Protein AF-A0A7J6N2B5-F1 (afdb_monomer_lite)

Structure (mmCIF, N/CA/C/O backbone):
data_AF-A0A7J6N2B5-F1
#
_entry.id   AF-A0A7J6N2B5-F1
#
loop_
_atom_site.group_PDB
_atom_site.id
_atom_site.type_symbol
_atom_site.label_atom_id
_atom_site.label_alt_id
_atom_site.label_comp_id
_atom_site.label_asym_id
_atom_site.label_entity_id
_atom_site.label_seq_id
_atom_site.pdbx_PDB_ins_code
_atom_site.Cartn_x
_atom_site.Cartn_y
_atom_site.Cartn_z
_atom_site.occupancy
_atom_site.B_iso_or_equiv
_atom_site.auth_seq_id
_atom_site.auth_comp_id
_atom_site.auth_asym_id
_atom_site.auth_atom_id
_atom_site.pdbx_PDB_model_num
ATOM 1 N N . MET A 1 1 ? 21.593 8.699 -40.144 1.00 48.97 1 MET A N 1
ATOM 2 C CA . MET A 1 1 ? 22.794 7.856 -39.982 1.00 48.97 1 MET A CA 1
ATOM 3 C C . MET A 1 1 ? 22.460 6.458 -40.493 1.00 48.97 1 MET A C 1
ATOM 5 O O . MET A 1 1 ? 21.342 6.023 -40.226 1.00 48.97 1 MET A O 1
ATOM 9 N N . PRO A 1 2 ? 23.340 5.783 -41.248 1.00 62.66 2 PRO A N 1
ATOM 10 C CA . PRO A 1 2 ? 23.153 4.371 -41.598 1.00 62.66 2 PRO A CA 1
ATOM 11 C C . PRO A 1 2 ? 23.141 3.502 -40.327 1.00 62.66 2 PRO A C 1
ATOM 13 O O . PRO A 1 2 ? 23.805 3.843 -39.355 1.00 62.66 2 PRO A O 1
ATOM 16 N N . SER A 1 3 ? 22.349 2.425 -40.292 1.00 78.62 3 SER A N 1
ATOM 17 C CA . SER A 1 3 ? 22.313 1.515 -39.133 1.00 78.62 3 SER A CA 1
ATOM 18 C C . SER A 1 3 ? 23.663 0.813 -38.960 1.00 78.62 3 SER A C 1
ATOM 20 O O . SER A 1 3 ? 24.236 0.394 -39.958 1.00 78.62 3 SER A O 1
ATOM 22 N N . LEU A 1 4 ? 24.149 0.649 -37.724 1.00 89.69 4 LEU A N 1
ATOM 23 C CA . LEU A 1 4 ? 25.380 -0.108 -37.438 1.00 89.69 4 LEU A CA 1
ATOM 24 C C . LEU A 1 4 ? 25.155 -1.628 -37.466 1.00 89.69 4 LEU A C 1
ATOM 26 O O . LEU A 1 4 ? 26.057 -2.392 -37.804 1.00 89.69 4 LEU A O 1
ATOM 30 N N . LEU A 1 5 ? 23.942 -2.075 -37.121 1.00 92.44 5 LEU A N 1
ATOM 31 C CA . LEU A 1 5 ? 23.560 -3.487 -37.112 1.00 92.44 5 LEU A CA 1
ATOM 32 C C . LEU A 1 5 ? 22.316 -3.723 -37.970 1.00 92.44 5 LEU A C 1
ATOM 34 O O . LEU A 1 5 ? 21.346 -2.963 -37.921 1.00 92.44 5 LEU A O 1
ATOM 38 N N . SER A 1 6 ? 22.326 -4.822 -38.716 1.00 93.62 6 SER A N 1
ATOM 39 C CA . SER A 1 6 ? 21.134 -5.433 -39.297 1.00 93.62 6 SER A CA 1
ATOM 40 C C . SER A 1 6 ? 20.651 -6.535 -38.357 1.00 93.62 6 SER A C 1
ATOM 42 O O . SER A 1 6 ? 21.398 -7.469 -38.072 1.00 93.62 6 SER A O 1
ATOM 44 N N . VAL A 1 7 ? 19.401 -6.446 -37.904 1.00 94.38 7 VAL A N 1
ATOM 45 C CA . VAL A 1 7 ? 18.796 -7.382 -36.944 1.00 94.38 7 VAL A CA 1
ATOM 46 C C . VAL A 1 7 ? 17.762 -8.254 -37.648 1.00 94.38 7 VAL A C 1
ATOM 48 O O . VAL A 1 7 ? 16.861 -7.727 -38.305 1.00 94.38 7 VAL A O 1
ATOM 51 N N . LYS A 1 8 ? 17.882 -9.581 -37.529 1.00 91.94 8 LYS A N 1
ATOM 52 C CA . LYS A 1 8 ? 16.917 -10.536 -38.093 1.00 91.94 8 LYS A CA 1
ATOM 53 C C . LYS A 1 8 ? 16.598 -11.663 -37.106 1.00 91.94 8 LYS A C 1
ATOM 55 O O . LYS A 1 8 ? 17.534 -12.231 -36.560 1.00 91.94 8 LYS A O 1
ATOM 60 N N . PRO A 1 9 ? 15.324 -12.059 -36.940 1.00 91.00 9 PRO A N 1
ATOM 61 C CA . PRO A 1 9 ? 14.114 -11.400 -37.445 1.00 91.00 9 PRO A CA 1
ATOM 62 C C . PRO A 1 9 ? 13.899 -9.994 -36.845 1.00 91.00 9 PRO A C 1
ATOM 64 O O . PRO A 1 9 ? 14.465 -9.653 -35.812 1.00 91.00 9 PRO A O 1
ATOM 67 N N . GLY A 1 10 ? 13.095 -9.161 -37.519 1.00 83.31 10 GLY A N 1
ATOM 68 C CA . GLY A 1 10 ? 12.749 -7.803 -37.057 1.00 83.31 10 GLY A CA 1
ATOM 69 C C . GLY A 1 10 ? 11.720 -7.765 -35.918 1.00 83.31 10 GLY A C 1
ATOM 70 O O . GLY A 1 10 ? 11.416 -6.697 -35.394 1.00 83.31 10 GLY A O 1
ATOM 71 N N . GLU A 1 11 ? 11.202 -8.929 -35.532 1.00 87.69 11 GLU A N 1
ATOM 72 C CA . GLU A 1 11 ? 10.269 -9.148 -34.429 1.00 87.69 11 GLU A CA 1
ATOM 73 C C . GLU A 1 11 ? 10.616 -10.479 -33.758 1.00 87.69 11 GLU A C 1
ATOM 75 O O . GLU A 1 11 ? 11.113 -11.401 -34.408 1.00 87.69 11 GLU A O 1
ATOM 80 N N . ILE A 1 12 ? 10.356 -10.583 -32.458 1.00 92.00 12 ILE A N 1
ATOM 81 C CA . ILE A 1 12 ? 10.625 -11.781 -31.662 1.00 92.00 12 ILE A CA 1
ATOM 82 C C . ILE A 1 12 ? 9.309 -12.537 -31.527 1.00 92.00 12 ILE A C 1
ATOM 84 O O . ILE A 1 12 ? 8.345 -12.005 -30.989 1.00 92.00 12 ILE A O 1
ATOM 88 N N . VAL A 1 13 ? 9.257 -13.776 -32.008 1.00 90.69 13 VAL A N 1
ATOM 89 C CA . VAL A 1 13 ? 8.027 -14.575 -31.985 1.00 90.69 13 VAL A CA 1
ATOM 90 C C . VAL A 1 13 ? 8.216 -15.791 -31.090 1.00 90.69 13 VAL A C 1
ATOM 92 O O . VAL A 1 13 ? 9.169 -16.548 -31.279 1.00 90.69 13 VAL A O 1
ATOM 95 N N . PHE A 1 14 ? 7.288 -15.988 -30.155 1.00 91.75 14 PHE A N 1
ATOM 96 C CA . PHE A 1 14 ? 7.199 -17.179 -29.315 1.00 91.75 14 PHE A CA 1
ATOM 97 C C . PHE A 1 14 ? 5.867 -17.906 -29.532 1.00 91.75 14 PHE A C 1
ATOM 99 O O . PHE A 1 14 ? 4.854 -17.264 -29.828 1.00 91.75 14 PHE A O 1
ATOM 106 N N . PRO A 1 15 ? 5.830 -19.239 -29.376 1.00 86.00 15 PRO A N 1
ATOM 107 C CA . PRO A 1 15 ? 4.568 -19.945 -29.230 1.00 86.00 15 PRO A CA 1
ATOM 108 C C . PRO A 1 15 ? 3.933 -19.595 -27.875 1.00 86.00 15 PRO A C 1
ATOM 110 O O . PRO A 1 15 ? 4.624 -19.394 -26.875 1.00 86.00 15 PRO A O 1
ATOM 113 N N . ASN A 1 16 ? 2.608 -19.519 -27.842 1.00 82.31 16 ASN A N 1
ATOM 114 C CA . ASN A 1 16 ? 1.834 -19.285 -26.635 1.00 82.31 16 ASN A CA 1
ATOM 115 C C . ASN A 1 16 ? 1.715 -20.602 -25.852 1.00 82.31 16 ASN A C 1
ATOM 117 O O . ASN A 1 16 ? 0.780 -21.376 -26.057 1.00 82.31 16 ASN A O 1
ATOM 121 N N . THR A 1 17 ? 2.706 -20.876 -25.004 1.00 79.44 17 THR A N 1
ATOM 122 C CA . THR A 1 17 ? 2.771 -22.075 -24.159 1.00 79.44 17 THR A CA 1
ATOM 123 C C . THR A 1 17 ? 2.962 -21.692 -22.696 1.00 79.44 17 THR A C 1
ATOM 125 O O . THR A 1 17 ? 3.894 -20.958 -22.363 1.00 79.44 17 THR A O 1
ATOM 128 N N . LEU A 1 18 ? 2.115 -22.226 -21.815 1.00 75.19 18 LEU A N 1
ATOM 129 C CA . LEU A 1 18 ? 2.234 -22.064 -20.364 1.00 75.19 18 LEU A CA 1
ATOM 130 C C . LEU A 1 18 ? 3.169 -23.114 -19.761 1.00 75.19 18 LEU A C 1
ATOM 132 O O . LEU A 1 18 ? 3.316 -24.210 -20.298 1.00 75.19 18 LEU A O 1
ATOM 136 N N . TYR A 1 19 ? 3.785 -22.779 -18.626 1.00 66.75 19 TYR A N 1
ATOM 137 C CA . TYR A 1 19 ? 4.602 -23.683 -17.801 1.00 66.75 19 TYR A CA 1
ATOM 138 C C . TYR A 1 19 ? 5.830 -24.312 -18.491 1.00 66.75 19 TYR A C 1
ATOM 140 O O . TYR A 1 19 ? 6.498 -25.163 -17.906 1.00 66.75 19 TYR A O 1
ATOM 148 N N . GLN A 1 20 ? 6.183 -23.862 -19.697 1.00 75.81 20 GLN A N 1
ATOM 149 C CA . GLN A 1 20 ? 7.334 -24.340 -20.459 1.00 75.81 20 GLN A CA 1
ATOM 150 C C . GLN A 1 20 ? 8.228 -23.172 -20.884 1.00 75.81 20 GLN A C 1
ATOM 152 O O . GLN A 1 20 ? 7.741 -22.096 -21.226 1.00 75.81 20 GLN A O 1
ATOM 157 N N . SER A 1 21 ? 9.546 -23.388 -20.876 1.00 80.88 21 SER A N 1
ATOM 158 C CA . SER A 1 21 ? 10.494 -22.447 -21.465 1.00 80.88 21 SER A CA 1
ATOM 159 C C . SER A 1 21 ? 10.602 -22.651 -22.973 1.00 80.88 21 SER A C 1
ATOM 161 O O . SER A 1 21 ? 10.683 -23.777 -23.468 1.00 80.88 21 SER A O 1
ATOM 163 N N . VAL A 1 22 ? 10.638 -21.548 -23.712 1.00 89.62 22 VAL A N 1
ATOM 164 C CA . VAL A 1 22 ? 10.754 -21.548 -25.175 1.00 89.62 22 VAL A CA 1
ATOM 165 C C . VAL A 1 22 ? 11.844 -20.576 -25.594 1.00 89.62 22 VAL A C 1
ATOM 167 O O . VAL A 1 22 ? 12.080 -19.573 -24.925 1.00 89.62 22 VAL A O 1
ATOM 170 N N . ASN A 1 23 ? 12.564 -20.884 -26.670 1.00 90.62 23 ASN A N 1
ATOM 171 C CA . ASN A 1 23 ? 13.670 -20.058 -27.139 1.00 90.62 23 ASN A CA 1
ATOM 172 C C . ASN A 1 23 ? 13.474 -19.624 -28.593 1.00 90.62 23 ASN A C 1
ATOM 174 O O . ASN A 1 23 ? 12.752 -20.254 -29.361 1.00 90.62 23 ASN A O 1
ATOM 178 N N . THR A 1 24 ? 14.109 -18.513 -28.939 1.00 93.38 24 THR A N 1
ATOM 179 C CA . THR A 1 24 ? 14.223 -18.008 -30.304 1.00 93.38 24 THR A CA 1
ATOM 180 C C . THR A 1 24 ? 15.574 -17.322 -30.470 1.00 93.38 24 THR A C 1
ATOM 182 O O . THR A 1 24 ? 16.215 -16.948 -29.483 1.00 93.38 24 THR A O 1
ATOM 185 N N . THR A 1 25 ? 16.024 -17.170 -31.710 1.00 93.69 25 THR A N 1
ATOM 186 C CA . THR A 1 25 ? 17.354 -16.641 -32.029 1.00 93.69 25 THR A CA 1
ATOM 187 C C . THR A 1 25 ? 17.230 -15.356 -32.838 1.00 93.69 25 THR A C 1
ATOM 189 O O . THR A 1 25 ? 16.517 -15.314 -33.839 1.00 93.69 25 THR A O 1
ATOM 192 N N . LEU A 1 26 ? 17.952 -14.319 -32.415 1.00 95.50 26 LEU A N 1
ATOM 193 C CA . LEU A 1 26 ? 18.178 -13.088 -33.168 1.00 95.50 26 LEU A CA 1
ATOM 194 C C . LEU A 1 26 ? 19.597 -13.076 -33.734 1.00 95.50 26 LEU A C 1
ATOM 196 O O . LEU A 1 26 ? 20.557 -13.181 -32.980 1.00 95.50 26 LEU A O 1
ATOM 200 N N . SER A 1 27 ? 19.740 -12.853 -35.032 1.00 94.81 27 SER A N 1
ATOM 201 C CA . SER A 1 27 ? 21.027 -12.649 -35.691 1.00 94.81 27 SER A CA 1
ATOM 202 C C . SER A 1 27 ? 21.315 -11.153 -35.837 1.00 94.81 27 SER A C 1
ATOM 204 O O . SER A 1 27 ? 20.531 -10.407 -36.436 1.00 94.81 27 SER A O 1
ATOM 206 N N . LEU A 1 28 ? 22.449 -10.715 -35.288 1.00 95.56 28 LEU A N 1
ATOM 207 C CA . LEU A 1 28 ? 22.974 -9.353 -35.383 1.00 95.56 28 LEU A CA 1
ATOM 208 C C . LEU A 1 28 ? 24.138 -9.328 -36.375 1.00 95.56 28 LEU A C 1
ATOM 210 O O . LEU A 1 28 ? 25.212 -9.844 -36.074 1.00 95.56 28 LEU A O 1
ATOM 214 N N . THR A 1 29 ? 23.941 -8.722 -37.544 1.00 95.06 29 THR A N 1
ATOM 215 C CA . THR A 1 29 ? 24.981 -8.576 -38.574 1.00 95.06 29 THR A CA 1
ATOM 216 C C . THR A 1 29 ? 25.553 -7.164 -38.550 1.00 95.06 29 THR A C 1
ATOM 218 O O . THR A 1 29 ? 24.794 -6.198 -38.639 1.00 95.06 29 THR A O 1
ATOM 221 N N . ASN A 1 30 ? 26.877 -7.034 -38.465 1.00 94.69 30 ASN A N 1
ATOM 222 C CA . ASN A 1 30 ? 27.549 -5.741 -38.580 1.00 94.69 30 ASN A CA 1
ATOM 223 C C . ASN A 1 30 ? 27.502 -5.252 -40.033 1.00 94.69 30 ASN A C 1
ATOM 225 O O . ASN A 1 30 ? 28.011 -5.921 -40.930 1.00 94.69 30 ASN A O 1
ATOM 229 N N . VAL A 1 31 ? 26.867 -4.098 -40.246 1.00 94.00 31 VAL A N 1
ATOM 230 C CA . VAL A 1 31 ? 26.693 -3.466 -41.566 1.00 94.00 31 VAL A CA 1
ATOM 231 C C . VAL A 1 31 ? 27.301 -2.060 -41.610 1.00 94.00 31 VAL A C 1
ATOM 233 O O . VAL A 1 31 ? 26.935 -1.248 -42.460 1.00 94.00 31 VAL A O 1
ATOM 236 N N . ASP A 1 32 ? 28.222 -1.767 -40.688 1.00 89.94 32 ASP A N 1
ATOM 237 C CA . ASP A 1 32 ? 28.937 -0.497 -40.636 1.00 89.94 32 ASP A CA 1
ATOM 238 C C . ASP A 1 32 ? 29.740 -0.247 -41.924 1.00 89.94 32 ASP A C 1
ATOM 240 O O . ASP A 1 32 ? 30.576 -1.054 -42.339 1.00 89.94 32 ASP A O 1
ATOM 244 N N . ALA A 1 33 ? 29.504 0.906 -42.554 1.00 84.81 33 ALA A N 1
ATOM 245 C CA . ALA A 1 33 ? 30.122 1.263 -43.832 1.00 84.81 33 ALA A CA 1
ATOM 246 C C . ALA A 1 33 ? 31.637 1.507 -43.716 1.00 84.81 33 ALA A C 1
ATOM 248 O O . ALA A 1 33 ? 32.365 1.352 -44.697 1.00 84.81 33 ALA A O 1
ATOM 249 N N . GLU A 1 34 ? 32.112 1.871 -42.522 1.00 86.56 34 GLU A N 1
ATOM 250 C CA . GLU A 1 34 ? 33.526 2.115 -42.229 1.00 86.56 34 GLU A CA 1
ATOM 251 C C . GLU A 1 34 ? 34.267 0.843 -41.788 1.00 86.56 34 GLU A C 1
ATOM 253 O O . GLU A 1 34 ? 35.461 0.900 -41.484 1.00 86.56 34 GLU A O 1
ATOM 258 N N . LYS A 1 35 ? 33.584 -0.313 -41.791 1.00 86.44 35 LYS A N 1
ATOM 259 C CA . LYS A 1 35 ? 34.119 -1.620 -41.388 1.00 86.44 35 LYS A CA 1
ATOM 260 C C . LYS A 1 35 ? 34.763 -1.594 -40.000 1.00 86.44 35 LYS A C 1
ATOM 262 O O . LYS A 1 35 ? 35.789 -2.239 -39.774 1.00 86.44 35 LYS A O 1
ATOM 267 N N . LYS A 1 36 ? 34.171 -0.860 -39.057 1.00 89.69 36 LYS A N 1
ATOM 268 C CA . LYS A 1 36 ? 34.576 -0.870 -37.646 1.00 89.69 36 LYS A CA 1
ATOM 269 C C . LYS A 1 36 ? 33.885 -2.006 -36.898 1.00 89.69 36 LYS A C 1
ATOM 271 O O . LYS A 1 36 ? 32.806 -2.465 -37.270 1.00 89.69 36 LYS A O 1
ATOM 276 N N . ALA A 1 37 ? 34.510 -2.475 -35.820 1.00 91.19 37 ALA A N 1
ATOM 277 C CA . ALA A 1 37 ? 33.848 -3.388 -34.896 1.00 91.19 37 ALA A CA 1
ATOM 278 C C . ALA A 1 37 ? 32.683 -2.660 -34.207 1.00 91.19 37 ALA A C 1
ATOM 280 O O . ALA A 1 37 ? 32.803 -1.482 -33.874 1.00 91.19 37 ALA A O 1
ATOM 281 N N . VAL A 1 38 ? 31.566 -3.349 -33.976 1.00 93.94 38 VAL A N 1
ATOM 282 C CA . VAL A 1 38 ? 30.371 -2.759 -33.357 1.00 93.94 38 VAL A CA 1
ATOM 283 C C . VAL A 1 38 ? 30.087 -3.467 -32.042 1.00 93.94 38 VAL A C 1
ATOM 285 O O . VAL A 1 38 ? 29.841 -4.671 -32.019 1.00 93.94 38 VAL A O 1
ATOM 288 N N . ALA A 1 39 ? 30.124 -2.724 -30.939 1.00 92.81 39 ALA A N 1
ATOM 289 C CA . ALA A 1 39 ? 29.692 -3.213 -29.639 1.00 92.81 39 ALA A CA 1
ATOM 290 C C . ALA A 1 39 ? 28.170 -3.107 -29.528 1.00 92.81 39 ALA A C 1
ATOM 292 O O . ALA A 1 39 ? 27.582 -2.115 -29.961 1.00 92.81 39 ALA A O 1
ATOM 293 N N . PHE A 1 40 ? 27.537 -4.111 -28.924 1.00 93.81 40 PHE A N 1
ATOM 294 C CA . PHE A 1 40 ? 26.098 -4.135 -28.700 1.00 93.81 40 PHE A CA 1
ATOM 295 C C . PHE A 1 40 ? 25.744 -4.470 -27.255 1.00 93.81 40 PHE A C 1
ATOM 297 O O . PHE A 1 40 ? 26.473 -5.179 -26.556 1.00 93.81 40 PHE A O 1
ATOM 304 N N . LYS A 1 41 ? 24.577 -3.992 -26.826 1.00 91.56 41 LYS A N 1
ATOM 305 C CA . LYS A 1 41 ? 23.929 -4.363 -25.570 1.00 91.56 41 LYS A CA 1
ATOM 306 C C . LYS A 1 41 ? 22.427 -4.479 -25.774 1.00 91.56 41 LYS A C 1
ATOM 308 O O . LYS A 1 41 ? 21.825 -3.672 -26.476 1.00 91.56 41 LYS A O 1
ATOM 313 N N . ILE A 1 42 ? 21.824 -5.465 -25.126 1.00 91.44 42 ILE A N 1
ATOM 314 C CA . ILE A 1 42 ? 20.406 -5.787 -25.236 1.00 91.44 42 ILE A CA 1
ATOM 315 C C . ILE A 1 42 ? 19.742 -5.571 -23.883 1.00 91.44 42 ILE A C 1
ATOM 317 O O . ILE A 1 42 ? 20.234 -6.013 -22.844 1.00 91.44 42 ILE A O 1
ATOM 321 N N . LYS A 1 43 ? 18.612 -4.873 -23.901 1.00 87.31 43 LYS A N 1
ATOM 322 C CA . LYS A 1 43 ? 17.733 -4.645 -22.753 1.00 87.31 43 LYS A CA 1
ATOM 323 C C . LYS A 1 43 ? 16.336 -5.150 -23.094 1.00 87.31 43 LYS A C 1
ATOM 325 O O . LYS A 1 43 ? 15.956 -5.177 -24.261 1.00 87.31 43 LYS A O 1
ATOM 330 N N . THR A 1 44 ? 15.572 -5.532 -22.082 1.00 84.81 44 THR A N 1
ATOM 331 C CA . THR A 1 44 ? 14.180 -5.977 -22.224 1.00 84.81 44 THR A CA 1
ATOM 332 C C . THR A 1 44 ? 13.311 -5.289 -21.180 1.00 84.81 44 THR A C 1
ATOM 334 O O . THR A 1 44 ? 13.805 -4.946 -20.105 1.00 84.81 44 THR A O 1
ATOM 337 N N . THR A 1 45 ? 12.031 -5.087 -21.490 1.00 79.06 45 THR A N 1
ATOM 338 C CA . THR A 1 45 ? 11.025 -4.589 -20.539 1.00 79.06 45 THR A CA 1
ATOM 339 C C . THR A 1 45 ? 10.631 -5.631 -19.489 1.00 79.06 45 THR A C 1
ATOM 341 O O . THR A 1 45 ? 10.052 -5.262 -18.476 1.00 79.06 45 THR A O 1
ATOM 344 N N . ALA A 1 46 ? 10.979 -6.911 -19.686 1.00 79.50 46 ALA A N 1
ATOM 345 C CA . ALA A 1 46 ? 10.644 -7.996 -18.762 1.00 79.50 46 ALA A CA 1
ATOM 346 C C . ALA A 1 46 ? 11.853 -8.915 -18.466 1.00 79.50 46 ALA A C 1
ATOM 348 O O . ALA A 1 46 ? 11.863 -10.092 -18.830 1.00 79.50 46 ALA A O 1
ATOM 349 N N . PRO A 1 47 ? 12.892 -8.424 -17.763 1.00 76.06 47 PRO A N 1
ATOM 350 C CA . PRO A 1 47 ? 14.126 -9.179 -17.508 1.00 76.06 47 PRO A CA 1
ATOM 351 C C . PRO A 1 47 ? 13.931 -10.441 -16.654 1.00 76.06 47 PRO A C 1
ATOM 353 O O . PRO A 1 47 ? 14.793 -11.312 -16.653 1.00 76.06 47 PRO A O 1
ATOM 356 N N . ARG A 1 48 ? 12.803 -10.562 -15.937 1.00 80.88 48 ARG A N 1
ATOM 357 C CA . ARG A 1 48 ? 12.426 -11.794 -15.222 1.00 80.88 48 ARG A CA 1
ATOM 358 C C . ARG A 1 48 ? 11.883 -12.875 -16.160 1.00 80.88 48 ARG A C 1
ATOM 360 O O . ARG A 1 48 ? 12.056 -14.055 -15.881 1.00 80.88 48 ARG A O 1
ATOM 367 N N . ASN A 1 49 ? 11.260 -12.469 -17.266 1.00 85.12 49 ASN A N 1
ATOM 368 C CA . ASN A 1 49 ? 10.622 -13.377 -18.216 1.00 85.12 49 ASN A CA 1
ATOM 369 C C . ASN A 1 49 ? 11.594 -13.856 -19.289 1.00 85.12 49 ASN A C 1
ATOM 371 O O . ASN A 1 49 ? 11.362 -14.909 -19.868 1.00 85.12 49 ASN A O 1
ATOM 375 N N . TYR A 1 50 ? 12.680 -13.125 -19.550 1.00 89.06 50 TYR A N 1
ATOM 376 C CA . TYR A 1 50 ? 13.609 -13.456 -20.626 1.00 89.06 50 TYR A CA 1
ATOM 377 C C . TYR A 1 50 ? 15.047 -13.578 -20.150 1.00 89.06 50 TYR A C 1
ATOM 379 O O . TYR A 1 50 ? 15.596 -12.686 -19.509 1.00 89.06 50 TYR A O 1
ATOM 387 N N . LEU A 1 51 ? 15.694 -14.654 -20.581 1.00 82.06 51 LEU A N 1
ATOM 388 C CA . LEU A 1 51 ? 17.131 -14.836 -20.482 1.00 82.06 51 LEU A CA 1
ATOM 389 C C . LEU A 1 51 ? 17.763 -14.611 -21.858 1.00 82.06 51 LEU A C 1
ATOM 391 O O . LEU A 1 51 ? 17.373 -15.252 -22.832 1.00 82.06 51 LEU A O 1
ATOM 395 N N . VAL A 1 52 ? 18.740 -13.705 -21.934 1.00 90.38 52 VAL A N 1
ATOM 396 C CA . VAL A 1 52 ? 19.394 -13.300 -23.190 1.00 90.38 52 VAL A CA 1
ATOM 397 C C . VAL A 1 52 ? 20.852 -13.735 -23.186 1.00 90.38 52 VAL A C 1
ATOM 399 O O . VAL A 1 52 ? 21.589 -13.417 -22.251 1.00 90.38 52 VAL A O 1
ATOM 402 N N . ARG A 1 53 ? 21.278 -14.462 -24.222 1.00 88.25 53 ARG A N 1
ATOM 403 C CA . ARG A 1 53 ? 22.632 -15.020 -24.325 1.00 88.25 53 ARG A CA 1
ATOM 404 C C . ARG A 1 53 ? 23.192 -14.886 -25.749 1.00 88.25 53 ARG A C 1
ATOM 406 O O . ARG A 1 53 ? 22.699 -15.584 -26.630 1.00 88.25 53 ARG A O 1
ATOM 413 N N . PRO A 1 54 ? 24.242 -14.077 -25.978 1.00 90.00 54 PRO A N 1
ATOM 414 C CA . PRO A 1 54 ? 24.806 -13.059 -25.079 1.00 90.00 54 PRO A CA 1
ATOM 415 C C . PRO A 1 54 ? 23.919 -11.799 -24.981 1.00 90.00 54 PRO A C 1
ATOM 417 O O . PRO A 1 54 ? 23.296 -11.397 -25.958 1.00 90.00 54 PRO A O 1
ATOM 420 N N . SER A 1 55 ? 23.878 -11.141 -23.815 1.00 88.19 55 SER A N 1
ATOM 421 C CA . SER A 1 55 ? 23.157 -9.864 -23.619 1.00 88.19 55 SER A CA 1
ATOM 422 C C . SER A 1 55 ? 23.978 -8.625 -24.002 1.00 88.19 55 SER A C 1
ATOM 424 O O . SER A 1 55 ? 23.423 -7.540 -24.171 1.00 88.19 55 SER A O 1
ATOM 426 N N . SER A 1 56 ? 25.290 -8.778 -24.168 1.00 90.94 56 SER A N 1
ATOM 427 C CA . SER A 1 56 ? 26.206 -7.770 -24.700 1.00 90.94 56 SER A CA 1
ATOM 428 C C . SER A 1 56 ? 27.403 -8.438 -25.364 1.00 90.94 56 SER A C 1
ATOM 430 O O . SER A 1 56 ? 27.768 -9.557 -25.004 1.00 90.94 56 SER A O 1
ATOM 432 N N . GLY A 1 57 ? 28.042 -7.752 -26.303 1.00 90.25 57 GLY A N 1
ATOM 433 C CA . GLY A 1 57 ? 29.220 -8.273 -26.987 1.00 90.25 57 GLY A CA 1
ATOM 434 C C . GLY A 1 57 ? 29.722 -7.342 -28.080 1.00 90.25 57 GLY A C 1
ATOM 435 O O . GLY A 1 57 ? 29.331 -6.177 -28.143 1.00 90.25 57 GLY A O 1
ATOM 436 N N . VAL A 1 58 ? 30.581 -7.870 -28.951 1.00 92.00 58 VAL A N 1
ATOM 437 C CA . VAL A 1 58 ? 31.089 -7.171 -30.138 1.00 92.00 58 VAL A CA 1
ATOM 438 C C . VAL A 1 58 ? 30.867 -8.022 -31.370 1.00 92.00 58 VAL A C 1
ATOM 440 O O . VAL A 1 58 ? 31.076 -9.232 -31.346 1.00 92.00 58 VAL A O 1
ATOM 443 N N . VAL A 1 59 ? 30.481 -7.365 -32.457 1.00 92.62 59 VAL A N 1
ATOM 444 C CA . VAL A 1 59 ? 30.385 -7.950 -33.787 1.00 92.62 59 VAL A CA 1
ATOM 445 C C . VAL A 1 59 ? 31.513 -7.378 -34.641 1.00 92.62 59 VAL A C 1
ATOM 447 O O . VAL A 1 59 ? 31.588 -6.169 -34.879 1.00 92.62 59 VAL A O 1
ATOM 450 N N . ALA A 1 60 ? 32.418 -8.249 -35.086 1.00 91.19 60 ALA A N 1
ATOM 451 C CA . ALA A 1 60 ? 33.490 -7.877 -36.006 1.00 91.19 60 ALA A CA 1
ATOM 452 C C . ALA A 1 60 ? 32.919 -7.365 -37.349 1.00 91.19 60 ALA A C 1
ATOM 454 O O . ALA A 1 60 ? 31.752 -7.626 -37.654 1.00 91.19 60 ALA A O 1
ATOM 455 N N . PRO A 1 61 ? 33.704 -6.630 -38.153 1.00 92.12 61 PRO A N 1
ATOM 456 C CA . PRO A 1 61 ? 33.258 -6.156 -39.462 1.00 92.12 61 PRO A CA 1
ATOM 457 C C . PRO A 1 61 ? 32.767 -7.311 -40.338 1.00 92.12 61 PRO A C 1
ATOM 459 O O . PRO A 1 61 ? 33.400 -8.365 -40.370 1.00 92.12 61 PRO A O 1
ATOM 462 N N . ASP A 1 62 ? 31.637 -7.114 -41.020 1.00 90.50 62 ASP A N 1
ATOM 463 C CA . ASP A 1 62 ? 30.986 -8.108 -41.888 1.00 90.50 62 ASP A CA 1
ATOM 464 C C . ASP A 1 62 ? 30.584 -9.435 -41.183 1.00 90.50 62 ASP A C 1
ATOM 466 O O . ASP A 1 62 ? 30.133 -10.380 -41.833 1.00 90.50 62 ASP A O 1
ATOM 470 N N . ALA A 1 63 ? 30.713 -9.531 -39.851 1.00 92.69 63 ALA A N 1
ATOM 471 C CA . ALA A 1 63 ? 30.366 -10.721 -39.078 1.00 92.69 63 ALA A CA 1
ATOM 472 C C . ALA A 1 63 ? 28.904 -10.709 -38.606 1.00 92.69 63 ALA A C 1
ATOM 474 O O . ALA A 1 63 ? 28.235 -9.674 -38.571 1.00 92.69 63 ALA A O 1
ATOM 475 N N . THR A 1 64 ? 28.413 -11.886 -38.212 1.00 94.00 64 THR A N 1
ATOM 476 C CA . THR A 1 64 ? 27.093 -12.067 -37.595 1.00 94.00 64 THR A CA 1
ATOM 477 C C . THR A 1 64 ? 27.233 -12.793 -36.264 1.00 94.00 64 THR A C 1
ATOM 479 O O . THR A 1 64 ? 27.995 -13.753 -36.164 1.00 94.00 64 THR A O 1
ATOM 482 N N . VAL A 1 65 ? 26.505 -12.330 -35.250 1.00 92.81 65 VAL A N 1
ATOM 483 C CA . VAL A 1 65 ? 26.402 -12.971 -33.933 1.00 92.81 65 VAL A CA 1
ATOM 484 C C . VAL A 1 65 ? 24.957 -13.372 -33.685 1.00 92.81 65 VAL A C 1
ATOM 486 O O . VAL A 1 65 ? 24.053 -12.551 -33.838 1.00 92.81 65 VAL A O 1
ATOM 489 N N . ASP A 1 66 ? 24.760 -14.615 -33.257 1.00 93.75 66 ASP A N 1
ATOM 490 C CA . ASP A 1 66 ? 23.458 -15.117 -32.834 1.00 93.75 66 ASP A CA 1
ATOM 491 C C . ASP A 1 66 ? 23.252 -14.891 -31.335 1.00 93.75 66 ASP A C 1
ATOM 493 O O . ASP A 1 66 ? 24.084 -15.242 -30.496 1.00 93.75 66 ASP A O 1
ATOM 497 N N . VAL A 1 67 ? 22.106 -14.309 -31.006 1.00 94.88 67 VAL A N 1
ATOM 498 C CA . VAL A 1 67 ? 21.633 -14.035 -29.656 1.00 94.88 67 VAL A CA 1
ATOM 499 C C . VAL A 1 67 ? 20.423 -14.910 -29.385 1.00 94.88 67 VAL A C 1
ATOM 501 O O . VAL A 1 67 ? 19.379 -14.764 -30.018 1.00 94.88 67 VAL A O 1
ATOM 504 N N . GLN A 1 68 ? 20.537 -15.792 -28.400 1.00 92.25 68 GLN A N 1
ATOM 505 C CA . GLN A 1 68 ? 19.415 -16.576 -27.906 1.00 92.25 68 GLN A CA 1
ATOM 506 C C . GLN A 1 68 ? 18.584 -15.753 -26.928 1.00 92.25 68 GLN A C 1
ATOM 508 O O . GLN A 1 68 ? 19.106 -15.225 -25.943 1.00 92.25 68 GLN A O 1
ATOM 513 N N . ILE A 1 69 ? 17.280 -15.698 -27.176 1.00 94.81 69 ILE A N 1
ATOM 514 C CA . ILE A 1 69 ? 16.279 -15.162 -26.260 1.00 94.81 69 ILE A CA 1
ATOM 515 C C . ILE A 1 69 ? 15.430 -16.329 -25.777 1.00 94.81 69 ILE A C 1
ATOM 517 O O . ILE A 1 69 ? 14.775 -17.004 -26.568 1.00 94.81 69 ILE A O 1
ATOM 521 N N . ILE A 1 70 ? 15.453 -16.571 -24.471 1.00 90.25 70 ILE A N 1
ATOM 522 C CA . ILE A 1 70 ? 14.770 -17.690 -23.828 1.00 90.25 70 ILE A CA 1
ATOM 523 C C . ILE A 1 70 ? 13.674 -17.124 -22.929 1.00 90.25 70 ILE A C 1
ATOM 525 O O . ILE A 1 70 ? 13.982 -16.513 -21.904 1.00 90.25 70 ILE A O 1
ATOM 529 N N . LEU A 1 71 ? 12.415 -17.347 -23.295 1.00 91.19 71 LEU A N 1
ATOM 530 C CA . LEU A 1 71 ? 11.261 -17.087 -22.444 1.00 91.19 71 LEU A CA 1
ATOM 531 C C . LEU A 1 71 ? 11.218 -18.126 -21.313 1.00 91.19 71 LEU A C 1
ATOM 533 O O . LEU A 1 71 ? 11.259 -19.334 -21.557 1.00 91.19 71 LEU A O 1
ATOM 537 N N . GLN A 1 72 ? 11.152 -17.650 -20.075 1.00 87.06 72 GLN A N 1
ATOM 538 C CA . GLN A 1 72 ? 10.987 -18.459 -18.871 1.00 87.06 72 GLN A CA 1
ATOM 539 C C . GLN A 1 72 ? 9.541 -18.978 -18.761 1.00 87.06 72 GLN A C 1
ATOM 541 O O . GLN A 1 72 ? 8.634 -18.323 -19.279 1.00 87.06 72 GLN A O 1
ATOM 546 N N . PRO A 1 73 ? 9.291 -20.109 -18.073 1.00 81.38 73 PRO A N 1
ATOM 547 C CA . PRO A 1 73 ? 7.943 -20.646 -17.883 1.00 81.38 73 PRO A CA 1
ATOM 548 C C . PRO A 1 73 ? 6.966 -19.595 -17.339 1.00 81.38 73 PRO A C 1
ATOM 550 O O . PRO A 1 73 ? 7.218 -18.991 -16.298 1.00 81.38 73 PRO A O 1
ATOM 553 N N . GLN A 1 74 ? 5.855 -19.380 -18.046 1.00 79.44 74 GLN A N 1
ATOM 554 C CA . GLN A 1 74 ? 4.822 -18.415 -17.658 1.00 79.44 74 GLN A CA 1
ATOM 555 C C . GLN A 1 74 ? 3.668 -19.125 -16.935 1.00 79.44 74 GLN A C 1
ATOM 557 O O . GLN A 1 74 ? 3.274 -20.226 -17.325 1.00 79.44 74 GLN A O 1
ATOM 562 N N . THR A 1 75 ? 3.129 -18.502 -15.883 1.00 72.50 75 THR A N 1
ATOM 563 C CA . THR A 1 75 ? 1.992 -19.014 -15.087 1.00 72.50 75 THR A CA 1
ATOM 564 C C . THR A 1 75 ? 0.643 -18.414 -15.494 1.00 72.50 75 THR A C 1
ATOM 566 O O . THR A 1 75 ? -0.398 -18.899 -15.058 1.00 72.50 75 THR A O 1
ATOM 569 N N . SER A 1 76 ? 0.666 -17.381 -16.335 1.00 75.12 76 SER A N 1
ATOM 570 C CA . SER A 1 76 ? -0.482 -16.674 -16.911 1.00 75.12 76 SER A CA 1
ATOM 571 C C . SER A 1 76 ? -0.271 -16.489 -18.412 1.00 75.12 76 SER A C 1
ATOM 573 O O . SER A 1 76 ? 0.875 -16.525 -18.856 1.00 75.12 76 SER A O 1
ATOM 575 N N . ASP A 1 77 ? -1.349 -16.286 -19.179 1.00 75.81 77 ASP A N 1
ATOM 576 C CA . ASP A 1 77 ? -1.315 -16.187 -20.648 1.00 75.81 77 ASP A CA 1
ATOM 577 C C . ASP A 1 77 ? -0.279 -15.146 -21.143 1.00 75.81 77 ASP A C 1
ATOM 579 O O . ASP A 1 77 ? -0.496 -13.942 -20.980 1.00 75.81 77 ASP A O 1
ATOM 583 N N . PRO A 1 78 ? 0.840 -15.588 -21.755 1.00 71.62 78 PRO A N 1
ATOM 584 C CA . PRO A 1 78 ? 1.884 -14.719 -22.280 1.00 71.62 78 PRO A CA 1
ATOM 585 C C . PRO A 1 78 ? 1.386 -13.762 -23.364 1.00 71.62 78 PRO A C 1
ATOM 587 O O . PRO A 1 78 ? 1.985 -12.708 -23.552 1.00 71.62 78 PRO A O 1
ATOM 590 N N . SER A 1 79 ? 0.306 -14.097 -24.084 1.00 69.62 79 SER A N 1
ATOM 591 C CA . SER A 1 79 ? -0.186 -13.279 -25.203 1.00 69.62 79 SER A CA 1
ATOM 592 C C . SER A 1 79 ? -0.712 -11.902 -24.795 1.00 69.62 79 SER A C 1
ATOM 594 O O . SER A 1 79 ? -0.837 -11.021 -25.645 1.00 69.62 79 SER A O 1
ATOM 596 N N . LEU A 1 80 ? -0.948 -11.695 -23.498 1.00 68.31 80 LEU A N 1
ATOM 597 C CA . LEU A 1 80 ? -1.315 -10.406 -22.918 1.00 68.31 80 LEU A CA 1
ATOM 598 C C . LEU A 1 80 ? -0.100 -9.497 -22.660 1.00 68.31 80 LEU A C 1
ATOM 600 O O . LEU A 1 80 ? -0.272 -8.305 -22.408 1.00 68.31 80 LEU A O 1
ATOM 604 N N . ASN A 1 81 ? 1.124 -10.028 -22.736 1.00 74.38 81 ASN A N 1
ATOM 605 C CA . ASN A 1 81 ? 2.341 -9.262 -22.486 1.00 74.38 81 ASN A CA 1
ATOM 606 C C . ASN A 1 81 ? 2.725 -8.430 -23.719 1.00 74.38 81 ASN A C 1
ATOM 608 O O . ASN A 1 81 ? 2.870 -8.953 -24.824 1.00 74.38 81 ASN A O 1
ATOM 612 N N . THR A 1 82 ? 2.992 -7.136 -23.532 1.00 81.06 82 THR A N 1
ATOM 613 C CA . THR A 1 82 ? 3.502 -6.241 -24.589 1.00 81.06 82 THR A CA 1
ATOM 614 C C . THR A 1 82 ? 5.014 -6.045 -24.481 1.00 81.06 82 THR A C 1
ATOM 616 O O . THR A 1 82 ? 5.511 -4.914 -24.464 1.00 81.06 82 THR A O 1
ATOM 619 N N . ASP A 1 83 ? 5.751 -7.147 -24.348 1.00 86.12 83 ASP A N 1
ATOM 620 C CA . ASP A 1 83 ? 7.188 -7.119 -24.086 1.00 86.12 83 ASP A CA 1
ATOM 621 C C . ASP A 1 83 ? 7.986 -6.564 -25.273 1.00 86.12 83 ASP A C 1
ATOM 623 O O . ASP A 1 83 ? 7.664 -6.783 -26.446 1.00 86.12 83 ASP A O 1
ATOM 627 N N . ARG A 1 84 ? 9.063 -5.832 -24.970 1.00 89.69 84 ARG A N 1
ATOM 628 C CA . ARG A 1 84 ? 9.937 -5.213 -25.973 1.00 89.69 84 ARG A CA 1
ATOM 629 C C . ARG A 1 84 ? 11.402 -5.450 -25.652 1.00 89.69 84 ARG A C 1
ATOM 631 O O . ARG A 1 84 ? 11.807 -5.474 -24.490 1.00 89.69 84 ARG A O 1
ATOM 638 N N . PHE A 1 85 ? 12.205 -5.547 -26.704 1.00 90.12 85 PHE A N 1
ATOM 639 C CA . PHE A 1 85 ? 13.660 -5.584 -26.626 1.00 90.12 85 PHE A CA 1
ATOM 640 C C . PHE A 1 85 ? 14.251 -4.327 -27.254 1.00 90.12 85 PHE A C 1
ATOM 642 O O . PHE A 1 85 ? 13.808 -3.883 -28.312 1.00 90.12 85 PHE A O 1
ATOM 649 N N . LEU A 1 86 ? 15.260 -3.761 -26.599 1.00 91.31 86 LEU A N 1
ATOM 650 C CA . LEU A 1 86 ? 16.051 -2.642 -27.091 1.00 91.31 86 LEU A CA 1
ATOM 651 C C . LEU A 1 86 ? 17.484 -3.117 -27.313 1.00 91.31 86 LEU A C 1
ATOM 653 O O . LEU A 1 86 ? 18.158 -3.521 -26.366 1.00 91.31 86 LEU A O 1
ATOM 657 N N . ILE A 1 87 ? 17.947 -3.028 -28.554 1.00 93.31 87 ILE A N 1
ATOM 658 C CA . ILE A 1 87 ? 19.332 -3.279 -28.941 1.00 93.31 87 ILE A CA 1
ATOM 659 C C . ILE A 1 87 ? 20.000 -1.919 -29.110 1.00 93.31 87 ILE A C 1
ATOM 661 O O . ILE A 1 87 ? 19.571 -1.119 -29.937 1.00 93.31 87 ILE A O 1
ATOM 665 N N . GLN A 1 88 ? 21.033 -1.662 -28.315 1.00 90.94 88 GLN A N 1
ATOM 666 C CA . GLN A 1 88 ? 21.888 -0.485 -28.432 1.00 90.94 88 GLN A CA 1
ATOM 667 C C . GLN A 1 88 ? 23.210 -0.904 -29.066 1.00 90.94 88 GLN A C 1
ATOM 669 O O . GLN A 1 88 ? 23.782 -1.918 -28.664 1.00 90.94 88 GLN A O 1
ATOM 674 N N . ALA A 1 89 ? 23.691 -0.136 -30.037 1.00 92.75 89 ALA A N 1
ATOM 675 C CA . ALA A 1 89 ? 24.922 -0.408 -30.762 1.00 92.75 89 ALA A CA 1
ATOM 676 C C . ALA A 1 89 ? 25.773 0.856 -30.910 1.00 92.75 89 ALA A C 1
ATOM 678 O O . ALA A 1 89 ? 25.238 1.944 -31.103 1.00 92.75 89 ALA A O 1
ATOM 679 N N . THR A 1 90 ? 27.093 0.712 -30.842 1.00 92.81 90 THR A N 1
ATOM 680 C CA . THR A 1 90 ? 28.053 1.787 -31.136 1.00 92.81 90 THR A CA 1
ATOM 681 C C . THR A 1 90 ? 29.342 1.197 -31.704 1.00 92.81 90 THR A C 1
ATOM 683 O O . THR A 1 90 ? 29.652 0.023 -31.482 1.00 92.81 90 THR A O 1
ATOM 686 N N . THR A 1 91 ? 30.105 1.986 -32.452 1.00 90.75 91 THR A N 1
ATOM 687 C CA . THR A 1 91 ? 31.412 1.558 -32.960 1.00 90.75 91 THR A CA 1
ATOM 688 C C . THR A 1 91 ? 32.411 1.407 -31.808 1.00 90.75 91 THR A C 1
ATOM 690 O O . THR A 1 91 ? 32.540 2.300 -30.976 1.00 90.75 91 THR A O 1
ATOM 693 N N . SER A 1 92 ? 33.143 0.296 -31.771 1.00 85.56 92 SER A N 1
ATOM 694 C CA . SER A 1 92 ? 34.182 0.003 -30.780 1.00 85.56 92 SER A CA 1
ATOM 695 C C . SER A 1 92 ? 35.564 0.180 -31.405 1.00 85.56 92 SER A C 1
ATOM 697 O O . SER A 1 92 ? 35.909 -0.494 -32.377 1.00 85.56 92 SER A O 1
ATOM 699 N N . ALA A 1 93 ? 36.372 1.080 -30.837 1.00 77.56 93 ALA A N 1
ATOM 700 C CA . ALA A 1 93 ? 37.743 1.329 -31.289 1.00 77.56 93 ALA A CA 1
ATOM 701 C C . ALA A 1 93 ? 38.719 0.206 -30.891 1.00 77.56 93 ALA A C 1
ATOM 703 O O . ALA A 1 93 ? 39.739 0.012 -31.547 1.00 77.56 93 ALA A O 1
ATOM 704 N N . THR A 1 94 ? 38.412 -0.535 -29.823 1.00 73.56 94 THR A N 1
ATOM 705 C CA . THR A 1 94 ? 39.276 -1.578 -29.246 1.00 73.56 94 THR A CA 1
ATOM 706 C C . THR A 1 94 ? 38.917 -2.985 -29.726 1.00 73.56 94 THR A C 1
ATOM 708 O O . THR A 1 94 ? 39.667 -3.925 -29.474 1.00 73.56 94 THR A O 1
ATOM 711 N N . GLY A 1 95 ? 37.768 -3.154 -30.396 1.00 71.00 95 GLY A N 1
ATOM 712 C CA . GLY A 1 95 ? 37.245 -4.467 -30.791 1.00 71.00 95 GLY A CA 1
ATOM 713 C C . GLY A 1 95 ? 36.813 -5.345 -29.608 1.00 71.00 95 GLY A C 1
ATOM 714 O O . GLY A 1 95 ? 36.511 -6.519 -29.807 1.00 71.00 95 GLY A O 1
ATOM 715 N N . GLN A 1 96 ? 36.780 -4.786 -28.395 1.00 75.06 96 GLN A N 1
ATOM 716 C CA . GLN A 1 96 ? 36.361 -5.447 -27.158 1.00 75.06 96 GLN A CA 1
ATOM 717 C C . GLN A 1 96 ? 34.967 -4.967 -26.724 1.00 75.06 96 GLN A C 1
ATOM 719 O O . GLN A 1 96 ? 34.558 -3.862 -27.116 1.00 75.06 96 GLN A O 1
ATOM 724 N N . PRO A 1 97 ? 34.208 -5.792 -25.972 1.00 74.81 97 PRO A N 1
ATOM 725 C CA . PRO A 1 97 ? 32.936 -5.372 -25.395 1.00 74.81 97 PRO A CA 1
ATOM 726 C C . PRO A 1 97 ? 33.130 -4.143 -24.512 1.00 74.81 97 PRO A C 1
ATOM 728 O O . PRO A 1 97 ? 34.093 -4.073 -23.759 1.00 74.81 97 PRO A O 1
ATOM 731 N N . LEU A 1 98 ? 32.210 -3.185 -24.619 1.00 80.62 98 LEU A N 1
ATOM 732 C CA . LEU A 1 98 ? 32.218 -1.987 -23.783 1.00 80.62 98 LEU A CA 1
ATOM 733 C C . LEU A 1 98 ? 31.706 -2.325 -22.382 1.00 80.62 98 LEU A C 1
ATOM 735 O O . LEU A 1 98 ? 30.597 -2.858 -22.236 1.00 80.62 98 LEU A O 1
ATOM 739 N N . GLU A 1 99 ? 32.480 -1.951 -21.370 1.00 76.81 99 GLU A N 1
ATOM 740 C CA . GLU A 1 99 ? 32.100 -2.070 -19.964 1.00 76.81 99 GLU A CA 1
ATOM 741 C C . GLU A 1 99 ? 31.059 -1.011 -19.566 1.00 76.81 99 GLU A C 1
ATOM 743 O O . GLU A 1 99 ? 30.809 -0.027 -20.272 1.00 76.81 99 GLU A O 1
ATOM 748 N N . ARG A 1 100 ? 30.409 -1.205 -18.411 1.00 73.62 100 ARG A N 1
ATOM 749 C CA . ARG A 1 100 ? 29.293 -0.355 -17.946 1.00 73.62 100 ARG A CA 1
ATOM 750 C C . ARG A 1 100 ? 29.628 1.142 -17.946 1.00 73.62 100 ARG A C 1
ATOM 752 O O . ARG A 1 100 ? 28.804 1.941 -18.391 1.00 73.62 100 ARG A O 1
ATOM 759 N N . ASP A 1 101 ? 30.818 1.496 -17.475 1.00 75.50 101 ASP A N 1
ATOM 760 C CA . ASP A 1 101 ? 31.268 2.886 -17.357 1.00 75.50 101 ASP A CA 1
ATOM 761 C C . ASP A 1 101 ? 31.636 3.501 -18.711 1.00 75.50 101 ASP A C 1
ATOM 763 O O . ASP A 1 101 ? 31.537 4.714 -18.889 1.00 75.50 101 ASP A O 1
ATOM 767 N N . GLU A 1 102 ? 32.024 2.678 -19.687 1.00 77.81 102 GLU A N 1
ATOM 768 C CA . GLU A 1 102 ? 32.335 3.138 -21.039 1.00 77.81 102 GLU A CA 1
ATOM 769 C C . GLU A 1 102 ? 31.053 3.491 -21.793 1.00 77.81 102 GLU A C 1
ATOM 771 O O . GLU A 1 102 ? 30.984 4.553 -22.406 1.00 77.81 102 GLU A O 1
ATOM 776 N N . TRP A 1 103 ? 29.990 2.689 -21.646 1.00 82.44 103 TRP A N 1
ATOM 777 C CA . TRP A 1 103 ? 28.666 3.012 -22.197 1.00 82.44 103 TRP A CA 1
ATOM 778 C C . TRP A 1 103 ? 28.111 4.353 -21.700 1.00 82.44 103 TRP A C 1
ATOM 780 O O . TRP A 1 103 ? 27.387 5.015 -22.439 1.00 82.44 103 TRP A O 1
ATOM 790 N N . ALA A 1 104 ? 28.441 4.767 -20.471 1.00 81.62 104 ALA A N 1
ATOM 791 C CA . ALA A 1 104 ? 28.025 6.060 -19.923 1.00 81.62 104 ALA A CA 1
ATOM 792 C C . ALA A 1 104 ? 28.789 7.252 -20.532 1.00 81.62 104 ALA A C 1
ATOM 794 O O . ALA A 1 104 ? 28.311 8.384 -20.462 1.00 81.62 104 ALA A O 1
ATOM 795 N N . ARG A 1 105 ? 29.968 7.004 -21.118 1.00 81.94 105 ARG A N 1
ATOM 796 C CA . ARG A 1 105 ? 30.832 8.021 -21.740 1.00 81.94 105 ARG A CA 1
ATOM 797 C C . ARG A 1 105 ? 30.589 8.181 -23.241 1.00 81.94 105 ARG A C 1
ATOM 799 O O . ARG A 1 105 ? 30.973 9.211 -23.790 1.00 81.94 105 ARG A O 1
ATOM 806 N N . VAL A 1 106 ? 29.964 7.199 -23.896 1.00 84.69 106 VAL A N 1
ATOM 807 C CA . VAL A 1 106 ? 29.581 7.287 -25.316 1.00 84.69 106 VAL A CA 1
ATOM 808 C C . VAL A 1 106 ? 28.522 8.376 -25.489 1.00 84.69 106 VAL A C 1
ATOM 810 O O . VAL A 1 106 ? 27.519 8.409 -24.770 1.00 84.69 106 VAL A O 1
ATOM 813 N N . ALA A 1 107 ? 28.723 9.275 -26.454 1.00 83.38 107 ALA A N 1
ATOM 814 C CA . ALA A 1 107 ? 27.755 10.328 -26.724 1.00 83.38 107 ALA A CA 1
ATOM 815 C C . ALA A 1 107 ? 26.432 9.715 -27.210 1.00 83.38 107 ALA A C 1
ATOM 817 O O . ALA A 1 107 ? 26.421 8.845 -28.076 1.00 83.38 107 ALA A O 1
ATOM 818 N N . LYS A 1 108 ? 25.287 10.201 -26.709 1.00 81.94 108 LYS A N 1
ATOM 819 C CA . LYS A 1 108 ? 23.962 9.674 -27.103 1.00 81.94 108 LYS A CA 1
ATOM 820 C C . LYS A 1 108 ? 23.721 9.712 -28.620 1.00 81.94 108 LYS A C 1
ATOM 822 O O . LYS A 1 108 ? 22.975 8.890 -29.130 1.00 81.94 108 LYS A O 1
ATOM 827 N N . SER A 1 109 ? 24.359 10.641 -29.335 1.00 83.88 109 SER A N 1
ATOM 828 C CA . SER A 1 109 ? 24.310 10.753 -30.800 1.00 83.88 109 SER A CA 1
ATOM 829 C C . SER A 1 109 ? 25.045 9.637 -31.550 1.00 83.88 109 SER A C 1
ATOM 831 O O . SER A 1 109 ? 24.812 9.467 -32.742 1.00 83.88 109 SER A O 1
ATOM 833 N N . GLU A 1 110 ? 25.937 8.909 -30.877 1.00 83.88 110 GLU A N 1
ATOM 834 C CA . GLU A 1 110 ? 26.732 7.803 -31.431 1.00 83.88 110 GLU A CA 1
ATOM 835 C C . GLU A 1 110 ? 26.108 6.432 -31.121 1.00 83.88 110 GLU A C 1
ATOM 837 O O . GLU A 1 110 ? 26.558 5.409 -31.635 1.00 83.88 110 GLU A O 1
ATOM 842 N N . ILE A 1 111 ? 25.060 6.399 -30.291 1.00 88.88 111 ILE A N 1
ATOM 843 C CA . ILE A 1 111 ? 24.342 5.175 -29.937 1.00 88.88 111 ILE A CA 1
ATOM 844 C C . ILE A 1 111 ? 23.193 4.966 -30.922 1.00 88.88 111 ILE A C 1
ATOM 846 O O . ILE A 1 111 ? 22.275 5.777 -31.031 1.00 88.88 111 ILE A O 1
ATOM 850 N N . HIS A 1 112 ? 23.223 3.832 -31.610 1.00 89.94 112 HIS A N 1
ATOM 851 C CA . HIS A 1 112 ? 22.161 3.377 -32.492 1.00 89.94 112 HIS A CA 1
ATOM 852 C C . HIS A 1 112 ? 21.214 2.451 -31.740 1.00 89.94 112 HIS A C 1
ATOM 854 O O . HIS A 1 112 ? 21.647 1.485 -31.116 1.00 89.94 112 HIS A O 1
ATOM 860 N N . GLU A 1 113 ? 19.917 2.727 -31.830 1.00 91.12 113 GLU A N 1
ATOM 861 C CA . GLU A 1 113 ? 18.885 1.993 -31.105 1.00 91.12 113 GLU A CA 1
ATOM 862 C C . GLU A 1 113 ? 17.928 1.282 -32.060 1.00 91.12 113 GLU A C 1
ATOM 864 O O . GLU A 1 113 ? 17.336 1.907 -32.939 1.00 91.12 113 GLU A O 1
ATOM 869 N N . GLN A 1 114 ? 17.726 -0.017 -31.844 1.00 87.31 114 GLN A N 1
ATOM 870 C CA . GLN A 1 114 ? 16.719 -0.816 -32.537 1.00 87.31 114 GLN A CA 1
ATOM 871 C C . GLN A 1 114 ? 15.759 -1.426 -31.514 1.00 87.31 114 GLN A C 1
ATOM 873 O O . GLN A 1 114 ? 16.181 -2.131 -30.596 1.00 87.31 114 GLN A O 1
ATOM 878 N N . ARG A 1 115 ? 14.457 -1.171 -31.681 1.00 89.19 115 ARG A N 1
ATOM 879 C CA . ARG A 1 115 ? 13.395 -1.754 -30.849 1.00 89.19 115 ARG A CA 1
ATOM 880 C C . ARG A 1 115 ? 12.742 -2.927 -31.575 1.00 89.19 115 ARG A C 1
ATOM 882 O O . ARG A 1 115 ? 12.439 -2.811 -32.761 1.00 89.19 115 ARG A O 1
ATOM 889 N N . LEU A 1 116 ? 12.510 -4.022 -30.857 1.00 88.25 116 LEU A N 1
ATOM 890 C CA . LEU A 1 116 ? 11.798 -5.207 -31.335 1.00 88.25 116 LEU A CA 1
ATOM 891 C C . LEU A 1 116 ? 10.605 -5.488 -30.421 1.00 88.25 116 LEU A C 1
ATOM 893 O O . LEU A 1 116 ? 10.723 -5.367 -29.199 1.00 88.25 116 LEU A O 1
ATOM 897 N N . HIS A 1 117 ? 9.483 -5.888 -31.010 1.00 88.00 117 HIS A N 1
ATOM 898 C CA . HIS A 1 117 ? 8.308 -6.350 -30.273 1.00 88.00 117 HIS A CA 1
ATOM 899 C C . HIS A 1 117 ? 8.356 -7.865 -30.089 1.00 88.00 117 HIS A C 1
ATOM 901 O O . HIS A 1 117 ? 8.850 -8.579 -30.966 1.00 88.00 117 HIS A O 1
ATOM 907 N N . VAL A 1 118 ? 7.833 -8.334 -28.956 1.00 91.31 118 VAL A N 1
ATOM 908 C CA . VAL A 1 118 ? 7.545 -9.750 -28.737 1.00 91.31 118 VAL A CA 1
ATOM 909 C C . VAL A 1 118 ? 6.104 -10.040 -29.143 1.00 91.31 118 VAL A C 1
ATOM 911 O O . VAL A 1 118 ? 5.191 -9.304 -28.778 1.00 91.31 118 VAL A O 1
ATOM 914 N N . ILE A 1 119 ? 5.907 -11.109 -29.909 1.00 89.94 119 ILE A N 1
ATOM 915 C CA . ILE A 1 119 ? 4.602 -11.562 -30.383 1.00 89.94 119 ILE A CA 1
ATOM 916 C C . ILE A 1 119 ? 4.420 -13.020 -29.979 1.00 89.94 119 ILE A C 1
ATOM 918 O O . ILE A 1 119 ? 5.258 -13.871 -30.281 1.00 89.94 119 ILE A O 1
ATOM 922 N N . PHE A 1 120 ? 3.287 -13.318 -29.352 1.00 89.06 120 PHE A N 1
ATOM 923 C CA . PHE A 1 120 ? 2.893 -14.678 -29.012 1.00 89.06 120 PHE A CA 1
ATOM 924 C C . PHE A 1 120 ? 1.902 -15.197 -30.042 1.00 89.06 120 PHE A C 1
ATOM 926 O O . PHE A 1 120 ? 0.847 -14.602 -30.260 1.00 89.06 120 PHE A O 1
ATOM 933 N N . LYS A 1 121 ? 2.244 -16.306 -30.695 1.00 85.56 121 LYS A N 1
ATOM 934 C CA . LYS A 1 121 ? 1.340 -16.991 -31.624 1.00 85.56 121 LYS A CA 1
ATOM 935 C C . LYS A 1 121 ? 0.743 -18.221 -30.952 1.00 85.56 121 LYS A C 1
ATOM 937 O O . LYS A 1 121 ? 1.466 -18.875 -30.207 1.00 85.56 121 LYS A O 1
ATOM 942 N N . PRO A 1 122 ? -0.529 -18.569 -31.211 1.00 78.56 122 PRO A N 1
ATOM 943 C CA . PRO A 1 122 ? -1.085 -19.847 -30.774 1.00 78.56 122 PRO A CA 1
ATOM 944 C C . PRO A 1 122 ? -0.129 -20.984 -31.143 1.00 78.56 122 PRO A C 1
ATOM 946 O O . PRO A 1 122 ? 0.443 -20.963 -32.235 1.00 78.56 122 PRO A O 1
ATOM 949 N N . ALA A 1 123 ? 0.088 -21.929 -30.228 1.00 66.88 123 ALA A N 1
ATOM 950 C CA . ALA A 1 123 ? 0.889 -23.103 -30.543 1.00 66.88 123 ALA A CA 1
ATOM 951 C C . ALA A 1 123 ? 0.232 -23.824 -31.731 1.00 66.88 123 ALA A C 1
ATOM 953 O O . ALA A 1 123 ? -0.936 -24.200 -31.652 1.00 66.88 123 ALA A O 1
ATOM 954 N N . GLU A 1 124 ? 0.941 -23.960 -32.852 1.00 54.38 124 GLU A N 1
ATOM 955 C CA . GLU A 1 124 ? 0.450 -24.797 -33.943 1.00 54.38 124 GLU A CA 1
ATOM 956 C C . GLU A 1 124 ? 0.492 -26.255 -33.475 1.00 54.38 124 GLU A C 1
ATOM 958 O O . GLU A 1 124 ? 1.548 -26.774 -33.099 1.00 54.38 124 GLU A O 1
ATOM 963 N N . ASP A 1 125 ? -0.669 -26.911 -33.473 1.00 41.66 125 ASP A N 1
ATOM 964 C CA . ASP A 1 125 ? -0.774 -28.341 -33.217 1.00 41.66 125 ASP A CA 1
ATOM 965 C C . ASP A 1 125 ? -0.010 -29.115 -34.302 1.00 41.66 125 ASP A C 1
ATOM 967 O O . ASP A 1 125 ? -0.485 -29.286 -35.425 1.00 41.66 125 ASP A O 1
ATOM 971 N N . GLY A 1 126 ? 1.163 -29.640 -33.941 1.00 36.84 126 GLY A N 1
ATOM 972 C CA . GLY A 1 126 ? 1.724 -30.830 -34.579 1.00 36.84 126 GLY A CA 1
ATOM 973 C C . GLY A 1 126 ? 3.185 -30.749 -35.014 1.00 36.84 126 GLY A C 1
ATOM 974 O O . GLY A 1 126 ? 3.480 -30.396 -36.148 1.00 36.84 126 GLY A O 1
ATOM 975 N N . ALA A 1 127 ? 4.083 -31.239 -34.155 1.00 29.50 127 ALA A N 1
ATOM 976 C CA . ALA A 1 127 ? 5.079 -32.264 -34.501 1.00 29.50 127 ALA A CA 1
ATOM 977 C C . ALA A 1 127 ? 5.906 -32.608 -33.254 1.00 29.50 127 ALA A C 1
ATOM 979 O O . ALA A 1 127 ? 7.013 -32.110 -33.046 1.00 29.50 127 ALA A O 1
ATOM 980 N N . ALA A 1 128 ? 5.378 -33.507 -32.421 1.00 32.41 128 ALA A N 1
ATOM 981 C CA . ALA A 1 128 ? 6.223 -34.254 -31.505 1.00 32.41 128 ALA A CA 1
ATOM 982 C C . ALA A 1 128 ? 7.219 -35.068 -32.345 1.00 32.41 128 ALA A C 1
ATOM 984 O O . ALA A 1 128 ? 6.841 -35.988 -33.074 1.00 32.41 128 ALA A O 1
ATOM 985 N N . ALA A 1 129 ? 8.498 -34.715 -32.253 1.00 31.16 129 ALA A N 1
ATOM 986 C CA . ALA A 1 129 ? 9.587 -35.550 -32.720 1.00 31.16 129 ALA A CA 1
ATOM 987 C C . ALA A 1 129 ? 9.638 -36.821 -31.857 1.00 31.16 129 ALA A C 1
ATOM 989 O O . ALA A 1 129 ? 10.325 -36.880 -30.842 1.00 31.16 129 ALA A O 1
ATOM 990 N N . ALA A 1 130 ? 8.897 -37.847 -32.266 1.00 30.70 130 ALA A N 1
ATOM 991 C CA . ALA A 1 130 ? 9.092 -39.218 -31.822 1.00 30.70 130 ALA A CA 1
ATOM 992 C C . ALA A 1 130 ? 9.472 -40.048 -33.049 1.00 30.70 130 ALA A C 1
ATOM 994 O O . ALA A 1 130 ? 8.629 -40.540 -33.796 1.00 30.70 130 ALA A O 1
ATOM 995 N N . GLY A 1 131 ? 10.778 -40.170 -33.282 1.00 28.58 131 GLY A N 1
ATOM 996 C CA . GLY A 1 131 ? 11.294 -41.195 -34.169 1.00 28.58 131 GLY A CA 1
ATOM 997 C C . GLY A 1 131 ? 11.107 -42.552 -33.505 1.00 28.58 131 GLY A C 1
ATOM 998 O O . GLY A 1 131 ? 11.795 -42.845 -32.535 1.00 28.58 131 GLY A O 1
ATOM 999 N N . GLN A 1 132 ? 10.215 -43.382 -34.040 1.00 29.36 132 GLN A N 1
ATOM 1000 C CA . GLN A 1 132 ? 10.398 -44.828 -34.028 1.00 29.36 132 GLN A CA 1
ATOM 1001 C C . GLN A 1 132 ? 9.630 -45.503 -35.170 1.00 29.36 132 GLN A C 1
ATOM 1003 O O . GLN A 1 132 ? 8.621 -45.031 -35.682 1.00 29.36 132 GLN A O 1
ATOM 1008 N N . SER A 1 133 ? 10.257 -46.575 -35.624 1.00 27.73 133 SER A N 1
ATOM 1009 C CA . SER A 1 133 ? 10.148 -47.284 -36.890 1.00 27.73 133 SER A CA 1
ATOM 1010 C C . SER A 1 133 ? 8.830 -48.019 -37.161 1.00 27.73 133 SER A C 1
ATOM 1012 O O . SER A 1 133 ? 8.163 -48.520 -36.265 1.00 27.73 133 SER A O 1
ATOM 1014 N N . LYS A 1 134 ? 8.552 -48.148 -38.466 1.00 26.19 134 LYS A N 1
ATOM 1015 C CA . LYS A 1 134 ? 7.507 -48.943 -39.134 1.00 26.19 134 LYS A CA 1
ATOM 1016 C C . LYS A 1 134 ? 7.403 -50.408 -38.678 1.00 26.19 134 LYS A C 1
ATOM 1018 O O . LYS A 1 134 ? 8.412 -51.102 -38.658 1.00 26.19 134 LYS A O 1
ATOM 1023 N N . GLN A 1 135 ? 6.165 -50.895 -38.587 1.00 27.25 135 GLN A N 1
ATOM 1024 C CA . GLN A 1 135 ? 5.553 -52.046 -39.299 1.00 27.25 135 GLN A CA 1
ATOM 1025 C C . GLN A 1 135 ? 4.125 -52.174 -38.724 1.00 27.25 135 GLN A C 1
ATOM 1027 O O . GLN A 1 135 ? 3.957 -52.068 -37.521 1.00 27.25 135 GLN A O 1
ATOM 1032 N N . GLY A 1 136 ? 3.021 -52.259 -39.466 1.00 22.66 136 GLY A N 1
ATOM 1033 C CA . GLY A 1 136 ? 2.750 -52.998 -40.694 1.00 22.66 136 GLY A CA 1
ATOM 1034 C C . GLY A 1 136 ? 1.758 -54.115 -40.340 1.00 22.66 136 GLY A C 1
ATOM 1035 O O . GLY A 1 136 ? 2.151 -55.067 -39.683 1.00 22.66 136 GLY A O 1
ATOM 1036 N N . GLY A 1 137 ? 0.487 -54.010 -40.742 1.00 25.06 137 GLY A N 1
ATOM 1037 C CA . GLY A 1 137 ? -0.503 -55.070 -40.506 1.00 25.06 137 GLY A CA 1
ATOM 1038 C C . GLY A 1 137 ? -1.932 -54.637 -40.819 1.00 25.06 137 GLY A C 1
ATOM 1039 O O . GLY A 1 137 ? -2.374 -53.596 -40.361 1.00 25.06 137 GLY A O 1
ATOM 1040 N N . LYS A 1 138 ? -2.601 -55.413 -41.665 1.00 26.59 138 LYS A N 1
ATOM 1041 C CA . LYS A 1 138 ? -3.823 -55.135 -42.433 1.00 26.59 138 LYS A CA 1
ATOM 1042 C C . LYS A 1 138 ? -5.010 -55.932 -41.855 1.00 26.59 138 LYS A C 1
ATOM 1044 O O . LYS A 1 138 ? -4.778 -56.840 -41.070 1.00 26.59 138 LYS A O 1
ATOM 1049 N N . GLU A 1 139 ? -6.209 -55.665 -42.393 1.00 25.48 139 GLU A N 1
ATOM 1050 C CA . GLU A 1 139 ? -7.458 -56.474 -42.329 1.00 25.48 139 GLU A CA 1
ATOM 1051 C C . GLU A 1 139 ? -8.290 -56.339 -41.032 1.00 25.48 139 GLU A C 1
ATOM 1053 O O . GLU A 1 139 ? -7.749 -56.274 -39.943 1.00 25.48 139 GLU A O 1
ATOM 1058 N N . GLY A 1 140 ? -9.625 -56.268 -41.030 1.00 25.02 140 GLY A N 1
ATOM 1059 C CA . GLY A 1 140 ? -10.630 -56.342 -42.090 1.00 25.02 140 GLY A CA 1
ATOM 1060 C C . GLY A 1 140 ? -11.977 -56.848 -41.530 1.00 25.02 140 GLY A C 1
ATOM 1061 O O . GLY A 1 140 ? -12.019 -57.897 -40.906 1.00 25.02 140 GLY A O 1
ATOM 1062 N N . SER A 1 141 ? -13.062 -56.137 -41.864 1.00 27.62 141 SER A N 1
ATOM 1063 C CA . SER A 1 141 ? -14.411 -56.658 -42.188 1.00 27.62 141 SER A CA 1
ATOM 1064 C C . SER A 1 141 ? -15.482 -57.013 -41.120 1.00 27.62 141 SER A C 1
ATOM 1066 O O . SER A 1 141 ? -15.285 -57.827 -40.225 1.00 27.62 141 SER A O 1
ATOM 1068 N N . SER A 1 142 ? -16.701 -56.539 -41.463 1.00 27.69 142 SER A N 1
ATOM 1069 C CA . SER A 1 142 ? -18.075 -57.110 -41.328 1.00 27.69 142 SER A CA 1
ATOM 1070 C C . SER A 1 142 ? -18.815 -57.061 -39.974 1.00 27.69 142 SER A C 1
ATOM 1072 O O . SER A 1 142 ? -18.376 -57.670 -39.011 1.00 27.69 142 SER A O 1
ATOM 1074 N N . THR A 1 143 ? -19.879 -56.240 -39.816 1.00 26.31 143 THR A N 1
ATOM 1075 C CA . THR A 1 143 ? -21.339 -56.466 -40.110 1.00 26.31 143 THR A CA 1
ATOM 1076 C C . THR A 1 143 ? -21.967 -57.582 -39.247 1.00 26.31 143 THR A C 1
ATOM 1078 O O . THR A 1 143 ? -21.398 -58.655 -39.179 1.00 26.31 143 THR A O 1
ATOM 1081 N N . SER A 1 144 ? -23.132 -57.486 -38.586 1.00 28.98 144 SER A N 1
ATOM 10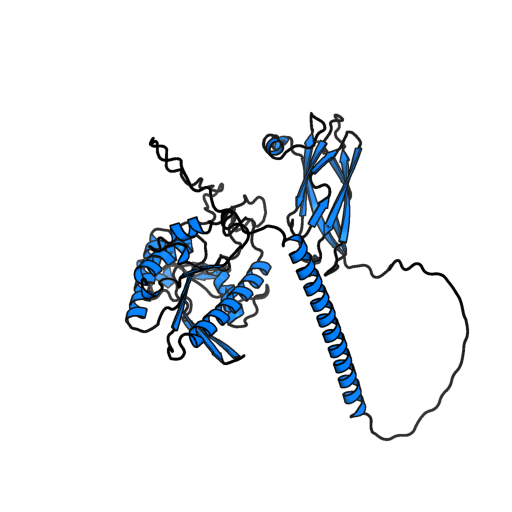82 C CA . SER A 1 144 ? -24.410 -56.836 -38.924 1.00 28.98 144 SER A CA 1
ATOM 1083 C C . SER A 1 144 ? -25.426 -56.879 -37.752 1.00 28.98 144 SER A C 1
ATOM 1085 O O . SER A 1 144 ? -25.343 -57.752 -36.898 1.00 28.98 144 SER A O 1
ATOM 1087 N N . ALA A 1 145 ? -26.367 -55.924 -37.785 1.00 30.05 145 ALA A N 1
ATOM 1088 C CA . ALA A 1 145 ? -27.817 -55.953 -37.498 1.00 30.05 145 ALA A CA 1
ATOM 1089 C C . ALA A 1 145 ? -28.447 -56.860 -36.404 1.00 30.05 145 ALA A C 1
ATOM 1091 O O . ALA A 1 145 ? -28.428 -58.078 -36.526 1.00 30.05 145 ALA A O 1
ATOM 1092 N N . ALA A 1 146 ? -29.195 -56.252 -35.464 1.00 27.58 146 ALA A N 1
ATOM 1093 C CA . ALA A 1 146 ? -30.651 -56.443 -35.251 1.00 27.58 146 ALA A CA 1
ATOM 1094 C C . ALA A 1 146 ? -31.145 -55.701 -33.983 1.00 27.58 146 ALA A C 1
ATOM 1096 O O . ALA A 1 146 ? -30.494 -55.717 -32.944 1.00 27.58 146 ALA A O 1
ATOM 1097 N N . ALA A 1 147 ? -32.324 -55.082 -34.065 1.00 27.62 147 ALA A N 1
ATOM 1098 C CA . ALA A 1 147 ? -33.134 -54.563 -32.949 1.00 27.62 147 ALA A CA 1
ATOM 1099 C C . ALA A 1 147 ? -34.507 -55.287 -32.975 1.00 27.62 147 ALA A C 1
ATOM 1101 O O . ALA A 1 147 ? -34.737 -56.013 -33.947 1.00 27.62 147 ALA A O 1
ATOM 1102 N N . PRO A 1 148 ? -35.494 -55.048 -32.076 1.00 61.50 148 PRO A N 1
ATOM 1103 C CA . PRO A 1 148 ? -35.508 -54.420 -30.737 1.00 61.50 148 PRO A CA 1
ATOM 1104 C C . PRO A 1 148 ? -36.326 -55.236 -29.685 1.00 61.50 148 PRO A C 1
ATOM 1106 O O . PRO A 1 148 ? -37.151 -56.068 -30.052 1.00 61.50 148 PRO A O 1
ATOM 1109 N N . THR A 1 149 ? -36.220 -54.955 -28.374 1.00 31.33 149 THR A N 1
ATOM 1110 C CA . THR A 1 149 ? -37.368 -55.057 -27.422 1.00 31.33 149 THR A CA 1
ATOM 1111 C C . THR A 1 149 ? -37.102 -54.321 -26.098 1.00 31.33 149 THR A C 1
ATOM 1113 O O . THR A 1 149 ? -35.961 -54.163 -25.681 1.00 31.33 149 THR A O 1
ATOM 1116 N N . ALA A 1 150 ? -38.174 -53.808 -25.491 1.00 34.28 150 ALA A N 1
ATOM 1117 C CA . ALA A 1 150 ? -38.211 -52.725 -24.506 1.00 34.28 150 ALA A CA 1
ATOM 1118 C C . ALA A 1 150 ? -38.152 -53.144 -23.019 1.00 34.28 150 ALA A C 1
ATOM 1120 O O . ALA A 1 150 ? -38.592 -54.241 -22.686 1.00 34.28 150 ALA A O 1
ATOM 1121 N N . ALA A 1 151 ? -37.719 -52.198 -22.159 1.00 35.06 151 ALA A N 1
ATOM 1122 C CA . ALA A 1 151 ? -38.195 -51.840 -20.794 1.00 35.06 151 ALA A CA 1
ATOM 1123 C C . ALA A 1 151 ? -37.037 -51.430 -19.832 1.00 35.06 151 ALA A C 1
ATOM 1125 O O . ALA A 1 151 ? -35.891 -51.808 -20.062 1.00 35.06 151 ALA A O 1
ATOM 1126 N N . PRO A 1 152 ? -37.286 -50.587 -18.804 1.00 44.50 152 PRO A N 1
ATOM 1127 C CA . PRO A 1 152 ? -36.388 -49.497 -18.407 1.00 44.50 152 PRO A CA 1
ATOM 1128 C C . PRO A 1 152 ? -35.485 -49.830 -17.209 1.00 44.50 152 PRO A C 1
ATOM 1130 O O . PRO A 1 152 ? -35.954 -50.330 -16.192 1.00 44.50 152 PRO A O 1
ATOM 1133 N N . THR A 1 153 ? -34.194 -49.492 -17.285 1.00 39.78 153 THR A N 1
ATOM 1134 C CA . THR A 1 153 ? -33.278 -49.529 -16.116 1.00 39.78 153 THR A CA 1
ATOM 1135 C C . THR A 1 153 ? -32.116 -48.521 -16.183 1.00 39.78 153 THR A C 1
ATOM 1137 O O . THR A 1 153 ? -31.198 -48.573 -15.369 1.00 39.78 153 THR A O 1
ATOM 1140 N N . SER A 1 154 ? -32.114 -47.569 -17.119 1.00 46.56 154 SER A N 1
ATOM 1141 C CA . SER A 1 154 ? -30.892 -46.824 -17.469 1.00 46.56 154 SER A CA 1
ATOM 1142 C C . SER A 1 154 ? -30.540 -45.611 -16.594 1.00 46.56 154 SER A C 1
ATOM 1144 O O . SER A 1 154 ? -29.420 -45.123 -16.698 1.00 46.56 154 SER A O 1
ATOM 1146 N N . SER A 1 155 ? -31.408 -45.126 -15.702 1.00 47.41 155 SER A N 1
ATOM 1147 C CA . SER A 1 155 ? -31.140 -43.860 -14.989 1.00 47.41 155 SER A CA 1
ATOM 1148 C C . SER A 1 155 ? -30.169 -43.986 -13.803 1.00 47.41 155 SER A C 1
ATOM 1150 O O . SER A 1 155 ? -29.468 -43.030 -13.489 1.00 47.41 155 SER A O 1
ATOM 1152 N N . ALA A 1 156 ? -30.091 -45.151 -13.148 1.00 44.28 156 ALA A N 1
ATOM 1153 C CA . ALA A 1 156 ? -29.231 -45.348 -11.970 1.00 44.28 156 ALA A CA 1
ATOM 1154 C C . ALA A 1 156 ? -27.775 -45.706 -12.331 1.00 44.28 156 ALA A C 1
ATOM 1156 O O . ALA A 1 156 ? -26.845 -45.336 -11.618 1.00 44.28 156 ALA A O 1
ATOM 1157 N N . ASN A 1 157 ? -27.563 -46.380 -13.467 1.00 46.03 157 ASN A N 1
ATOM 1158 C CA . ASN A 1 157 ? -26.232 -46.819 -13.898 1.00 46.03 157 ASN A CA 1
ATOM 1159 C C . ASN A 1 157 ? -25.410 -45.702 -14.566 1.00 46.03 157 ASN A C 1
ATOM 1161 O O . ASN A 1 157 ? -24.184 -45.737 -14.492 1.00 46.03 157 ASN A O 1
ATOM 1165 N N . ILE A 1 158 ? -26.060 -44.696 -15.167 1.00 52.56 158 ILE A N 1
ATOM 1166 C CA . ILE A 1 158 ? -25.369 -43.537 -15.762 1.00 52.56 158 ILE A CA 1
ATOM 1167 C C . ILE A 1 158 ? -24.772 -42.645 -14.661 1.00 52.56 158 ILE A C 1
ATOM 1169 O O . ILE A 1 158 ? -23.591 -42.314 -14.720 1.00 52.56 158 ILE A O 1
ATOM 1173 N N . ALA A 1 159 ? -25.528 -42.372 -13.590 1.00 55.81 159 ALA A N 1
ATOM 1174 C CA . ALA A 1 159 ? -25.044 -41.584 -12.453 1.00 55.81 159 ALA A CA 1
ATOM 1175 C C . ALA A 1 159 ? -23.883 -42.266 -11.701 1.00 55.81 159 ALA A C 1
ATOM 1177 O O . ALA A 1 159 ? -22.945 -41.598 -11.271 1.00 55.81 159 ALA A O 1
ATOM 1178 N N . ALA A 1 160 ? -23.905 -43.599 -11.575 1.00 54.06 160 ALA A N 1
ATOM 1179 C CA . ALA A 1 160 ? -22.815 -44.355 -10.956 1.00 54.06 160 ALA A CA 1
ATOM 1180 C C . ALA A 1 160 ? -21.536 -44.367 -11.818 1.00 54.06 160 ALA A C 1
ATOM 1182 O O . ALA A 1 160 ? -20.431 -44.305 -11.279 1.00 54.06 160 ALA A O 1
ATOM 1183 N N . GLY A 1 161 ? -21.675 -44.416 -13.149 1.00 66.50 161 GLY A N 1
ATOM 1184 C CA . GLY A 1 161 ? -20.550 -44.348 -14.086 1.00 66.50 161 GLY A CA 1
ATOM 1185 C C . GLY A 1 161 ? -19.877 -42.975 -14.107 1.00 66.50 161 GLY A C 1
ATOM 1186 O O . GLY A 1 161 ? -18.654 -42.890 -14.019 1.00 66.50 161 GLY A O 1
ATOM 1187 N N . GLU A 1 162 ? -20.666 -41.899 -14.139 1.00 67.88 162 GLU A N 1
ATOM 1188 C CA . GLU A 1 162 ? -20.154 -40.523 -14.085 1.00 67.88 162 GLU A CA 1
ATOM 1189 C C . GLU A 1 162 ? -19.484 -40.207 -12.745 1.00 67.88 162 GLU A C 1
ATOM 1191 O O . GLU A 1 162 ? -18.422 -39.582 -12.711 1.00 67.88 162 GLU A O 1
ATOM 1196 N N . LEU A 1 163 ? -20.062 -40.679 -11.634 1.00 64.44 163 LEU A N 1
ATOM 1197 C CA . LEU A 1 163 ? -19.477 -40.492 -10.308 1.00 64.44 163 LEU A CA 1
ATOM 1198 C C . LEU A 1 163 ? -18.152 -41.249 -10.164 1.00 64.44 163 LEU A C 1
ATOM 1200 O O . LEU A 1 163 ? -17.202 -40.722 -9.589 1.00 64.44 163 LEU A O 1
ATOM 1204 N N . ARG A 1 164 ? -18.061 -42.456 -10.735 1.00 71.88 164 ARG A N 1
ATOM 1205 C CA . ARG A 1 164 ? -16.818 -43.230 -10.766 1.00 71.88 164 ARG A CA 1
ATOM 1206 C C . ARG A 1 164 ? -15.750 -42.565 -11.631 1.00 71.88 164 ARG A C 1
ATOM 1208 O O . ARG A 1 164 ? -14.607 -42.491 -11.205 1.00 71.88 164 ARG A O 1
ATOM 1215 N N . SER A 1 165 ? -16.128 -42.008 -12.781 1.00 68.75 165 SER A N 1
ATOM 1216 C CA . SER A 1 165 ? -15.191 -41.290 -13.651 1.00 68.75 165 SER A CA 1
ATOM 1217 C C . SER A 1 165 ? -14.627 -40.035 -12.973 1.00 68.75 165 SER A C 1
ATOM 1219 O O . SER A 1 165 ? -13.427 -39.793 -13.049 1.00 68.75 165 SER A O 1
ATOM 1221 N N . LYS A 1 166 ? -15.463 -39.279 -12.245 1.00 70.06 166 LYS A N 1
ATOM 1222 C CA . LYS A 1 166 ? -15.011 -38.126 -11.445 1.00 70.06 166 LYS A CA 1
ATOM 1223 C C . LYS A 1 166 ? -14.132 -38.538 -10.267 1.00 70.06 166 LYS A C 1
ATOM 1225 O O . LYS A 1 166 ? -13.189 -37.829 -9.939 1.00 70.06 166 LYS A O 1
ATOM 1230 N N . TYR A 1 167 ? -14.431 -39.669 -9.628 1.00 74.75 167 TYR A N 1
ATOM 1231 C CA . TYR A 1 167 ? -13.597 -40.215 -8.559 1.00 74.75 167 TYR A CA 1
ATOM 1232 C C . TYR A 1 167 ? -12.215 -40.622 -9.084 1.00 74.75 167 TYR A C 1
ATOM 1234 O O . TYR A 1 167 ? -11.205 -40.247 -8.495 1.00 74.75 167 TYR A O 1
ATOM 1242 N N . ASP A 1 168 ? -12.162 -41.318 -10.220 1.00 76.19 168 ASP A N 1
ATOM 1243 C CA . ASP A 1 168 ? -10.906 -41.730 -10.847 1.00 76.19 168 ASP A CA 1
ATOM 1244 C C . ASP A 1 168 ? -10.075 -40.509 -11.284 1.00 76.19 168 ASP A C 1
ATOM 1246 O O . ASP A 1 168 ? -8.867 -40.473 -11.049 1.00 76.19 168 ASP A O 1
ATOM 1250 N N . GLU A 1 169 ? -10.712 -39.466 -11.827 1.00 77.12 169 GLU A N 1
ATOM 1251 C CA . GLU A 1 169 ? -10.061 -38.194 -12.171 1.00 77.12 169 GLU A CA 1
ATOM 1252 C C . GLU A 1 169 ? -9.488 -37.480 -10.933 1.00 77.12 169 GLU A C 1
ATOM 1254 O O . GLU A 1 169 ? -8.337 -37.041 -10.943 1.00 77.12 169 GLU A O 1
ATOM 1259 N N . LEU A 1 170 ? -10.239 -37.439 -9.827 1.00 75.12 170 LEU A N 1
ATOM 1260 C CA . LEU A 1 170 ? -9.791 -36.836 -8.568 1.00 75.12 170 LEU A CA 1
ATOM 1261 C C . LEU A 1 170 ? -8.612 -37.601 -7.944 1.00 75.12 170 LEU A C 1
ATOM 1263 O O . LEU A 1 170 ? -7.702 -37.000 -7.369 1.00 75.12 170 LEU A O 1
ATOM 1267 N N . VAL A 1 171 ? -8.607 -38.929 -8.071 1.00 82.62 171 VAL A N 1
ATOM 1268 C CA . VAL A 1 171 ? -7.501 -39.785 -7.626 1.00 82.62 171 VAL A CA 1
ATOM 1269 C C . VAL A 1 171 ? -6.256 -39.537 -8.478 1.00 82.62 171 VAL A C 1
ATOM 1271 O O . VAL A 1 171 ? -5.175 -39.362 -7.921 1.00 82.62 171 VAL A O 1
ATOM 1274 N N . GLN A 1 172 ? -6.388 -39.449 -9.806 1.00 75.94 172 GLN A N 1
ATOM 1275 C CA . GLN A 1 172 ? -5.261 -39.111 -10.686 1.00 75.94 172 GLN A CA 1
ATOM 1276 C C . GLN A 1 172 ? -4.698 -37.718 -10.386 1.00 75.94 172 GLN A C 1
ATOM 1278 O O . GLN A 1 172 ? -3.480 -37.547 -10.320 1.00 75.94 172 GLN A O 1
ATOM 1283 N N . TYR A 1 173 ? -5.570 -36.740 -10.137 1.00 71.56 173 TYR A N 1
ATOM 1284 C CA . TYR A 1 173 ? -5.154 -35.392 -9.768 1.00 71.56 173 TYR A CA 1
ATOM 1285 C C . TYR A 1 173 ? -4.397 -35.376 -8.433 1.00 71.56 173 TYR A C 1
ATOM 1287 O O . TYR A 1 173 ? -3.312 -34.802 -8.342 1.00 71.56 173 TYR A O 1
ATOM 1295 N N . THR A 1 174 ? -4.901 -36.087 -7.423 1.00 80.69 174 THR A N 1
ATOM 1296 C CA . THR A 1 174 ? -4.247 -36.195 -6.108 1.00 80.69 174 THR A CA 1
ATOM 1297 C C . THR A 1 174 ? -2.869 -36.854 -6.219 1.00 80.69 174 THR A C 1
ATOM 1299 O O . THR A 1 174 ? -1.892 -36.325 -5.694 1.00 80.69 174 THR A O 1
ATOM 1302 N N . LEU A 1 175 ? -2.755 -37.943 -6.987 1.00 82.62 175 LEU A N 1
ATOM 1303 C CA . LEU A 1 175 ? -1.475 -38.605 -7.266 1.00 82.62 175 LEU A CA 1
ATOM 1304 C C . LEU A 1 175 ? -0.496 -37.688 -8.014 1.00 82.62 175 LEU A C 1
ATOM 1306 O O . LEU A 1 175 ? 0.713 -37.755 -7.785 1.00 82.62 175 LEU A O 1
ATOM 1310 N N . SER A 1 176 ? -0.998 -36.821 -8.900 1.00 78.06 176 SER A N 1
ATOM 1311 C CA . SER A 1 176 ? -0.162 -35.849 -9.611 1.00 78.06 176 SER A CA 1
ATOM 1312 C C . SER A 1 176 ? 0.400 -34.776 -8.672 1.00 78.06 176 SER A C 1
ATOM 1314 O O . SER A 1 176 ? 1.605 -34.523 -8.709 1.00 78.06 176 SER A O 1
ATOM 1316 N N . ILE A 1 177 ? -0.422 -34.249 -7.756 1.00 76.62 177 ILE A N 1
ATOM 1317 C CA . ILE A 1 177 ? 0.004 -33.289 -6.730 1.00 76.62 177 ILE A CA 1
ATOM 1318 C C . ILE A 1 177 ? 0.995 -33.927 -5.756 1.00 76.62 177 ILE A C 1
ATOM 1320 O O . ILE A 1 177 ? 2.001 -33.309 -5.421 1.00 76.62 177 ILE A O 1
ATOM 1324 N N . GLU A 1 178 ? 0.763 -35.162 -5.308 1.00 83.62 178 GLU A N 1
ATOM 1325 C CA . GLU A 1 178 ? 1.696 -35.855 -4.411 1.00 83.62 178 GLU A CA 1
ATOM 1326 C C . GLU A 1 178 ? 3.057 -36.089 -5.077 1.00 83.62 178 GLU A C 1
ATOM 1328 O O . GLU A 1 178 ? 4.103 -35.898 -4.452 1.00 83.62 178 GLU A O 1
ATOM 1333 N N . LYS A 1 179 ? 3.060 -36.431 -6.370 1.00 86.38 179 LYS A N 1
ATOM 1334 C CA . LYS A 1 179 ? 4.286 -36.579 -7.159 1.00 86.38 179 LYS A CA 1
ATOM 1335 C C . LYS A 1 179 ? 5.022 -35.248 -7.331 1.00 86.38 179 LYS A C 1
ATOM 1337 O O . LYS A 1 179 ? 6.252 -35.225 -7.280 1.00 86.38 179 LYS A O 1
ATOM 1342 N N . GLU A 1 180 ? 4.294 -34.152 -7.523 1.00 79.00 180 GLU A N 1
ATOM 1343 C CA . GLU A 1 180 ? 4.863 -32.808 -7.644 1.00 79.00 180 GLU A CA 1
ATOM 1344 C C . GLU A 1 180 ? 5.405 -32.293 -6.305 1.00 79.00 180 GLU A C 1
ATOM 1346 O O . GLU A 1 180 ? 6.534 -31.809 -6.248 1.00 79.00 180 GLU A O 1
ATOM 1351 N N . LYS A 1 181 ? 4.675 -32.512 -5.206 1.00 84.31 181 LYS A N 1
ATOM 1352 C CA . LYS A 1 181 ? 5.133 -32.227 -3.842 1.00 84.31 181 LYS A CA 1
ATOM 1353 C C . LYS A 1 181 ? 6.425 -32.980 -3.522 1.00 84.31 181 LYS A C 1
ATOM 1355 O O . LYS A 1 181 ? 7.387 -32.361 -3.081 1.00 84.31 181 LYS A O 1
ATOM 1360 N N . ALA A 1 182 ? 6.487 -34.280 -3.811 1.00 86.50 182 ALA A N 1
ATOM 1361 C CA . ALA A 1 182 ? 7.695 -35.077 -3.592 1.00 86.50 182 ALA A CA 1
ATOM 1362 C C . ALA A 1 182 ? 8.881 -34.594 -4.449 1.00 86.50 182 ALA A C 1
ATOM 1364 O O . ALA A 1 182 ? 10.034 -34.649 -4.018 1.00 86.50 182 ALA A O 1
ATOM 1365 N N . LYS A 1 183 ? 8.613 -34.098 -5.664 1.00 85.38 183 LYS A N 1
ATOM 1366 C CA . LYS A 1 183 ? 9.637 -33.502 -6.529 1.00 85.38 183 LYS A CA 1
ATOM 1367 C C . LYS A 1 183 ? 10.159 -32.184 -5.948 1.00 85.38 183 LYS A C 1
ATOM 1369 O O . LYS A 1 183 ? 11.372 -32.014 -5.869 1.00 85.38 183 LYS A O 1
ATOM 1374 N N . LEU A 1 184 ? 9.266 -31.302 -5.500 1.00 72.44 184 LEU A N 1
ATOM 1375 C CA . LEU A 1 184 ? 9.622 -30.020 -4.886 1.00 72.44 184 LEU A CA 1
ATOM 1376 C C . LEU A 1 184 ? 10.355 -30.200 -3.554 1.00 72.44 184 LEU A C 1
ATOM 1378 O O . LEU A 1 184 ? 11.319 -29.490 -3.298 1.00 72.44 184 LEU A O 1
ATOM 1382 N N . GLU A 1 185 ? 9.966 -31.172 -2.727 1.00 79.19 185 GLU A N 1
ATOM 1383 C CA . GLU A 1 185 ? 10.684 -31.500 -1.487 1.00 79.19 185 GLU A CA 1
ATOM 1384 C C . GLU A 1 185 ? 12.108 -31.997 -1.777 1.00 79.19 185 GLU A C 1
ATOM 1386 O O . GLU A 1 185 ? 13.050 -31.614 -1.085 1.00 79.19 185 GLU A O 1
ATOM 1391 N N . LYS A 1 186 ? 12.297 -32.776 -2.849 1.00 81.75 186 LYS A N 1
ATOM 1392 C CA . LYS A 1 186 ? 13.623 -33.235 -3.282 1.00 81.75 186 LYS A CA 1
ATOM 1393 C C . LYS A 1 186 ? 14.481 -32.108 -3.870 1.00 81.75 186 LYS A C 1
ATOM 1395 O O . LYS A 1 186 ? 15.684 -32.082 -3.630 1.00 81.75 186 LYS A O 1
ATOM 1400 N N . GLU A 1 187 ? 13.884 -31.177 -4.615 1.00 73.81 187 GLU A N 1
ATOM 1401 C CA . GLU A 1 187 ? 14.565 -29.968 -5.110 1.00 73.81 187 GLU A CA 1
ATOM 1402 C C . GLU A 1 187 ? 14.918 -29.004 -3.966 1.00 73.81 187 GLU A C 1
ATOM 1404 O O . GLU A 1 187 ? 16.008 -28.434 -3.962 1.00 73.81 187 GLU A O 1
ATOM 1409 N N . LEU A 1 188 ? 14.046 -28.871 -2.962 1.00 60.91 188 LEU A N 1
ATOM 1410 C CA . LEU A 1 188 ? 14.292 -28.076 -1.760 1.00 60.91 188 LEU A CA 1
ATOM 1411 C C . LEU A 1 188 ? 15.459 -28.644 -0.946 1.00 60.91 188 LEU A C 1
ATOM 1413 O O . LEU A 1 188 ? 16.307 -27.880 -0.493 1.00 60.91 188 LEU A O 1
ATOM 1417 N N . GLU A 1 189 ? 15.530 -29.965 -0.783 1.00 72.12 189 GLU A N 1
ATOM 1418 C CA . GLU A 1 189 ? 16.625 -30.611 -0.055 1.00 72.12 189 GLU A CA 1
ATOM 1419 C C . GLU A 1 189 ? 17.950 -30.543 -0.831 1.00 72.12 189 GLU A C 1
ATOM 1421 O O . GLU A 1 189 ? 18.977 -30.185 -0.261 1.00 72.12 189 GLU A O 1
ATOM 1426 N N . ALA A 1 190 ? 17.922 -30.731 -2.155 1.00 64.69 190 ALA A N 1
ATOM 1427 C CA . ALA A 1 190 ? 19.094 -30.513 -3.007 1.00 64.69 190 ALA A CA 1
ATOM 1428 C C . ALA A 1 190 ? 19.569 -29.045 -2.982 1.00 64.69 190 ALA A C 1
ATOM 1430 O O . ALA A 1 190 ? 20.768 -28.773 -3.006 1.00 64.69 190 ALA A O 1
ATOM 1431 N N . SER A 1 191 ? 18.643 -28.084 -2.885 1.00 54.47 191 SER A N 1
ATOM 1432 C CA . SER A 1 191 ? 18.985 -26.670 -2.713 1.00 54.47 191 SER A CA 1
ATOM 1433 C C . SER A 1 191 ? 19.580 -26.394 -1.328 1.00 54.47 191 SER A C 1
ATOM 1435 O O . SER A 1 191 ? 20.466 -25.555 -1.216 1.00 54.47 191 SER A O 1
ATOM 1437 N N . LYS A 1 192 ? 19.156 -27.094 -0.270 1.00 54.34 192 LYS A N 1
ATOM 1438 C CA . LYS A 1 192 ? 19.777 -26.968 1.058 1.00 54.34 192 LYS A CA 1
ATOM 1439 C C . LYS A 1 192 ? 21.178 -27.569 1.108 1.00 54.34 192 LYS A C 1
ATOM 1441 O O . LYS A 1 192 ? 22.024 -26.989 1.769 1.00 54.34 192 LYS A O 1
ATOM 1446 N N . GLU A 1 193 ? 21.465 -28.652 0.388 1.00 47.84 193 GLU A N 1
ATOM 1447 C CA . GLU A 1 193 ? 22.828 -29.206 0.309 1.00 47.84 193 GLU A CA 1
ATOM 1448 C C . GLU A 1 193 ? 23.798 -28.291 -0.463 1.00 47.84 193 GLU A C 1
ATOM 1450 O O . GLU A 1 193 ? 24.973 -28.209 -0.112 1.00 47.84 193 GLU A O 1
ATOM 1455 N N . VAL A 1 194 ? 23.318 -27.534 -1.459 1.00 44.38 194 VAL A N 1
ATOM 1456 C CA . VAL A 1 194 ? 24.131 -26.542 -2.199 1.00 44.38 194 VAL A CA 1
ATOM 1457 C C . VAL A 1 194 ? 24.385 -25.259 -1.387 1.00 44.38 194 VAL A C 1
ATOM 1459 O O . VAL A 1 194 ? 25.409 -24.608 -1.582 1.00 44.38 194 VAL A O 1
ATOM 1462 N N . TYR A 1 195 ? 23.494 -24.909 -0.452 1.00 39.28 195 TYR A N 1
ATOM 1463 C CA . TYR A 1 195 ? 23.595 -23.711 0.400 1.00 39.28 195 TYR A CA 1
ATOM 1464 C C . TYR A 1 195 ? 23.910 -24.008 1.885 1.00 39.28 195 TYR A C 1
ATOM 1466 O O . TYR A 1 195 ? 23.964 -23.086 2.693 1.00 39.28 195 TYR A O 1
ATOM 1474 N N . GLY A 1 196 ? 24.128 -25.272 2.260 1.00 32.31 196 GLY A N 1
ATOM 1475 C CA . GLY A 1 196 ? 24.239 -25.741 3.651 1.00 32.31 196 GLY A CA 1
ATOM 1476 C C . GLY A 1 196 ? 25.663 -25.873 4.195 1.00 32.31 196 GLY A C 1
ATOM 1477 O O . GLY A 1 196 ? 25.861 -26.489 5.237 1.00 32.31 196 GLY A O 1
ATOM 1478 N N . GLY A 1 197 ? 26.659 -25.328 3.498 1.00 29.33 197 GLY A N 1
ATOM 1479 C CA . GLY A 1 197 ? 28.063 -25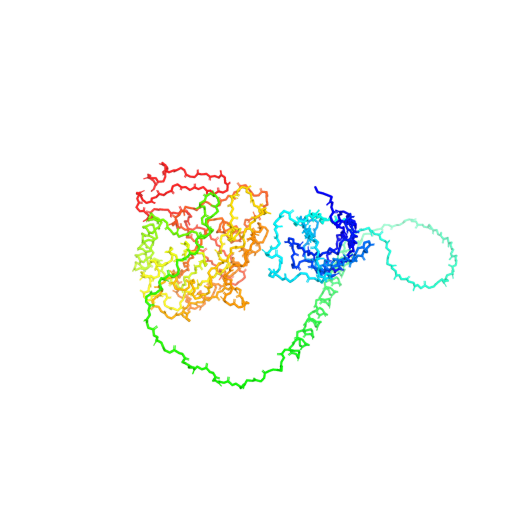.402 3.895 1.00 29.33 197 GLY A CA 1
ATOM 1480 C C . GLY A 1 197 ? 28.692 -24.029 4.068 1.00 29.33 197 GLY A C 1
ATOM 1481 O O . GLY A 1 197 ? 29.573 -23.692 3.290 1.00 29.33 197 GLY A O 1
ATOM 1482 N N . TYR A 1 198 ? 28.266 -23.240 5.054 1.00 28.64 198 TYR A N 1
ATOM 1483 C CA . TYR A 1 198 ? 29.132 -22.204 5.621 1.00 28.64 198 TYR A CA 1
ATOM 1484 C C . TYR A 1 198 ? 28.854 -22.064 7.117 1.00 28.64 198 TYR A C 1
ATOM 1486 O O . TYR A 1 198 ? 27.754 -21.727 7.544 1.00 28.64 198 TYR A O 1
ATOM 1494 N N . ASP A 1 199 ? 29.882 -22.447 7.860 1.00 26.42 199 ASP A N 1
ATOM 1495 C CA . ASP A 1 199 ? 29.985 -22.582 9.304 1.00 26.42 199 ASP A CA 1
ATOM 1496 C C . ASP A 1 199 ? 29.816 -21.240 10.039 1.00 26.42 199 ASP A C 1
ATOM 1498 O O . ASP A 1 199 ? 30.280 -20.187 9.595 1.00 26.42 199 ASP A O 1
ATOM 1502 N N . ASP A 1 200 ? 29.130 -21.342 11.172 1.00 35.00 200 ASP A N 1
ATOM 1503 C CA . ASP A 1 200 ? 28.828 -20.343 12.186 1.00 35.00 200 ASP A CA 1
ATOM 1504 C C . ASP A 1 200 ? 30.064 -20.131 13.068 1.00 35.00 200 ASP A C 1
ATOM 1506 O O . ASP A 1 200 ? 30.234 -20.770 14.102 1.00 35.00 200 ASP A O 1
ATOM 1510 N N . SER A 1 201 ? 30.979 -19.263 12.633 1.00 30.34 201 SER A N 1
ATOM 1511 C CA . SER A 1 201 ? 32.095 -18.807 13.466 1.00 30.34 201 SER A CA 1
ATOM 1512 C C . SER A 1 201 ? 32.859 -17.672 12.781 1.00 30.34 201 SER A C 1
ATOM 1514 O O . SER A 1 201 ? 33.805 -17.917 12.034 1.00 30.34 201 SER A O 1
ATOM 1516 N N . SER A 1 202 ? 32.478 -16.425 13.058 1.00 28.30 202 SER A N 1
ATOM 1517 C CA . SER A 1 202 ? 33.430 -15.400 13.515 1.00 28.30 202 SER A CA 1
ATOM 1518 C C . SER A 1 202 ? 32.721 -14.067 13.729 1.00 28.30 202 SER A C 1
ATOM 1520 O O . SER A 1 202 ? 32.435 -13.310 12.802 1.00 28.30 202 SER A O 1
ATOM 1522 N N . SER A 1 203 ? 32.486 -13.784 15.006 1.00 34.06 203 SER A N 1
ATOM 1523 C CA . SER A 1 203 ? 32.542 -12.442 15.567 1.00 34.06 203 SER A CA 1
ATOM 1524 C C . SER A 1 203 ? 33.847 -11.736 15.175 1.00 34.06 203 SER A C 1
ATOM 1526 O O . SER A 1 203 ? 34.856 -12.396 14.939 1.00 34.06 203 SER A O 1
ATOM 1528 N N . ASP A 1 204 ? 33.810 -10.403 15.218 1.00 28.45 204 ASP A N 1
ATOM 1529 C CA . ASP A 1 204 ? 34.928 -9.457 15.077 1.00 28.45 204 ASP A CA 1
ATOM 1530 C C . ASP A 1 204 ? 35.130 -8.912 13.658 1.00 28.45 204 ASP A C 1
ATOM 1532 O O . ASP A 1 204 ? 35.832 -9.507 12.855 1.00 28.45 204 ASP A O 1
ATOM 1536 N N . VAL A 1 205 ? 34.548 -7.739 13.366 1.00 27.61 205 VAL A N 1
ATOM 1537 C CA . VAL A 1 205 ? 35.295 -6.462 13.316 1.00 27.61 205 VAL A CA 1
ATOM 1538 C C . VAL A 1 205 ? 34.302 -5.307 13.522 1.00 27.61 205 VAL A C 1
ATOM 1540 O O . VAL A 1 205 ? 33.818 -4.679 12.585 1.00 27.61 205 VAL A O 1
ATOM 1543 N N . VAL A 1 206 ? 34.015 -4.999 14.785 1.00 27.58 206 VAL A N 1
ATOM 1544 C CA . VAL A 1 206 ? 33.612 -3.649 15.191 1.00 27.58 206 VAL A CA 1
ATOM 1545 C C . VAL A 1 206 ? 34.879 -2.991 15.716 1.00 27.58 206 VAL A C 1
ATOM 1547 O O . VAL A 1 206 ? 35.367 -3.408 16.764 1.00 27.58 206 VAL A O 1
ATOM 1550 N N . ASN A 1 207 ? 35.442 -2.015 14.996 1.00 26.14 207 ASN A N 1
ATOM 1551 C CA . ASN A 1 207 ? 35.892 -0.752 15.592 1.00 26.14 207 ASN A CA 1
ATOM 1552 C C . ASN A 1 207 ? 36.666 0.172 14.646 1.00 26.14 207 ASN A C 1
ATOM 1554 O O . ASN A 1 207 ? 37.535 -0.253 13.892 1.00 26.14 207 ASN A O 1
ATOM 1558 N N . ARG A 1 208 ? 36.435 1.462 14.927 1.00 25.84 208 ARG A N 1
ATOM 1559 C CA . ARG A 1 208 ? 37.261 2.651 14.675 1.00 25.84 208 ARG A CA 1
ATOM 1560 C C . ARG A 1 208 ? 37.342 3.154 13.241 1.00 25.84 208 ARG A C 1
ATOM 1562 O O . ARG A 1 208 ? 38.119 2.654 12.445 1.00 25.84 208 ARG A O 1
ATOM 1569 N N . LEU A 1 209 ? 36.699 4.301 13.031 1.00 25.25 209 LEU A N 1
ATOM 1570 C CA . LEU A 1 209 ? 37.421 5.578 12.986 1.00 25.25 209 LEU A CA 1
ATOM 1571 C C . LEU A 1 209 ? 36.532 6.669 13.609 1.00 25.25 209 LEU A C 1
ATOM 1573 O O . LEU A 1 209 ? 35.444 6.957 13.120 1.00 25.25 209 LEU A O 1
ATOM 1577 N N . GLU A 1 210 ? 36.986 7.205 14.742 1.00 27.91 210 GLU A N 1
ATOM 1578 C CA . GLU A 1 210 ? 36.439 8.401 15.381 1.00 27.91 210 GLU A CA 1
ATOM 1579 C C . GLU A 1 210 ? 36.949 9.650 14.651 1.00 27.91 210 GLU A C 1
ATOM 1581 O O . GLU A 1 210 ? 38.137 9.758 14.365 1.00 27.91 210 GLU A O 1
ATOM 1586 N N . LEU A 1 211 ? 36.006 10.557 14.386 1.00 28.11 211 LEU A N 1
ATOM 1587 C CA . LEU A 1 211 ? 36.077 12.012 14.550 1.00 28.11 211 LEU A CA 1
ATOM 1588 C C . LEU A 1 211 ? 37.387 12.718 14.165 1.00 28.11 211 LEU A C 1
ATOM 1590 O O . LEU A 1 211 ? 38.298 12.817 14.974 1.00 28.11 211 LEU A O 1
ATOM 1594 N N . ASP A 1 212 ? 37.347 13.401 13.022 1.00 24.94 212 ASP A N 1
ATOM 1595 C CA . ASP A 1 212 ? 37.855 14.770 12.934 1.00 24.94 212 ASP A CA 1
ATOM 1596 C C . ASP A 1 212 ? 36.807 15.632 12.226 1.00 24.94 212 ASP A C 1
ATOM 1598 O O . ASP A 1 212 ? 36.263 15.278 11.178 1.00 24.94 212 ASP A O 1
ATOM 1602 N N . GLY A 1 213 ? 36.439 16.727 12.889 1.00 27.94 213 GLY A N 1
ATOM 1603 C CA . GLY A 1 213 ? 35.397 17.633 12.449 1.00 27.94 213 GLY A CA 1
ATOM 1604 C C . GLY A 1 213 ? 35.914 18.622 11.420 1.00 27.94 213 GLY A C 1
ATOM 1605 O O . GLY A 1 213 ? 36.815 19.394 11.712 1.00 27.94 213 GLY A O 1
ATOM 1606 N N . GLU A 1 214 ? 35.239 18.682 10.280 1.00 25.02 214 GLU A N 1
ATOM 1607 C CA . GLU A 1 214 ? 35.101 19.901 9.496 1.00 25.02 214 GLU A CA 1
ATOM 1608 C C . GLU A 1 214 ? 33.695 19.932 8.893 1.00 25.02 214 GLU A C 1
ATOM 1610 O O . GLU A 1 214 ? 33.182 18.955 8.351 1.00 25.02 214 GLU A O 1
ATOM 1615 N N . SER A 1 215 ? 33.045 21.076 9.078 1.00 32.09 215 SER A N 1
ATOM 1616 C CA . SER A 1 215 ? 31.735 21.428 8.548 1.00 32.09 215 SER A CA 1
ATOM 1617 C C . SER A 1 215 ? 31.698 21.222 7.027 1.00 32.09 215 SER A C 1
ATOM 1619 O O . SER A 1 215 ? 32.144 22.085 6.271 1.00 32.09 215 SER A O 1
ATOM 1621 N N . ALA A 1 216 ? 31.116 20.111 6.581 1.00 27.78 216 ALA A N 1
ATOM 1622 C CA . ALA A 1 216 ? 30.761 19.873 5.191 1.00 27.78 216 ALA A CA 1
ATOM 1623 C C . ALA A 1 216 ? 29.291 19.445 5.128 1.00 27.78 216 ALA A C 1
ATOM 1625 O O . ALA A 1 216 ? 28.931 18.33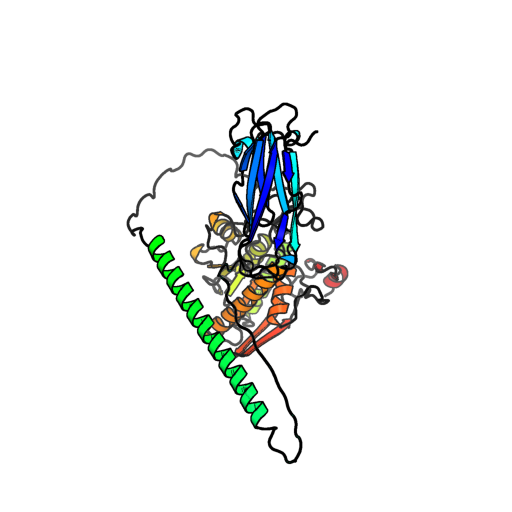7 5.509 1.00 27.78 216 ALA A O 1
ATOM 1626 N N . ASP A 1 217 ? 28.462 20.414 4.742 1.00 26.42 217 ASP A N 1
ATOM 1627 C CA . ASP A 1 217 ? 27.211 20.282 3.996 1.00 26.42 217 ASP A CA 1
ATOM 1628 C C . ASP A 1 217 ? 26.440 18.962 4.194 1.00 26.42 217 ASP A C 1
ATOM 1630 O O . ASP A 1 217 ? 26.784 17.922 3.629 1.00 26.42 217 ASP A O 1
ATOM 1634 N N . ARG A 1 218 ? 25.357 19.010 4.989 1.00 33.75 218 ARG A N 1
ATOM 1635 C CA . ARG A 1 218 ? 24.349 17.941 5.035 1.00 33.75 218 ARG A CA 1
ATOM 1636 C C . ARG A 1 218 ? 23.877 17.723 3.607 1.00 33.75 218 ARG A C 1
ATOM 1638 O O . ARG A 1 218 ? 23.099 18.532 3.114 1.00 33.75 218 ARG A O 1
ATOM 1645 N N . GLY A 1 219 ? 24.375 16.657 2.981 1.00 26.89 219 GLY A N 1
ATOM 1646 C CA . GLY A 1 219 ? 24.102 16.291 1.601 1.00 26.89 219 GLY A CA 1
ATOM 1647 C C . GLY A 1 219 ? 22.618 16.416 1.308 1.00 26.89 219 GLY A C 1
ATOM 1648 O O . GLY A 1 219 ? 21.823 15.548 1.666 1.00 26.89 219 GLY A O 1
ATOM 1649 N N . GLY A 1 220 ? 22.261 17.540 0.690 1.00 26.53 220 GLY A N 1
ATOM 1650 C CA . GLY A 1 220 ? 20.918 17.807 0.237 1.00 26.53 220 GLY A CA 1
ATOM 1651 C C . GLY A 1 220 ? 20.502 16.666 -0.671 1.00 26.53 220 GLY A C 1
ATOM 1652 O O . GLY A 1 220 ? 21.214 16.307 -1.614 1.00 26.53 220 GLY A O 1
ATOM 1653 N N . ARG A 1 221 ? 19.346 16.089 -0.350 1.00 39.84 221 ARG A N 1
ATOM 1654 C CA . ARG A 1 221 ? 18.548 15.227 -1.216 1.00 39.84 221 ARG A CA 1
ATOM 1655 C C . ARG A 1 221 ? 18.733 15.704 -2.658 1.00 39.84 221 ARG A C 1
ATOM 1657 O O . ARG A 1 221 ? 18.364 16.836 -2.973 1.00 39.84 221 ARG A O 1
ATOM 1664 N N . ARG A 1 222 ? 19.320 14.891 -3.542 1.00 30.06 222 ARG A N 1
ATOM 1665 C CA . ARG A 1 222 ? 19.226 15.177 -4.979 1.00 30.06 222 ARG A CA 1
ATOM 1666 C C . ARG A 1 222 ? 17.774 14.931 -5.362 1.00 30.06 222 ARG A C 1
ATOM 1668 O O . ARG A 1 222 ? 17.408 13.827 -5.745 1.00 30.06 222 ARG A O 1
ATOM 1675 N N . VAL A 1 223 ? 16.939 15.949 -5.172 1.00 36.47 223 VAL A N 1
ATOM 1676 C CA . VAL A 1 223 ? 15.564 15.961 -5.651 1.00 36.47 223 VAL A CA 1
ATOM 1677 C C . VAL A 1 223 ? 15.666 16.003 -7.168 1.00 36.47 223 VAL A C 1
ATOM 1679 O O . VAL A 1 223 ? 15.898 17.053 -7.767 1.00 36.47 223 VAL A O 1
ATOM 1682 N N . ALA A 1 224 ? 15.596 14.832 -7.794 1.00 35.16 224 ALA A N 1
ATOM 1683 C CA . ALA A 1 224 ? 15.466 14.725 -9.234 1.00 35.16 224 ALA A CA 1
ATOM 1684 C C . ALA A 1 224 ? 14.056 15.207 -9.595 1.00 35.16 224 ALA A C 1
ATOM 1686 O O . ALA A 1 224 ? 13.095 14.440 -9.644 1.00 35.16 224 ALA A O 1
ATOM 1687 N N . HIS A 1 225 ? 13.910 16.521 -9.757 1.00 36.50 225 HIS A N 1
ATOM 1688 C CA . HIS A 1 225 ? 12.731 17.089 -10.383 1.00 36.50 225 HIS A CA 1
ATOM 1689 C C . HIS A 1 225 ? 12.743 16.676 -11.854 1.00 36.50 225 HIS A C 1
ATOM 1691 O O . HIS A 1 225 ? 13.698 16.943 -12.583 1.00 36.50 225 HIS A O 1
ATOM 1697 N N . THR A 1 226 ? 11.657 16.053 -12.303 1.00 39.34 226 THR A N 1
ATOM 1698 C CA . THR A 1 226 ? 11.385 15.937 -13.740 1.00 39.34 226 THR A CA 1
ATOM 1699 C C . THR A 1 226 ? 11.214 17.333 -14.348 1.00 39.34 226 THR A C 1
ATOM 1701 O O . THR A 1 226 ? 10.975 18.306 -13.631 1.00 39.34 226 THR A O 1
ATOM 1704 N N . ALA A 1 227 ? 11.264 17.443 -15.677 1.00 38.22 227 ALA A N 1
ATOM 1705 C CA . ALA A 1 227 ? 11.040 18.694 -16.414 1.00 38.22 227 ALA A CA 1
ATOM 1706 C C . ALA A 1 227 ? 9.700 19.417 -16.096 1.00 38.22 227 ALA A C 1
ATOM 1708 O O . ALA A 1 227 ? 9.504 20.545 -16.538 1.00 38.22 227 ALA A O 1
ATOM 1709 N N . GLU A 1 228 ? 8.798 18.798 -15.319 1.00 46.78 228 GLU A N 1
ATOM 1710 C CA . GLU A 1 228 ? 7.521 19.354 -14.840 1.00 46.78 228 GLU A CA 1
ATOM 1711 C C . GLU A 1 228 ? 7.458 19.549 -13.301 1.00 46.78 228 GLU A C 1
ATOM 1713 O O . GLU A 1 228 ? 6.388 19.806 -12.756 1.00 46.78 228 GLU A O 1
ATOM 1718 N N . GLY A 1 229 ? 8.569 19.417 -12.563 1.00 53.69 229 GLY A N 1
ATOM 1719 C CA . GLY A 1 229 ? 8.637 19.731 -11.125 1.00 53.69 229 GLY A CA 1
ATOM 1720 C C . GLY A 1 229 ? 8.025 18.696 -10.167 1.00 53.69 229 GLY A C 1
ATOM 1721 O O . GLY A 1 229 ? 8.043 18.913 -8.958 1.00 53.69 229 GLY A O 1
ATOM 1722 N N . ARG A 1 230 ? 7.519 17.557 -10.662 1.00 64.00 230 ARG A N 1
ATOM 1723 C CA . ARG A 1 230 ? 6.926 16.489 -9.832 1.00 64.00 230 ARG A CA 1
ATOM 1724 C C . ARG A 1 230 ? 7.999 15.667 -9.105 1.00 64.00 230 ARG A C 1
ATOM 1726 O O . ARG A 1 230 ? 8.884 15.115 -9.758 1.00 64.00 230 ARG A O 1
ATOM 1733 N N . GLU A 1 231 ? 7.860 15.539 -7.785 1.00 71.19 231 GLU A N 1
ATOM 1734 C CA . GLU A 1 231 ? 8.601 14.591 -6.939 1.00 71.19 231 GLU A CA 1
ATOM 1735 C C . GLU A 1 231 ? 7.915 13.212 -6.972 1.00 71.19 231 GLU A C 1
ATOM 1737 O O . GLU A 1 231 ? 6.683 13.124 -6.956 1.00 71.19 231 GLU A O 1
ATOM 1742 N N . ALA A 1 232 ? 8.701 12.137 -7.076 1.00 74.31 232 ALA A N 1
ATOM 1743 C CA . ALA A 1 232 ? 8.180 10.774 -7.214 1.00 74.31 232 ALA A CA 1
ATOM 1744 C C . ALA A 1 232 ? 7.543 10.247 -5.918 1.00 74.31 232 ALA A C 1
ATOM 1746 O O . ALA A 1 232 ? 6.497 9.602 -5.976 1.00 74.31 232 ALA A O 1
ATOM 1747 N N . ASP A 1 233 ? 8.132 10.581 -4.768 1.00 86.12 233 ASP A N 1
ATOM 1748 C CA . ASP A 1 233 ? 7.568 10.310 -3.444 1.00 86.12 233 ASP A CA 1
ATOM 1749 C C . ASP A 1 233 ? 7.518 11.605 -2.614 1.00 86.12 233 ASP A C 1
ATOM 1751 O O . ASP A 1 233 ? 8.436 11.888 -1.839 1.00 86.12 233 ASP A O 1
ATOM 1755 N N . PRO A 1 234 ? 6.503 12.456 -2.843 1.00 85.88 234 PRO A N 1
ATOM 1756 C CA . PRO A 1 234 ? 6.436 13.771 -2.226 1.00 85.88 234 PRO A CA 1
ATOM 1757 C C . PRO A 1 234 ? 6.178 13.689 -0.720 1.00 85.88 234 PRO A C 1
ATOM 1759 O O . PRO A 1 234 ? 5.464 12.805 -0.238 1.00 85.88 234 PRO A O 1
ATOM 1762 N N . GLN A 1 235 ? 6.708 14.672 0.004 1.00 91.00 235 GLN A N 1
ATOM 1763 C CA . GLN A 1 235 ? 6.348 14.933 1.401 1.00 91.00 235 GLN A CA 1
ATOM 1764 C C . GLN A 1 235 ? 4.912 15.466 1.517 1.00 91.00 235 GLN A C 1
ATOM 1766 O O . GLN A 1 235 ? 4.302 15.890 0.529 1.00 91.00 235 GLN A O 1
ATOM 1771 N N . LEU A 1 236 ? 4.372 15.486 2.739 1.00 93.06 236 LEU A N 1
ATOM 1772 C CA . LEU A 1 236 ? 3.111 16.183 3.000 1.00 93.06 236 LEU A CA 1
ATOM 1773 C C . LEU A 1 236 ? 3.255 17.696 2.790 1.00 93.06 236 LEU A C 1
ATOM 1775 O O . LEU A 1 236 ? 4.269 18.304 3.134 1.00 93.06 236 LEU A O 1
ATOM 1779 N N . SER A 1 237 ? 2.195 18.317 2.269 1.00 93.69 237 SER A N 1
ATOM 1780 C CA . SER A 1 237 ? 2.047 19.774 2.285 1.00 93.69 237 SER A CA 1
ATOM 1781 C C . SER A 1 237 ? 1.802 20.281 3.712 1.00 93.69 237 SER A C 1
ATOM 1783 O O . SER A 1 237 ? 1.460 19.505 4.603 1.00 93.69 237 SER A O 1
ATOM 1785 N N . GLU A 1 238 ? 1.897 21.595 3.934 1.00 94.38 238 GLU A N 1
ATOM 1786 C CA . GLU A 1 238 ? 1.554 22.200 5.233 1.00 94.38 238 GLU A CA 1
ATOM 1787 C C . GLU A 1 238 ? 0.120 21.845 5.670 1.00 94.38 238 GLU A C 1
ATOM 1789 O O . GLU A 1 238 ? -0.121 21.498 6.824 1.00 94.38 238 GLU A O 1
ATOM 1794 N N . GLN A 1 239 ? -0.834 21.872 4.733 1.00 94.00 239 GLN A N 1
ATOM 1795 C CA . GLN A 1 239 ? -2.203 21.429 4.994 1.00 94.00 239 GLN A CA 1
ATOM 1796 C C . GLN A 1 239 ? -2.258 19.931 5.321 1.00 94.00 239 GLN A C 1
ATOM 1798 O O . GLN A 1 239 ? -2.968 19.549 6.246 1.00 94.00 239 GLN A O 1
ATOM 1803 N N . GLY A 1 240 ? -1.495 19.095 4.609 1.00 96.19 240 GLY A N 1
ATOM 1804 C CA . GLY A 1 240 ? -1.417 17.655 4.866 1.00 96.19 240 GLY A CA 1
ATOM 1805 C C . GLY A 1 240 ? -0.900 17.328 6.268 1.00 96.19 240 GLY A C 1
ATOM 1806 O O . GLY A 1 240 ? -1.451 16.452 6.929 1.00 96.19 240 GLY A O 1
ATOM 1807 N N . TRP A 1 241 ? 0.094 18.072 6.762 1.00 97.44 241 TRP A N 1
ATOM 1808 C CA . TRP A 1 241 ? 0.566 17.952 8.146 1.00 97.44 241 TRP A CA 1
ATOM 1809 C C . TRP A 1 241 ? -0.532 18.287 9.159 1.00 97.44 241 TRP A C 1
ATOM 1811 O O . TRP A 1 241 ? -0.791 17.492 10.059 1.00 97.44 241 TRP A O 1
ATOM 1821 N N . LYS A 1 242 ? -1.249 19.401 8.968 1.00 97.88 242 LYS A N 1
ATOM 1822 C CA . LYS A 1 242 ? -2.374 19.783 9.843 1.00 97.88 242 LYS A CA 1
ATOM 1823 C C . LYS A 1 242 ? -3.508 18.750 9.814 1.00 97.88 242 LYS A C 1
ATOM 1825 O O . LYS A 1 242 ? -4.106 18.455 10.844 1.00 97.88 242 LYS A O 1
ATOM 1830 N N . GLN A 1 243 ? -3.798 18.171 8.645 1.00 97.75 243 GLN A N 1
ATOM 1831 C CA . GLN A 1 243 ? -4.776 17.085 8.510 1.00 97.75 243 GLN A CA 1
ATOM 1832 C C . GLN A 1 243 ? -4.336 15.821 9.272 1.00 97.75 243 GLN A C 1
ATOM 1834 O O . GLN A 1 243 ? -5.158 15.185 9.938 1.00 97.75 243 GLN A O 1
ATOM 1839 N N . ALA A 1 244 ? -3.050 15.466 9.207 1.00 98.25 244 ALA A N 1
ATOM 1840 C CA . ALA A 1 244 ? -2.493 14.326 9.930 1.00 98.25 244 ALA A CA 1
ATOM 1841 C C . ALA A 1 244 ? -2.540 14.531 11.454 1.00 98.25 244 ALA A C 1
ATOM 1843 O O . ALA A 1 244 ? -2.929 13.616 12.178 1.00 98.25 244 ALA A O 1
ATOM 1844 N N . GLU A 1 245 ? -2.224 15.736 11.940 1.00 98.25 245 GLU A N 1
ATOM 1845 C CA . GLU A 1 245 ? -2.351 16.105 13.357 1.00 98.25 245 GLU A CA 1
ATOM 1846 C C . GLU A 1 245 ? -3.800 15.997 13.849 1.00 98.25 245 GLU A C 1
ATOM 1848 O O . GLU A 1 245 ? -4.056 15.314 14.840 1.00 98.25 245 GLU A O 1
ATOM 1853 N N . ALA A 1 246 ? -4.764 16.573 13.122 1.00 98.19 246 ALA A N 1
ATOM 1854 C CA . ALA A 1 246 ? -6.184 16.473 13.472 1.00 98.19 246 ALA A CA 1
ATOM 1855 C C . ALA A 1 246 ? -6.676 15.011 13.497 1.00 98.19 246 ALA A C 1
ATOM 1857 O O . ALA A 1 246 ? -7.446 14.607 14.369 1.00 98.19 246 ALA A O 1
ATOM 1858 N N . THR A 1 247 ? -6.192 14.188 12.563 1.00 98.31 247 THR A N 1
ATOM 1859 C CA . THR A 1 247 ? -6.498 12.750 12.522 1.00 98.31 247 THR A CA 1
ATOM 1860 C C . THR A 1 247 ? -5.903 12.011 13.718 1.00 98.31 247 THR A C 1
ATOM 1862 O O . THR A 1 247 ? -6.585 11.192 14.335 1.00 98.31 247 THR A O 1
ATOM 1865 N N . ALA A 1 248 ? -4.662 12.322 14.091 1.00 97.88 248 ALA A N 1
ATOM 1866 C CA . ALA A 1 248 ? -4.012 11.752 15.264 1.00 97.88 248 ALA A CA 1
ATOM 1867 C C . ALA A 1 248 ? -4.745 12.100 16.566 1.00 97.88 248 ALA A C 1
ATOM 1869 O O . ALA A 1 248 ? -4.960 11.224 17.405 1.00 97.88 248 ALA A O 1
ATOM 1870 N N . GLU A 1 249 ? -5.166 13.357 16.720 1.00 97.88 249 GLU A N 1
ATOM 1871 C CA . GLU A 1 249 ? -5.947 13.804 17.875 1.00 97.88 249 GLU A CA 1
ATOM 1872 C C . GLU A 1 249 ? -7.278 13.067 17.977 1.00 97.88 249 GLU A C 1
ATOM 1874 O O . GLU A 1 249 ? -7.617 12.568 19.050 1.00 97.88 249 GLU A O 1
ATOM 1879 N N . TYR A 1 250 ? -7.993 12.930 16.861 1.00 97.69 250 TYR A N 1
ATOM 1880 C CA . TYR A 1 250 ? -9.252 12.197 16.821 1.00 97.69 250 TYR A CA 1
ATOM 1881 C C . TYR A 1 250 ? -9.081 10.715 17.188 1.00 97.69 250 TYR A C 1
ATOM 1883 O O . TYR A 1 250 ? -9.818 10.195 18.028 1.00 97.69 250 TYR A O 1
ATOM 1891 N N . LEU A 1 251 ? -8.092 10.029 16.600 1.00 96.75 251 LEU A N 1
ATOM 1892 C CA . LEU A 1 251 ? -7.824 8.617 16.892 1.00 96.75 251 LEU A CA 1
ATOM 1893 C C . LEU A 1 251 ? -7.485 8.397 18.371 1.00 96.75 251 LEU A C 1
ATOM 1895 O O . LEU A 1 251 ? -7.999 7.454 18.982 1.00 96.75 251 LEU A O 1
ATOM 1899 N N . ALA A 1 252 ? -6.658 9.273 18.943 1.00 95.81 252 ALA A N 1
ATOM 1900 C CA . ALA A 1 252 ? -6.272 9.215 20.346 1.00 95.81 252 ALA A CA 1
ATOM 1901 C C . ALA A 1 252 ? -7.447 9.526 21.284 1.00 95.81 252 ALA A C 1
ATOM 1903 O O . ALA A 1 252 ? -7.657 8.799 22.251 1.00 95.81 252 ALA A O 1
ATOM 1904 N N . ASP A 1 253 ? -8.251 10.551 20.992 1.00 96.81 253 ASP A N 1
ATOM 1905 C CA . ASP A 1 253 ? -9.445 10.897 21.774 1.00 96.81 253 ASP A CA 1
ATOM 1906 C C . ASP A 1 253 ? -10.457 9.743 21.808 1.00 96.81 253 ASP A C 1
ATOM 1908 O O . ASP A 1 253 ? -10.923 9.346 22.877 1.00 96.81 253 ASP A O 1
ATOM 1912 N N . MET A 1 254 ? -10.737 9.130 20.658 1.00 95.88 254 MET A N 1
ATOM 1913 C CA . MET A 1 254 ? -11.633 7.974 20.581 1.00 95.88 254 MET A CA 1
ATOM 1914 C C . MET A 1 254 ? -11.062 6.742 21.291 1.00 95.88 254 MET A C 1
ATOM 1916 O O . MET A 1 254 ? -11.806 6.020 21.959 1.00 95.88 254 MET A O 1
ATOM 1920 N N . SER A 1 255 ? -9.743 6.534 21.229 1.00 94.19 255 SER A N 1
ATOM 1921 C CA . SER A 1 255 ? -9.084 5.475 21.999 1.00 94.19 255 SER A CA 1
ATOM 1922 C C . SER A 1 255 ? -9.189 5.727 23.507 1.00 94.19 255 SER A C 1
ATOM 1924 O O . SER A 1 255 ? -9.498 4.807 24.261 1.00 94.19 255 SER A O 1
ATOM 1926 N N . ASN A 1 256 ? -9.001 6.972 23.955 1.00 94.12 256 ASN A N 1
ATOM 1927 C CA . ASN A 1 256 ? -9.117 7.370 25.361 1.00 94.12 256 ASN A CA 1
ATOM 1928 C C . ASN A 1 256 ? -10.553 7.244 25.885 1.00 94.12 256 ASN A C 1
ATOM 1930 O O . ASN A 1 256 ? -10.765 6.891 27.044 1.00 94.12 256 ASN A O 1
ATOM 1934 N N . LYS A 1 257 ? -11.547 7.482 25.023 1.00 95.94 257 LYS A N 1
ATOM 1935 C CA . LYS A 1 257 ? -12.971 7.243 25.305 1.00 95.94 257 LYS A CA 1
ATOM 1936 C C . LYS A 1 257 ? -13.347 5.759 25.306 1.00 95.94 257 LYS A C 1
ATOM 1938 O O . LYS A 1 257 ? -14.483 5.428 25.634 1.00 95.94 257 LYS A O 1
ATOM 1943 N N . GLY A 1 258 ? -12.422 4.870 24.942 1.00 93.88 258 GLY A N 1
ATOM 1944 C CA . GLY A 1 258 ? -12.663 3.434 24.868 1.00 93.88 258 GLY A CA 1
ATOM 1945 C C . GLY A 1 258 ? -13.536 3.020 23.684 1.00 93.88 258 GLY A C 1
ATOM 1946 O O . GLY A 1 258 ? -14.100 1.931 23.716 1.00 93.88 258 GLY A O 1
ATOM 1947 N N . VAL A 1 259 ? -13.654 3.855 22.645 1.00 94.69 259 VAL A N 1
ATOM 1948 C CA . VAL A 1 259 ? -14.370 3.486 21.411 1.00 94.69 259 VAL A CA 1
ATOM 1949 C C . VAL A 1 259 ? -13.644 2.341 20.714 1.00 94.69 259 VAL A C 1
ATOM 1951 O O . VAL A 1 259 ? -14.277 1.386 20.280 1.00 94.69 259 VAL A O 1
ATOM 1954 N N . TRP A 1 260 ? -12.313 2.399 20.681 1.00 93.38 260 TRP A N 1
ATOM 1955 C CA . TRP A 1 260 ? -11.454 1.340 20.166 1.00 93.38 260 TRP A CA 1
ATOM 1956 C C . TRP A 1 260 ? -10.202 1.160 21.017 1.00 93.38 260 TRP A C 1
ATOM 1958 O O . TRP A 1 260 ? -9.705 2.103 21.632 1.00 93.38 260 TRP A O 1
ATOM 1968 N N . ARG A 1 261 ? -9.656 -0.056 21.003 1.00 94.88 261 ARG A N 1
ATOM 1969 C CA . ARG A 1 261 ? -8.324 -0.381 21.516 1.00 94.88 261 ARG A CA 1
ATOM 1970 C C . ARG A 1 261 ? -7.409 -0.677 20.345 1.00 94.88 261 ARG A C 1
ATOM 1972 O O . ARG A 1 261 ? -7.513 -1.726 19.718 1.00 94.88 261 ARG A O 1
ATOM 1979 N N . ILE A 1 262 ? -6.516 0.252 20.033 1.00 95.69 262 ILE A N 1
ATOM 1980 C CA . ILE A 1 262 ? -5.619 0.098 18.888 1.00 95.69 262 ILE A CA 1
ATOM 1981 C C . ILE A 1 262 ? -4.533 -0.923 19.245 1.00 95.69 262 ILE A C 1
ATOM 1983 O O . ILE A 1 262 ? -3.718 -0.695 20.133 1.00 95.69 262 ILE A O 1
ATOM 1987 N N . ARG A 1 263 ? -4.554 -2.067 18.556 1.00 95.44 263 ARG A N 1
ATOM 1988 C CA . ARG A 1 263 ? -3.665 -3.218 18.774 1.00 95.44 263 ARG A CA 1
ATOM 1989 C C . ARG A 1 263 ? -2.493 -3.271 17.809 1.00 95.44 263 ARG A C 1
ATOM 1991 O O . ARG A 1 263 ? -1.495 -3.916 18.119 1.00 95.44 263 ARG A O 1
ATOM 1998 N N . LYS A 1 264 ? -2.608 -2.614 16.654 1.00 96.19 264 LYS A N 1
ATOM 1999 C CA . LYS A 1 264 ? -1.555 -2.561 15.637 1.00 96.19 264 LYS A CA 1
ATOM 2000 C C . LYS A 1 264 ? -1.690 -1.312 14.772 1.00 96.19 264 LYS A C 1
ATOM 2002 O O . LYS A 1 264 ? -2.808 -0.903 14.459 1.00 96.19 264 LYS A O 1
ATOM 2007 N N . VAL A 1 265 ? -0.560 -0.742 14.362 1.00 97.81 265 VAL A N 1
ATOM 2008 C CA . VAL A 1 265 ? -0.495 0.317 13.344 1.00 97.81 265 VAL A CA 1
ATOM 2009 C C . VAL A 1 265 ? 0.314 -0.199 12.159 1.00 97.81 265 VAL A C 1
ATOM 2011 O O . VAL A 1 265 ? 1.450 -0.631 12.332 1.00 97.81 265 VAL A O 1
ATOM 2014 N N . ILE A 1 266 ? -0.268 -0.179 10.964 1.00 98.31 266 ILE A N 1
ATOM 2015 C CA . ILE A 1 266 ? 0.370 -0.606 9.716 1.00 98.31 266 ILE A CA 1
ATOM 2016 C C . ILE A 1 266 ? 0.498 0.610 8.807 1.00 98.31 266 ILE A C 1
ATOM 2018 O O . ILE A 1 266 ? -0.484 1.301 8.536 1.00 98.31 266 ILE A O 1
ATOM 2022 N N . VAL A 1 267 ? 1.706 0.872 8.325 1.00 98.31 267 VAL A N 1
ATOM 2023 C CA . VAL A 1 267 ? 2.024 2.065 7.542 1.00 98.31 267 VAL A CA 1
ATOM 2024 C C . VAL A 1 267 ? 2.653 1.644 6.219 1.00 98.31 267 VAL A C 1
ATOM 2026 O O . VAL A 1 267 ? 3.547 0.799 6.176 1.00 98.31 267 VAL A O 1
ATOM 2029 N N . SER A 1 268 ? 2.183 2.231 5.121 1.00 97.88 268 SER A N 1
ATOM 2030 C CA . SER A 1 268 ? 2.862 2.139 3.828 1.00 97.88 268 SER A CA 1
ATOM 2031 C C . SER A 1 268 ? 4.246 2.805 3.896 1.00 97.88 268 SER A C 1
ATOM 2033 O O . SER A 1 268 ? 4.377 3.858 4.523 1.00 97.88 268 SER A O 1
ATOM 2035 N N . PRO A 1 269 ? 5.278 2.276 3.216 1.00 94.94 269 PRO A N 1
ATOM 2036 C CA . PRO A 1 269 ? 6.631 2.834 3.281 1.00 94.94 269 PRO A CA 1
ATOM 2037 C C . PRO A 1 269 ? 6.817 4.120 2.451 1.00 94.94 269 PRO A C 1
ATOM 2039 O O . PRO A 1 269 ? 7.932 4.626 2.347 1.00 94.94 269 PRO A O 1
ATOM 2042 N N . MET A 1 270 ? 5.761 4.629 1.808 1.00 95.12 270 MET A N 1
ATOM 2043 C CA . MET A 1 270 ? 5.814 5.890 1.067 1.00 95.12 270 MET A CA 1
ATOM 2044 C C . MET A 1 270 ? 5.931 7.078 2.028 1.00 95.12 270 MET A C 1
ATOM 2046 O O . MET A 1 270 ? 5.301 7.116 3.084 1.00 95.12 270 MET A O 1
ATOM 2050 N N . LEU A 1 271 ? 6.698 8.091 1.645 1.00 94.50 271 LEU A N 1
ATOM 2051 C CA . LEU A 1 271 ? 7.046 9.210 2.518 1.00 94.50 271 LEU A CA 1
ATOM 2052 C C . LEU A 1 271 ? 5.824 9.937 3.083 1.00 94.50 271 LEU A C 1
ATOM 2054 O O . LEU A 1 271 ? 5.724 10.158 4.287 1.00 94.50 271 LEU A O 1
ATOM 2058 N N . ARG A 1 272 ? 4.840 10.232 2.227 1.00 95.69 272 ARG A N 1
ATOM 2059 C CA . ARG A 1 272 ? 3.583 10.867 2.649 1.00 95.69 272 ARG A CA 1
ATOM 2060 C C . ARG A 1 272 ? 2.819 10.063 3.704 1.00 95.69 272 ARG A C 1
ATOM 2062 O O . ARG A 1 272 ? 2.224 10.667 4.586 1.00 95.69 272 ARG A O 1
ATOM 2069 N N . THR A 1 273 ? 2.846 8.728 3.658 1.00 98.25 273 THR A N 1
ATOM 2070 C CA . THR A 1 273 ? 2.159 7.888 4.655 1.00 98.25 273 THR A CA 1
ATOM 2071 C C . THR A 1 273 ? 2.955 7.762 5.944 1.00 98.25 273 THR A C 1
ATOM 2073 O O . THR A 1 273 ? 2.348 7.760 7.012 1.00 98.25 273 THR A O 1
ATOM 2076 N N . LEU A 1 274 ? 4.290 7.734 5.873 1.00 97.94 274 LEU A N 1
ATOM 2077 C CA . LEU A 1 274 ? 5.154 7.811 7.057 1.00 97.94 274 LEU A CA 1
ATOM 2078 C C . LEU A 1 274 ? 4.935 9.138 7.801 1.00 97.94 274 LEU A C 1
ATOM 2080 O O . LEU A 1 274 ? 4.727 9.149 9.013 1.00 97.94 274 LEU A O 1
ATOM 2084 N N . HIS A 1 275 ? 4.869 10.250 7.065 1.00 97.81 275 HIS A N 1
ATOM 2085 C CA . HIS A 1 275 ? 4.580 11.577 7.616 1.00 97.81 275 HIS A CA 1
ATOM 2086 C C . HIS A 1 275 ? 3.172 11.680 8.205 1.00 97.81 275 HIS A C 1
ATOM 2088 O O . HIS A 1 275 ? 3.014 12.253 9.279 1.00 97.81 275 HIS A O 1
ATOM 2094 N N . THR A 1 276 ? 2.156 11.079 7.573 1.00 98.31 276 THR A N 1
ATOM 2095 C CA . THR A 1 276 ? 0.805 11.005 8.157 1.00 98.31 276 THR A CA 1
ATOM 2096 C C . THR A 1 276 ? 0.783 10.161 9.434 1.00 98.31 276 THR A C 1
ATOM 2098 O O . THR A 1 276 ? 0.086 10.503 10.387 1.00 98.31 276 THR A O 1
ATOM 2101 N N . ALA A 1 277 ? 1.550 9.069 9.480 1.00 97.81 277 ALA A N 1
ATOM 2102 C CA . ALA A 1 277 ? 1.605 8.179 10.635 1.00 97.81 277 ALA A CA 1
ATOM 2103 C C . ALA A 1 277 ? 2.359 8.780 11.827 1.00 97.81 277 ALA A C 1
ATOM 2105 O O . ALA A 1 277 ? 2.037 8.452 12.965 1.00 97.81 277 ALA A O 1
ATOM 2106 N N . ARG A 1 278 ? 3.329 9.669 11.603 1.00 95.81 278 ARG A N 1
ATOM 2107 C CA . ARG A 1 278 ? 4.139 10.263 12.673 1.00 95.81 278 ARG A CA 1
ATOM 2108 C C . ARG A 1 278 ? 3.312 10.872 13.825 1.00 95.81 278 ARG A C 1
ATOM 2110 O O . ARG A 1 278 ? 3.459 10.386 14.946 1.00 95.81 278 ARG A O 1
ATOM 2117 N N . PRO A 1 279 ? 2.420 11.864 13.613 1.00 97.00 279 PRO A N 1
ATOM 2118 C CA . PRO A 1 279 ? 1.626 12.422 14.710 1.00 97.00 279 PRO A CA 1
ATOM 2119 C C . PRO A 1 279 ? 0.683 11.379 15.332 1.00 97.00 279 PRO A C 1
ATOM 2121 O O . PRO A 1 279 ? 0.416 11.428 16.532 1.00 97.00 279 PRO A O 1
ATOM 2124 N N . ILE A 1 280 ? 0.212 10.400 14.547 1.00 96.50 280 ILE A N 1
ATOM 2125 C CA . ILE A 1 280 ? -0.620 9.292 15.042 1.00 96.50 280 ILE A CA 1
ATOM 2126 C C . ILE A 1 280 ? 0.172 8.462 16.059 1.00 96.50 280 ILE A C 1
ATOM 2128 O O . ILE A 1 280 ? -0.308 8.213 17.161 1.00 96.50 280 ILE A O 1
ATOM 2132 N N . LEU A 1 281 ? 1.403 8.075 15.727 1.00 95.19 281 LEU A N 1
ATOM 2133 C CA . LEU A 1 281 ? 2.264 7.300 16.617 1.00 95.19 281 LEU A CA 1
ATOM 2134 C C . LEU A 1 281 ? 2.670 8.092 17.867 1.00 95.19 281 LEU A C 1
ATOM 2136 O O . LEU A 1 281 ? 2.645 7.531 18.962 1.00 95.19 281 LEU A O 1
ATOM 2140 N N . GLU A 1 282 ? 2.979 9.385 17.726 1.00 93.25 282 GLU A N 1
ATOM 2141 C CA . GLU A 1 282 ? 3.291 10.274 18.856 1.00 93.25 282 GLU A CA 1
ATOM 2142 C C . GLU A 1 282 ? 2.137 10.330 19.877 1.00 93.25 282 GLU A C 1
ATOM 2144 O O . GLU A 1 282 ? 2.378 10.303 21.083 1.00 93.25 282 GLU A O 1
ATOM 2149 N N . LYS A 1 283 ? 0.879 10.365 19.413 1.00 94.00 283 LYS A N 1
ATOM 2150 C CA . LYS A 1 283 ? -0.311 10.426 20.283 1.00 94.00 283 LYS A CA 1
ATOM 2151 C C . LYS A 1 283 ? -0.747 9.067 20.831 1.00 94.00 283 LYS A C 1
ATOM 2153 O O . LYS A 1 283 ? -1.351 9.019 21.901 1.00 94.00 283 LYS A O 1
ATOM 2158 N N . LEU A 1 284 ? -0.495 7.983 20.097 1.00 91.12 284 LEU A N 1
ATOM 2159 C CA . LEU A 1 284 ? -0.883 6.630 20.500 1.00 91.12 284 LEU A CA 1
ATOM 2160 C C . LEU A 1 284 ? 0.170 5.926 21.365 1.00 91.12 284 LEU A C 1
ATOM 2162 O O . LEU A 1 284 ? -0.162 4.945 22.028 1.00 91.12 284 LEU A O 1
ATOM 2166 N N . SER A 1 285 ? 1.428 6.377 21.383 1.00 83.31 285 SER A N 1
ATOM 2167 C CA . SER A 1 285 ? 2.430 5.831 22.307 1.00 83.31 285 SER A CA 1
ATOM 2168 C C . SER A 1 285 ? 2.029 6.156 23.760 1.00 83.31 285 SER A C 1
ATOM 2170 O O . SER A 1 285 ? 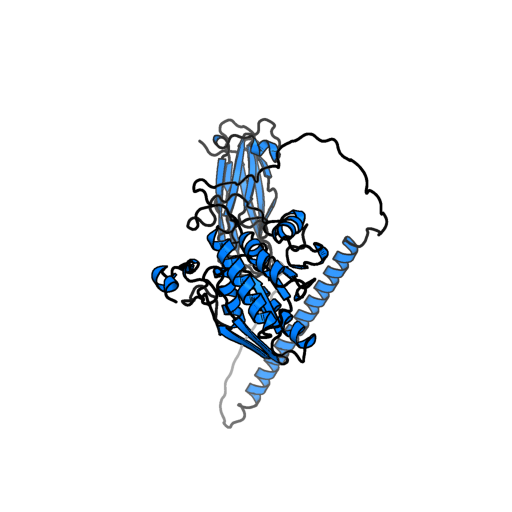1.631 7.287 24.047 1.00 83.31 285 SER A O 1
ATOM 2172 N N . PRO A 1 286 ? 2.084 5.189 24.700 1.00 83.00 286 PRO A N 1
ATOM 2173 C CA . PRO A 1 286 ? 2.734 3.876 24.600 1.00 83.00 286 PRO A CA 1
ATOM 2174 C C . PRO A 1 286 ? 1.825 2.712 24.170 1.00 83.00 286 PRO A C 1
ATOM 2176 O O . PRO A 1 286 ? 2.290 1.578 24.108 1.00 83.00 286 PRO A O 1
ATOM 2179 N N . ALA A 1 287 ? 0.538 2.942 23.890 1.00 80.06 287 ALA A N 1
ATOM 2180 C CA . ALA A 1 287 ? -0.440 1.872 23.655 1.00 80.06 287 ALA A CA 1
ATOM 2181 C C . ALA A 1 287 ? -0.083 0.948 22.476 1.00 80.06 287 ALA A C 1
ATOM 2183 O O . ALA A 1 287 ? -0.491 -0.211 22.456 1.00 80.06 287 ALA A O 1
ATOM 2184 N N . VAL A 1 288 ? 0.697 1.453 21.519 1.00 82.94 288 VAL A N 1
ATOM 2185 C CA . VAL A 1 288 ? 1.113 0.736 20.303 1.00 82.94 288 VAL A CA 1
ATOM 2186 C C . VAL A 1 288 ? 2.606 0.383 20.283 1.00 82.94 288 VAL A C 1
ATOM 2188 O O . VAL A 1 288 ? 3.127 0.004 19.236 1.00 82.94 288 VAL A O 1
ATOM 2191 N N . ASP A 1 289 ? 3.307 0.509 21.415 1.00 83.38 289 ASP A N 1
ATOM 2192 C CA . ASP A 1 289 ? 4.736 0.190 21.534 1.00 83.38 289 ASP A CA 1
ATOM 2193 C C . ASP A 1 289 ? 5.024 -1.266 21.119 1.00 83.38 289 ASP A C 1
ATOM 2195 O O . ASP A 1 289 ? 4.447 -2.213 21.653 1.00 83.38 289 ASP A O 1
ATOM 2199 N N . GLY A 1 290 ? 5.921 -1.448 20.141 1.00 81.75 290 GLY A N 1
ATOM 2200 C CA . GLY A 1 290 ? 6.260 -2.771 19.596 1.00 81.75 290 GLY A CA 1
ATOM 2201 C C . GLY A 1 290 ? 5.152 -3.407 18.747 1.00 81.75 290 GLY A C 1
ATOM 2202 O O . GLY A 1 290 ? 5.179 -4.612 18.506 1.00 81.75 290 GLY A O 1
ATOM 2203 N N . LYS A 1 291 ? 4.150 -2.623 18.329 1.00 91.69 291 LYS A N 1
ATOM 2204 C CA . LYS A 1 291 ? 3.008 -3.058 17.507 1.00 91.69 291 LYS A CA 1
ATOM 2205 C C . LYS A 1 291 ? 2.856 -2.210 16.240 1.00 91.69 291 LYS A C 1
ATOM 2207 O O . LYS A 1 291 ? 1.750 -2.034 15.723 1.00 91.69 291 LYS A O 1
ATOM 2212 N N . VAL A 1 292 ? 3.966 -1.677 15.740 1.00 95.62 292 VAL A N 1
ATOM 2213 C CA . VAL A 1 292 ? 4.021 -0.876 14.513 1.00 95.62 292 VAL A CA 1
ATOM 2214 C C . VAL A 1 292 ? 4.678 -1.698 13.416 1.00 95.62 292 VAL A C 1
ATOM 2216 O O . VAL A 1 292 ? 5.703 -2.331 13.646 1.00 95.62 292 VAL A O 1
ATOM 2219 N N . ALA A 1 293 ? 4.096 -1.679 12.222 1.00 95.81 293 ALA A N 1
ATOM 2220 C CA . ALA A 1 293 ? 4.653 -2.325 11.046 1.00 95.81 293 ALA A CA 1
ATOM 2221 C C . ALA A 1 293 ? 4.746 -1.335 9.886 1.00 95.81 293 ALA A C 1
ATOM 2223 O O . ALA A 1 293 ? 3.775 -0.641 9.576 1.00 95.81 293 ALA A O 1
ATOM 2224 N N . ILE A 1 294 ? 5.889 -1.322 9.207 1.00 95.94 294 ILE A N 1
ATOM 2225 C CA . ILE A 1 294 ? 6.011 -0.763 7.865 1.00 95.94 294 ILE A CA 1
ATOM 2226 C C . ILE A 1 294 ? 5.841 -1.924 6.888 1.00 95.94 294 ILE A C 1
ATOM 2228 O O . ILE A 1 294 ? 6.695 -2.808 6.794 1.00 95.94 294 ILE A O 1
ATOM 2232 N N . ASP A 1 295 ? 4.718 -1.940 6.173 1.00 95.94 295 ASP A N 1
ATOM 2233 C CA . ASP A 1 295 ? 4.390 -3.006 5.229 1.00 95.94 295 ASP A CA 1
ATOM 2234 C C . ASP A 1 295 ? 4.468 -2.488 3.795 1.00 95.94 295 ASP A C 1
ATOM 2236 O O . ASP A 1 295 ? 3.620 -1.731 3.310 1.00 95.94 295 ASP A O 1
ATOM 2240 N N . CYS A 1 296 ? 5.508 -2.936 3.096 1.00 93.75 296 CYS A N 1
ATOM 2241 C CA . CYS A 1 296 ? 5.826 -2.542 1.735 1.00 93.75 296 CYS A CA 1
ATOM 2242 C C . CYS A 1 296 ? 4.723 -2.895 0.745 1.00 93.75 296 CYS A C 1
ATOM 2244 O O . CYS A 1 296 ? 4.661 -2.304 -0.328 1.00 93.75 296 CYS A O 1
ATOM 2246 N N . ARG A 1 297 ? 3.819 -3.818 1.084 1.00 94.31 297 ARG A N 1
ATOM 2247 C CA . ARG A 1 297 ? 2.689 -4.179 0.227 1.00 94.31 297 ARG A CA 1
ATOM 2248 C C . ARG A 1 297 ? 1.573 -3.139 0.249 1.00 94.31 297 ARG A C 1
ATOM 2250 O O . ARG A 1 297 ? 0.693 -3.248 -0.591 1.00 94.31 297 ARG A O 1
ATOM 2257 N N . PHE A 1 298 ? 1.602 -2.141 1.137 1.00 96.94 298 PHE A N 1
ATOM 2258 C CA . PHE A 1 298 ? 0.606 -1.060 1.210 1.00 96.94 298 PHE A CA 1
ATOM 2259 C C . PHE A 1 298 ? 0.945 0.172 0.355 1.00 96.94 298 PHE A C 1
ATOM 2261 O O . PHE A 1 298 ? 0.370 1.242 0.557 1.00 96.94 298 PHE A O 1
ATOM 2268 N N . HIS A 1 299 ? 1.904 0.079 -0.566 1.00 94.81 299 HIS A N 1
ATOM 2269 C CA . HIS A 1 299 ? 2.257 1.179 -1.468 1.00 94.81 299 HIS A CA 1
ATOM 2270 C C . HIS A 1 299 ? 1.144 1.494 -2.487 1.00 94.81 299 HIS A C 1
ATOM 2272 O O . HIS A 1 299 ? 0.308 0.645 -2.791 1.00 94.81 299 HIS A O 1
ATOM 2278 N N . GLU A 1 300 ? 1.110 2.723 -3.002 1.00 94.19 300 GLU A N 1
ATOM 2279 C CA . GLU A 1 300 ? 0.093 3.147 -3.976 1.00 94.19 300 GLU A CA 1
ATOM 2280 C C . GLU A 1 300 ? 0.175 2.358 -5.293 1.00 94.19 300 GLU A C 1
ATOM 2282 O O . GLU A 1 300 ? 1.247 1.881 -5.666 1.00 94.19 300 GLU A O 1
ATOM 2287 N N . GLU A 1 301 ? -0.946 2.245 -6.011 1.00 90.06 301 GLU A N 1
ATOM 2288 C CA . GLU A 1 301 ? -0.979 1.738 -7.389 1.00 90.06 301 GLU A CA 1
ATOM 2289 C C . GLU A 1 301 ? 0.119 2.399 -8.246 1.00 90.06 301 GLU A C 1
ATOM 2291 O O . GLU A 1 301 ? 0.269 3.625 -8.280 1.00 90.06 301 GLU A O 1
ATOM 2296 N N . GLY A 1 302 ? 0.885 1.579 -8.965 1.00 85.06 302 GLY A N 1
ATOM 2297 C CA . GLY A 1 302 ? 1.951 2.042 -9.853 1.00 85.06 302 GLY A CA 1
ATOM 2298 C C . GLY A 1 302 ? 3.322 2.203 -9.195 1.00 85.06 302 GLY A C 1
ATOM 2299 O O . GLY A 1 302 ? 4.301 2.362 -9.921 1.00 85.06 302 GLY A O 1
ATOM 2300 N N . GLY A 1 303 ? 3.426 2.136 -7.863 1.00 87.75 303 GLY A N 1
ATOM 2301 C CA . GLY A 1 303 ? 4.700 2.278 -7.153 1.00 87.75 303 GLY A CA 1
ATOM 2302 C C . GLY A 1 303 ? 5.303 3.685 -7.255 1.00 87.75 303 GLY A C 1
ATOM 2303 O O . GLY A 1 303 ? 4.579 4.683 -7.270 1.00 87.75 303 GLY A O 1
ATOM 2304 N N . LEU A 1 304 ? 6.638 3.781 -7.287 1.00 82.31 304 LEU A N 1
ATOM 2305 C CA . LEU A 1 304 ? 7.349 5.046 -7.505 1.00 82.31 304 LEU A CA 1
ATOM 2306 C C . LEU A 1 304 ? 7.884 5.133 -8.932 1.00 82.31 304 LEU A C 1
ATOM 2308 O O . LEU A 1 304 ? 8.638 4.272 -9.381 1.00 82.31 304 LEU A O 1
ATOM 2312 N N . PHE A 1 305 ? 7.560 6.228 -9.609 1.00 70.94 305 PHE A N 1
ATOM 2313 C CA . PHE A 1 305 ? 8.048 6.505 -10.953 1.00 70.94 305 PHE A CA 1
ATOM 2314 C C . PHE A 1 305 ? 8.187 8.010 -11.188 1.00 70.94 305 PHE A C 1
ATOM 2316 O O . PHE A 1 305 ? 7.424 8.825 -10.657 1.00 70.94 305 PHE A O 1
ATOM 2323 N N . GLN A 1 306 ? 9.172 8.383 -12.003 1.00 63.44 306 GLN A N 1
ATOM 2324 C CA . GLN A 1 306 ? 9.328 9.741 -12.513 1.00 63.44 306 GLN A CA 1
ATOM 2325 C C . GLN A 1 306 ? 8.596 9.884 -13.850 1.00 63.44 306 GLN A C 1
ATOM 2327 O O . GLN A 1 306 ? 8.783 9.074 -14.749 1.00 63.44 306 GLN A O 1
ATOM 2332 N N . GLY A 1 307 ? 7.786 10.938 -14.002 1.00 58.25 307 GLY A N 1
ATOM 2333 C CA . GLY A 1 307 ? 7.126 11.264 -15.270 1.00 58.25 307 GLY A CA 1
ATOM 2334 C C . GLY A 1 307 ? 5.690 11.773 -15.132 1.00 58.25 307 GLY A C 1
ATOM 2335 O O . GLY A 1 307 ? 5.083 11.788 -14.049 1.00 58.25 307 GLY A O 1
ATOM 2336 N N . ALA A 1 308 ? 5.127 12.216 -16.258 1.00 53.69 308 ALA A N 1
ATOM 2337 C CA . ALA A 1 308 ? 3.744 12.678 -16.333 1.00 53.69 308 ALA A CA 1
ATOM 2338 C C . ALA A 1 308 ? 2.777 11.503 -16.112 1.00 53.69 308 ALA A C 1
ATOM 2340 O O . ALA A 1 308 ? 2.905 10.468 -16.761 1.00 53.69 308 ALA A O 1
ATOM 2341 N N . ARG A 1 309 ? 1.730 11.687 -15.288 1.00 54.19 309 ARG A N 1
ATOM 2342 C CA . ARG A 1 309 ? 0.695 10.655 -15.016 1.00 54.19 309 ARG A CA 1
ATOM 2343 C C . ARG A 1 309 ? 0.061 10.050 -16.286 1.00 54.19 309 ARG A C 1
ATOM 2345 O O . ARG A 1 309 ? -0.504 8.965 -16.215 1.00 54.19 309 ARG A O 1
ATOM 2352 N N . ARG A 1 310 ? 0.135 10.761 -17.423 1.00 46.47 310 ARG A N 1
ATOM 2353 C CA . ARG A 1 310 ? -0.430 10.396 -18.738 1.00 46.47 310 ARG A CA 1
ATOM 2354 C C . ARG A 1 310 ? 0.545 9.685 -19.689 1.00 46.47 310 ARG A C 1
ATOM 2356 O O . ARG A 1 310 ? 0.110 9.234 -20.742 1.00 46.47 310 ARG A O 1
ATOM 2363 N N . ARG A 1 311 ? 1.840 9.608 -19.363 1.00 48.56 311 ARG A N 1
ATOM 2364 C CA . ARG A 1 311 ? 2.870 8.907 -20.152 1.00 48.56 311 ARG A CA 1
ATOM 2365 C C . ARG A 1 311 ? 3.491 7.800 -19.296 1.00 48.56 311 ARG A C 1
ATOM 2367 O O . ARG A 1 311 ? 4.643 7.906 -18.903 1.00 48.56 311 ARG A O 1
ATOM 2374 N N . ARG A 1 312 ? 2.685 6.784 -18.971 1.00 52.41 312 ARG A N 1
ATOM 2375 C CA . ARG A 1 312 ? 3.128 5.579 -18.251 1.00 52.41 312 ARG A CA 1
ATOM 2376 C C . ARG A 1 312 ? 4.035 4.744 -19.170 1.00 52.41 312 ARG A C 1
ATOM 2378 O O . ARG A 1 312 ? 3.666 4.510 -20.322 1.00 52.41 312 ARG A O 1
ATOM 2385 N N . GLY A 1 313 ? 5.203 4.316 -18.686 1.00 49.06 313 GLY A N 1
ATOM 2386 C CA . GLY A 1 313 ? 6.029 3.280 -19.330 1.00 49.06 313 GLY A CA 1
ATOM 2387 C C . GLY A 1 313 ? 6.922 3.717 -20.504 1.00 49.06 313 GLY A C 1
ATOM 2388 O O . GLY A 1 313 ? 7.433 2.859 -21.228 1.00 49.06 313 GLY A O 1
ATOM 2389 N N . ALA A 1 314 ? 7.134 5.021 -20.713 1.00 43.69 314 ALA A N 1
ATOM 2390 C CA . ALA A 1 314 ? 8.072 5.539 -21.713 1.00 43.69 314 ALA A CA 1
ATOM 2391 C C . ALA A 1 314 ? 9.071 6.506 -21.058 1.00 43.69 314 ALA A C 1
ATOM 2393 O O . ALA A 1 314 ? 8.685 7.582 -20.610 1.00 43.69 314 ALA A O 1
ATOM 2394 N N . ASP A 1 315 ? 10.346 6.110 -21.037 1.00 46.50 315 ASP A N 1
ATOM 2395 C CA . ASP A 1 315 ? 11.498 6.905 -20.579 1.00 46.50 315 ASP A CA 1
ATOM 2396 C C . ASP A 1 315 ? 11.520 7.277 -19.078 1.00 46.50 315 ASP A C 1
ATOM 2398 O O . ASP A 1 315 ? 11.961 8.364 -18.708 1.00 46.50 315 ASP A O 1
ATOM 2402 N N . GLU A 1 316 ? 11.074 6.381 -18.192 1.00 53.97 316 GLU A N 1
ATOM 2403 C CA . GLU A 1 316 ? 11.079 6.628 -16.740 1.00 53.97 316 GLU A CA 1
ATOM 2404 C C . GLU A 1 316 ? 12.477 6.379 -16.132 1.00 53.97 316 GLU A C 1
ATOM 2406 O O . GLU A 1 316 ? 13.049 5.293 -16.264 1.00 53.97 316 GLU A O 1
ATOM 2411 N N . GLU A 1 317 ? 13.049 7.384 -15.456 1.00 52.41 317 GLU A N 1
ATOM 2412 C CA . GLU A 1 317 ? 14.217 7.185 -14.589 1.00 52.41 317 GLU A CA 1
ATOM 2413 C C . GLU A 1 317 ? 13.830 6.301 -13.393 1.00 52.41 317 GLU A C 1
ATOM 2415 O O . GLU A 1 317 ? 12.773 6.483 -12.784 1.00 52.41 317 GLU A O 1
ATOM 2420 N N . PHE A 1 318 ? 14.697 5.344 -13.046 1.00 57.06 318 PHE A N 1
ATOM 2421 C CA . PHE A 1 318 ? 14.497 4.473 -11.887 1.00 57.06 318 PHE A CA 1
ATOM 2422 C C . PHE A 1 318 ? 14.460 5.310 -10.604 1.00 57.06 318 PHE A C 1
ATOM 2424 O O . PHE A 1 318 ? 15.421 6.010 -10.284 1.00 57.06 318 PHE A O 1
ATOM 2431 N N . VAL A 1 319 ? 13.357 5.209 -9.861 1.00 67.81 319 VAL A N 1
ATOM 2432 C CA . VAL A 1 319 ? 13.223 5.781 -8.518 1.00 67.81 319 VAL A CA 1
ATOM 2433 C C . VAL A 1 319 ? 13.293 4.656 -7.510 1.00 67.81 319 VAL A C 1
ATOM 2435 O O . VAL A 1 319 ? 12.599 3.650 -7.657 1.00 67.81 319 VAL A O 1
ATOM 2438 N N . PHE A 1 320 ? 14.105 4.859 -6.481 1.00 77.31 320 PHE A N 1
ATOM 2439 C CA . PHE A 1 320 ? 14.203 3.946 -5.357 1.00 77.31 320 PHE A CA 1
ATOM 2440 C C . PHE A 1 320 ? 13.337 4.450 -4.205 1.00 77.31 320 PHE A C 1
ATOM 2442 O O . PHE A 1 320 ? 13.273 5.653 -3.943 1.00 77.31 320 PHE A O 1
ATOM 2449 N N . GLY A 1 321 ? 12.637 3.528 -3.556 1.00 82.81 321 GLY A N 1
ATOM 2450 C CA . GLY A 1 321 ? 11.938 3.789 -2.304 1.00 82.81 321 GLY A CA 1
ATOM 2451 C C . GLY A 1 321 ? 12.920 3.866 -1.142 1.00 82.81 321 GLY A C 1
ATOM 2452 O O . GLY A 1 321 ? 14.069 3.451 -1.266 1.00 82.81 321 GLY A O 1
ATOM 2453 N N . LEU A 1 322 ? 12.455 4.365 -0.001 1.00 86.69 322 LEU A N 1
ATOM 2454 C CA . LEU A 1 322 ? 13.254 4.394 1.223 1.00 86.69 322 LEU A CA 1
ATOM 2455 C C . LEU A 1 322 ? 13.663 2.978 1.645 1.00 86.69 322 LEU A C 1
ATOM 2457 O O . LEU A 1 322 ? 12.873 2.032 1.545 1.00 86.69 322 LEU A O 1
ATOM 2461 N N . ASN A 1 323 ? 14.883 2.830 2.145 1.00 85.94 323 ASN A N 1
ATOM 2462 C CA . ASN A 1 323 ? 15.298 1.614 2.837 1.00 85.94 323 ASN A CA 1
ATOM 2463 C C . ASN A 1 323 ? 14.653 1.524 4.230 1.00 85.94 323 ASN A C 1
ATOM 2465 O O . ASN A 1 323 ? 14.024 2.473 4.705 1.00 85.94 323 ASN A O 1
ATOM 2469 N N . ARG A 1 324 ? 14.789 0.373 4.902 1.00 88.06 324 ARG A N 1
ATOM 2470 C CA . ARG A 1 324 ? 14.168 0.163 6.223 1.00 88.06 324 ARG A CA 1
ATOM 2471 C C . ARG A 1 324 ? 14.595 1.221 7.238 1.00 88.06 324 ARG A C 1
ATOM 2473 O O . ARG A 1 324 ? 13.763 1.699 8.008 1.00 88.06 324 ARG A O 1
ATOM 2480 N N . ARG A 1 325 ? 15.882 1.579 7.249 1.00 86.06 325 ARG A N 1
ATOM 2481 C CA . ARG A 1 325 ? 16.428 2.553 8.197 1.00 86.06 325 ARG A CA 1
ATOM 2482 C C . ARG A 1 325 ? 15.891 3.952 7.923 1.00 86.06 325 ARG A C 1
ATOM 2484 O O . ARG A 1 325 ? 15.421 4.596 8.849 1.00 86.06 325 ARG A O 1
ATOM 2491 N N . GLU A 1 326 ? 15.903 4.373 6.666 1.00 88.50 326 GLU A N 1
ATOM 2492 C CA . GLU A 1 326 ? 15.366 5.661 6.226 1.00 88.50 326 GLU A CA 1
ATOM 2493 C C . GLU A 1 326 ? 13.869 5.777 6.526 1.00 88.50 326 GLU A C 1
ATOM 2495 O O . GLU A 1 326 ? 13.432 6.767 7.101 1.00 88.50 326 GLU A O 1
ATOM 2500 N N . ALA A 1 327 ? 13.080 4.749 6.199 1.00 91.44 327 ALA A N 1
ATOM 2501 C CA . ALA A 1 327 ? 11.646 4.743 6.474 1.00 91.44 327 ALA A CA 1
ATOM 2502 C C . ALA A 1 327 ? 11.351 4.803 7.983 1.00 91.44 327 ALA A C 1
ATOM 2504 O O . ALA A 1 327 ? 10.424 5.489 8.411 1.00 91.44 327 ALA A O 1
ATOM 2505 N N . PHE A 1 328 ? 12.152 4.107 8.794 1.00 91.12 328 PHE A N 1
ATOM 2506 C CA . PHE A 1 328 ? 12.074 4.188 10.248 1.00 91.12 328 PHE A CA 1
ATOM 2507 C C . PHE A 1 328 ? 12.436 5.586 10.771 1.00 91.12 328 PHE A C 1
ATOM 2509 O O . PHE A 1 328 ? 11.725 6.121 11.623 1.00 91.12 328 PHE A O 1
ATOM 2516 N N . ASP A 1 329 ? 13.516 6.180 10.258 1.00 88.69 329 ASP A N 1
ATOM 2517 C CA . ASP A 1 329 ? 13.951 7.515 10.660 1.00 88.69 329 ASP A CA 1
ATOM 2518 C C . ASP A 1 329 ? 12.865 8.557 10.318 1.00 88.69 329 ASP A C 1
ATOM 2520 O O . ASP A 1 329 ? 12.554 9.386 11.163 1.00 88.69 329 ASP A O 1
ATOM 2524 N N . GLU A 1 330 ? 12.173 8.455 9.179 1.00 93.06 330 GLU A N 1
ATOM 2525 C CA . GLU A 1 330 ? 11.055 9.353 8.819 1.00 93.06 330 GLU A CA 1
ATOM 2526 C C . GLU A 1 330 ? 9.812 9.230 9.732 1.00 93.06 330 GLU A C 1
ATOM 2528 O O . GLU A 1 330 ? 9.035 10.183 9.845 1.00 93.06 330 GLU A O 1
ATOM 2533 N N . LEU A 1 331 ? 9.606 8.097 10.423 1.00 90.00 331 LEU A N 1
ATOM 2534 C CA . LEU A 1 331 ? 8.505 7.952 11.393 1.00 90.00 331 LEU A CA 1
ATOM 2535 C C . LEU A 1 331 ? 8.729 8.759 12.678 1.00 90.00 331 LEU A C 1
ATOM 2537 O O . LEU A 1 331 ? 7.762 9.024 13.391 1.00 90.00 331 LEU A O 1
ATOM 2541 N N . HIS A 1 332 ? 9.983 9.085 13.018 1.00 85.88 332 HIS A N 1
ATOM 2542 C CA . HIS A 1 332 ? 10.371 9.647 14.320 1.00 85.88 332 HIS A CA 1
ATOM 2543 C C . HIS A 1 332 ? 9.760 8.897 15.522 1.00 85.88 332 HIS A C 1
ATOM 2545 O O . HIS A 1 332 ? 9.388 9.499 16.526 1.00 85.88 332 HIS A O 1
ATOM 2551 N N . TYR A 1 333 ? 9.678 7.564 15.451 1.00 82.25 333 TYR A N 1
ATOM 2552 C CA . TYR A 1 333 ? 8.906 6.750 16.400 1.00 82.25 333 TYR A CA 1
ATOM 2553 C C . TYR A 1 333 ? 9.463 6.715 17.844 1.00 82.25 333 TYR A C 1
ATOM 2555 O O . TYR A 1 333 ? 8.903 6.057 18.714 1.00 82.25 333 TYR A O 1
ATOM 2563 N N . GLY A 1 334 ? 10.568 7.405 18.146 1.00 78.94 334 GLY A N 1
ATOM 2564 C CA . GLY A 1 334 ? 11.113 7.547 19.507 1.00 78.94 334 GLY A CA 1
ATOM 2565 C C . GLY A 1 334 ? 11.574 6.244 20.185 1.00 78.94 334 GLY A C 1
ATOM 2566 O O . GLY A 1 334 ? 11.991 6.273 21.343 1.00 78.94 334 GLY A O 1
ATOM 2567 N N . LYS A 1 335 ? 11.500 5.104 19.488 1.00 83.19 335 LYS A N 1
ATOM 2568 C CA . LYS A 1 335 ? 11.876 3.753 19.945 1.00 83.19 335 LYS A CA 1
ATOM 2569 C C . LYS A 1 335 ? 13.038 3.196 19.117 1.00 83.19 335 LYS A C 1
ATOM 2571 O O . LYS A 1 335 ? 13.598 3.909 18.296 1.00 83.19 335 LYS A O 1
ATOM 2576 N N . SER A 1 336 ? 13.434 1.940 19.348 1.00 85.31 336 SER A N 1
ATOM 2577 C CA . SER A 1 336 ? 14.379 1.257 18.450 1.00 85.31 336 SER A CA 1
ATOM 2578 C C . SER A 1 336 ? 13.689 0.883 17.137 1.00 85.31 336 SER A C 1
ATOM 2580 O O . SER A 1 336 ? 12.490 0.601 17.119 1.00 85.31 336 SER A O 1
ATOM 2582 N N . ILE A 1 337 ? 14.468 0.795 16.059 1.00 83.25 337 ILE A N 1
ATOM 2583 C CA . ILE A 1 337 ? 14.037 0.224 14.777 1.00 83.25 337 ILE A CA 1
ATOM 2584 C C . ILE A 1 337 ? 13.559 -1.227 14.911 1.00 83.25 337 ILE A C 1
ATOM 2586 O O . ILE A 1 337 ? 12.701 -1.668 14.153 1.00 83.25 337 ILE A O 1
ATOM 2590 N N . ASP A 1 338 ? 14.052 -1.950 15.918 1.00 85.00 338 ASP A N 1
ATOM 2591 C CA . ASP A 1 338 ? 13.629 -3.323 16.224 1.00 85.00 338 ASP A CA 1
ATOM 2592 C C . ASP A 1 338 ? 12.205 -3.395 16.788 1.00 85.00 338 ASP A C 1
ATOM 2594 O O . ASP A 1 338 ? 11.615 -4.468 16.849 1.00 85.00 338 ASP A O 1
ATOM 2598 N N . CYS A 1 339 ? 11.637 -2.258 17.206 1.00 85.19 339 CYS A N 1
ATOM 2599 C CA . CYS A 1 339 ? 10.245 -2.162 17.644 1.00 85.19 339 CYS A CA 1
ATOM 2600 C C . CYS A 1 339 ? 9.267 -1.948 16.476 1.00 85.19 339 CYS A C 1
ATOM 2602 O O . CYS A 1 339 ? 8.071 -1.778 16.723 1.00 85.19 339 CYS A O 1
ATOM 2604 N N . VAL A 1 340 ? 9.770 -1.904 15.237 1.00 88.56 340 VAL A N 1
ATOM 2605 C CA . VAL A 1 340 ? 8.979 -1.724 14.020 1.00 88.56 340 VAL A CA 1
ATOM 2606 C C . VAL A 1 340 ? 9.201 -2.911 13.088 1.00 88.56 340 VAL A C 1
ATOM 2608 O O . VAL A 1 340 ? 10.308 -3.133 12.589 1.00 88.56 340 VAL A O 1
ATOM 2611 N N . ASP A 1 341 ? 8.130 -3.657 12.825 1.00 92.00 341 ASP A N 1
ATOM 2612 C CA . ASP A 1 341 ? 8.155 -4.783 11.896 1.00 92.00 341 ASP A CA 1
ATOM 2613 C C . ASP A 1 341 ? 8.330 -4.273 10.461 1.00 92.00 341 ASP A C 1
ATOM 2615 O O . ASP A 1 341 ? 7.550 -3.447 9.984 1.00 92.00 341 ASP A O 1
ATOM 2619 N N . TRP A 1 342 ? 9.319 -4.798 9.739 1.00 90.62 342 TRP A N 1
ATOM 2620 C CA . TRP A 1 342 ? 9.472 -4.565 8.304 1.00 90.62 342 TRP A CA 1
ATOM 2621 C C . TRP A 1 342 ? 8.888 -5.741 7.521 1.00 90.62 342 TRP A C 1
ATOM 2623 O O . TRP A 1 342 ? 9.408 -6.857 7.565 1.00 90.62 342 TRP A O 1
ATOM 2633 N N . ILE A 1 343 ? 7.796 -5.502 6.796 1.00 89.38 343 ILE A N 1
ATOM 2634 C CA . ILE A 1 343 ? 7.105 -6.526 6.008 1.00 89.38 343 ILE A CA 1
ATOM 2635 C C . ILE A 1 343 ? 7.291 -6.185 4.530 1.00 89.38 343 ILE A C 1
ATOM 2637 O O . ILE A 1 343 ? 6.653 -5.279 4.006 1.00 89.38 343 ILE A O 1
ATOM 2641 N N . GLY A 1 344 ? 8.193 -6.881 3.837 1.00 76.75 344 GLY A N 1
ATOM 2642 C CA . GLY A 1 344 ? 8.562 -6.495 2.474 1.00 76.75 344 GLY A CA 1
ATOM 2643 C C . GLY A 1 344 ? 9.700 -7.304 1.866 1.00 76.75 344 GLY A C 1
ATOM 2644 O O . GLY A 1 344 ? 9.888 -8.480 2.185 1.00 76.75 344 GLY A O 1
ATOM 2645 N N . THR A 1 345 ? 10.437 -6.692 0.937 1.00 61.22 345 THR A N 1
ATOM 2646 C CA . THR A 1 345 ? 11.520 -7.340 0.188 1.00 61.22 345 THR A CA 1
ATOM 2647 C C . THR A 1 345 ? 12.615 -7.839 1.134 1.00 61.22 345 THR A C 1
ATOM 2649 O O . THR A 1 345 ? 13.365 -7.063 1.707 1.00 61.22 345 THR A O 1
ATOM 2652 N N . LYS A 1 346 ? 12.723 -9.169 1.276 1.00 50.75 346 LYS A N 1
ATOM 2653 C CA . LYS A 1 346 ? 13.772 -9.854 2.064 1.00 50.75 346 LYS A CA 1
ATOM 2654 C C . LYS A 1 346 ? 15.173 -9.759 1.443 1.00 50.75 346 LYS A C 1
ATOM 2656 O O . LYS A 1 346 ? 16.140 -10.238 2.025 1.00 50.75 346 LYS A O 1
ATOM 2661 N N . LYS A 1 347 ? 15.270 -9.237 0.220 1.00 46.06 347 LYS A N 1
ATOM 2662 C CA . LYS A 1 347 ? 16.522 -9.082 -0.515 1.00 46.06 347 LYS A CA 1
ATOM 2663 C C . LYS A 1 347 ? 17.075 -7.715 -0.142 1.00 46.06 347 LYS A C 1
ATOM 2665 O O . LYS A 1 347 ? 16.442 -6.738 -0.509 1.00 46.06 347 LYS A O 1
ATOM 2670 N N . ASP A 1 348 ? 18.154 -7.735 0.637 1.00 51.22 348 ASP A N 1
ATOM 2671 C CA . ASP A 1 348 ? 18.928 -6.597 1.137 1.00 51.22 348 ASP A CA 1
ATOM 2672 C C . ASP A 1 348 ? 18.089 -5.337 1.413 1.00 51.22 348 ASP A C 1
ATOM 2674 O O . ASP A 1 348 ? 17.794 -4.550 0.515 1.00 51.22 348 ASP A O 1
ATOM 2678 N N . GLU A 1 349 ? 17.717 -5.139 2.684 1.00 56.81 349 GLU A N 1
ATOM 2679 C CA . GLU A 1 349 ? 16.963 -3.967 3.145 1.00 56.81 349 GLU A CA 1
ATOM 2680 C C . GLU A 1 349 ? 17.613 -2.635 2.727 1.00 56.81 349 GLU A C 1
ATOM 2682 O O . GLU A 1 349 ? 16.932 -1.619 2.816 1.00 56.81 349 GLU A O 1
ATOM 2687 N N . SER A 1 350 ? 18.873 -2.634 2.253 1.00 58.91 350 SER A N 1
ATOM 2688 C CA . SER A 1 350 ? 19.618 -1.483 1.734 1.00 58.91 350 SER A CA 1
ATOM 2689 C C . SER A 1 350 ? 19.127 -0.919 0.389 1.00 58.91 350 SER A C 1
ATOM 2691 O O . SER A 1 350 ? 19.303 0.275 0.153 1.00 58.91 350 SER A O 1
ATOM 2693 N N . GLU A 1 351 ? 18.484 -1.715 -0.478 1.00 63.16 351 GLU A N 1
ATOM 2694 C CA . GLU A 1 351 ? 18.093 -1.275 -1.837 1.00 63.16 351 GLU A CA 1
ATOM 2695 C C . GLU A 1 351 ? 16.764 -0.496 -1.889 1.00 63.16 351 GLU A C 1
ATOM 2697 O O . GLU A 1 351 ? 16.334 -0.062 -2.961 1.00 63.16 351 GLU A O 1
ATOM 2702 N N . GLY A 1 352 ? 16.118 -0.287 -0.738 1.00 75.62 352 GLY A N 1
ATOM 2703 C CA . GLY A 1 352 ? 14.829 0.393 -0.664 1.00 75.62 352 GLY A CA 1
ATOM 2704 C C . GLY A 1 352 ? 13.629 -0.533 -0.859 1.00 75.62 352 GLY A C 1
ATOM 2705 O O . GLY A 1 352 ? 13.730 -1.621 -1.425 1.00 75.62 352 GLY A O 1
ATOM 2706 N N . TRP A 1 353 ? 12.448 -0.101 -0.407 1.00 84.69 353 TRP A N 1
ATOM 2707 C CA . TRP A 1 353 ? 11.209 -0.875 -0.583 1.00 84.69 353 TRP A CA 1
ATOM 2708 C C . TRP A 1 353 ? 10.744 -0.965 -2.048 1.00 84.69 353 TRP A C 1
ATOM 2710 O O . TRP A 1 353 ? 9.971 -1.857 -2.403 1.00 84.69 353 TRP A O 1
ATOM 2720 N N . TRP A 1 354 ? 11.207 -0.042 -2.895 1.00 83.56 354 TRP A N 1
ATOM 2721 C CA . TRP A 1 354 ? 10.918 0.016 -4.325 1.00 83.56 354 TRP A CA 1
ATOM 2722 C C . TRP A 1 354 ? 12.225 0.128 -5.094 1.00 83.56 354 TRP A C 1
ATOM 2724 O O . TRP A 1 354 ? 13.012 1.023 -4.815 1.00 83.56 354 TRP A O 1
ATOM 2734 N N . THR A 1 355 ? 12.447 -0.738 -6.077 1.00 69.88 355 THR A N 1
ATOM 2735 C CA . THR A 1 355 ? 13.662 -0.719 -6.915 1.00 69.88 355 THR A CA 1
ATOM 2736 C C . THR A 1 355 ? 13.377 -0.320 -8.366 1.00 69.88 355 THR A C 1
ATOM 2738 O O . THR A 1 355 ? 14.231 -0.458 -9.244 1.00 69.88 355 THR A O 1
ATOM 2741 N N . GLY A 1 356 ? 12.187 0.242 -8.606 1.00 65.81 356 GLY A N 1
ATOM 2742 C CA . GLY A 1 356 ? 11.824 0.965 -9.820 1.00 65.81 356 GLY A CA 1
ATOM 2743 C C . GLY A 1 356 ? 10.832 0.255 -10.741 1.00 65.81 356 GLY A C 1
ATOM 2744 O O . GLY A 1 356 ? 10.407 -0.876 -10.506 1.00 65.81 356 GLY A O 1
ATOM 2745 N N . GLY A 1 357 ? 10.483 0.961 -11.816 1.00 67.44 357 GLY A N 1
ATOM 2746 C CA . GLY A 1 357 ? 9.436 0.581 -12.761 1.00 67.44 357 GLY A CA 1
ATOM 2747 C C . GLY A 1 357 ? 8.052 1.082 -12.349 1.00 67.44 357 GLY A C 1
ATOM 2748 O O . GLY A 1 357 ? 7.869 1.631 -11.264 1.00 67.44 357 GLY A O 1
ATOM 2749 N N . TYR A 1 358 ? 7.093 0.881 -13.245 1.00 77.38 358 TYR A N 1
ATOM 2750 C CA . TYR A 1 358 ? 5.674 1.103 -13.003 1.00 77.38 358 TYR A CA 1
ATOM 2751 C C . TYR A 1 358 ? 5.022 -0.231 -12.617 1.00 77.38 358 TYR A C 1
ATOM 2753 O O . TYR A 1 358 ? 5.248 -1.249 -13.273 1.00 77.38 358 TYR A O 1
ATOM 2761 N N . GLU A 1 359 ? 4.235 -0.243 -11.540 1.00 83.81 359 GLU A N 1
ATOM 2762 C CA . GLU A 1 359 ? 3.421 -1.411 -11.196 1.00 83.81 359 GLU A CA 1
ATOM 2763 C C . GLU A 1 359 ? 2.181 -1.487 -12.094 1.00 83.81 359 GLU A C 1
ATOM 2765 O O . GLU A 1 359 ? 1.327 -0.602 -12.066 1.00 83.81 359 GLU A O 1
ATOM 2770 N N . GLU A 1 360 ? 2.061 -2.570 -12.859 1.00 81.94 360 GLU A N 1
ATOM 2771 C CA . GLU A 1 360 ? 0.874 -2.832 -13.673 1.00 81.94 360 GLU A CA 1
ATOM 2772 C C . GLU A 1 360 ? -0.359 -3.133 -12.810 1.00 81.94 360 GLU A C 1
ATOM 2774 O O . GLU A 1 360 ? -0.267 -3.792 -11.771 1.00 81.94 360 GLU A O 1
ATOM 2779 N N . ALA A 1 361 ? -1.544 -2.743 -13.289 1.00 83.62 361 ALA A N 1
ATOM 2780 C CA . ALA A 1 361 ? -2.800 -2.898 -12.547 1.00 83.62 361 ALA A CA 1
ATOM 2781 C C . ALA A 1 361 ? -3.096 -4.358 -12.140 1.00 83.62 361 ALA A C 1
ATOM 2783 O O . ALA A 1 361 ? -3.647 -4.617 -11.068 1.00 83.62 361 ALA A O 1
ATOM 2784 N N . SER A 1 362 ? -2.700 -5.335 -12.962 1.00 84.88 362 SER A N 1
ATOM 2785 C CA . SER A 1 362 ? -2.827 -6.761 -12.637 1.00 84.88 362 SER A CA 1
ATOM 2786 C C . SER A 1 362 ? -1.945 -7.169 -11.451 1.00 84.88 362 SER A C 1
ATOM 2788 O O . SER A 1 362 ? -2.394 -7.919 -10.582 1.00 84.88 362 SER A O 1
ATOM 2790 N N . ALA A 1 363 ? -0.722 -6.638 -11.363 1.00 87.00 363 ALA A N 1
ATOM 2791 C CA . ALA A 1 363 ? 0.168 -6.853 -10.226 1.00 87.00 363 ALA A CA 1
ATOM 2792 C C . ALA A 1 363 ? -0.378 -6.176 -8.960 1.00 87.00 363 ALA A C 1
ATOM 2794 O O . ALA A 1 363 ? -0.406 -6.810 -7.902 1.00 87.00 363 ALA A O 1
ATOM 2795 N N . THR A 1 364 ? -0.922 -4.958 -9.082 1.00 89.75 364 THR A N 1
ATOM 2796 C CA . THR A 1 364 ? -1.618 -4.274 -7.982 1.00 89.75 364 THR A CA 1
ATOM 2797 C C . THR A 1 364 ? -2.767 -5.122 -7.431 1.00 89.75 364 THR A C 1
ATOM 2799 O O . THR A 1 364 ? -2.907 -5.244 -6.216 1.00 89.75 364 THR A O 1
ATOM 2802 N N . ARG A 1 365 ? -3.562 -5.774 -8.291 1.00 89.75 365 ARG A N 1
ATOM 2803 C CA . ARG A 1 365 ? -4.675 -6.652 -7.873 1.00 89.75 365 ARG A CA 1
ATOM 2804 C C . ARG A 1 365 ? -4.205 -7.890 -7.118 1.00 89.75 365 ARG A C 1
ATOM 2806 O O . ARG A 1 365 ? -4.732 -8.201 -6.052 1.00 89.75 365 ARG A O 1
ATOM 2813 N N . VAL A 1 366 ? -3.165 -8.563 -7.612 1.00 91.25 366 VAL A N 1
ATOM 2814 C CA . VAL A 1 366 ? -2.555 -9.704 -6.903 1.00 91.25 366 VAL A CA 1
ATOM 2815 C C . VAL A 1 366 ? -2.033 -9.272 -5.529 1.00 91.25 366 VAL A C 1
ATOM 2817 O O . VAL A 1 366 ? -2.245 -9.968 -4.532 1.00 91.25 366 VAL A O 1
ATOM 2820 N N . ARG A 1 367 ? -1.393 -8.101 -5.454 1.00 94.50 367 ARG A N 1
ATOM 2821 C CA . ARG A 1 367 ? -0.909 -7.520 -4.198 1.00 94.50 367 ARG A CA 1
ATOM 2822 C C . ARG A 1 367 ? -2.052 -7.155 -3.251 1.00 94.50 367 ARG A C 1
ATOM 2824 O O . ARG A 1 367 ? -1.957 -7.468 -2.066 1.00 94.50 367 ARG A O 1
ATOM 2831 N N . ALA A 1 368 ? -3.131 -6.558 -3.754 1.00 96.12 368 ALA A N 1
ATOM 2832 C CA . ALA A 1 368 ? -4.316 -6.221 -2.969 1.00 96.12 368 ALA A CA 1
ATOM 2833 C C . ALA A 1 368 ? -4.945 -7.469 -2.336 1.00 96.12 368 ALA A C 1
ATOM 2835 O O . ALA A 1 368 ? -5.243 -7.458 -1.143 1.00 96.12 368 ALA A O 1
ATOM 2836 N N . LYS A 1 369 ? -5.035 -8.577 -3.083 1.00 95.62 369 LYS A N 1
ATOM 2837 C CA . LYS A 1 369 ? -5.502 -9.866 -2.555 1.00 95.62 369 LYS A CA 1
ATOM 2838 C C . LYS A 1 369 ? -4.612 -10.384 -1.424 1.00 95.62 369 LYS A C 1
ATOM 2840 O O . LYS A 1 369 ? -5.111 -10.787 -0.377 1.00 95.62 369 LYS A O 1
ATOM 2845 N N . ALA A 1 370 ? -3.291 -10.337 -1.602 1.00 95.50 370 ALA A N 1
ATOM 2846 C CA . ALA A 1 370 ? -2.346 -10.749 -0.562 1.00 95.50 370 ALA A CA 1
ATOM 2847 C C . ALA A 1 370 ? -2.435 -9.870 0.700 1.00 95.50 370 ALA A C 1
ATOM 2849 O O . ALA A 1 370 ? -2.282 -10.366 1.816 1.00 95.50 370 ALA A O 1
ATOM 2850 N N . VAL A 1 371 ? -2.688 -8.569 0.535 1.00 97.62 371 VAL A N 1
ATOM 2851 C CA . VAL A 1 371 ? -2.914 -7.639 1.649 1.00 97.62 371 VAL A CA 1
ATOM 2852 C C . VAL A 1 371 ? -4.243 -7.917 2.351 1.00 97.62 371 VAL A C 1
ATOM 2854 O O . VAL A 1 371 ? -4.272 -7.949 3.578 1.00 97.62 371 VAL A O 1
ATOM 2857 N N . ALA A 1 372 ? -5.322 -8.172 1.609 1.00 97.75 372 ALA A N 1
ATOM 2858 C CA . ALA A 1 372 ? -6.617 -8.524 2.182 1.00 97.75 372 ALA A CA 1
ATOM 2859 C C . ALA A 1 372 ? -6.532 -9.807 3.029 1.00 97.75 372 ALA A C 1
ATOM 2861 O O . ALA A 1 372 ? -7.017 -9.828 4.158 1.00 97.75 372 ALA A O 1
ATOM 2862 N N . GLU A 1 373 ? -5.846 -10.844 2.538 1.00 96.38 373 GLU A N 1
ATOM 2863 C CA . GLU A 1 373 ? -5.570 -12.062 3.316 1.00 96.38 373 GLU A CA 1
ATOM 2864 C C . GLU A 1 373 ? -4.761 -11.769 4.589 1.00 96.38 373 GLU A C 1
ATOM 2866 O O . GLU A 1 373 ? -5.132 -12.222 5.671 1.00 96.38 373 GLU A O 1
ATOM 2871 N N . ALA A 1 374 ? -3.721 -10.936 4.506 1.00 96.19 374 ALA A N 1
ATOM 2872 C CA . ALA A 1 374 ? -2.935 -10.551 5.680 1.00 96.19 374 ALA A CA 1
ATOM 2873 C C . ALA A 1 374 ? -3.753 -9.757 6.719 1.00 96.19 374 ALA A C 1
ATOM 2875 O O . ALA A 1 374 ? -3.518 -9.884 7.924 1.00 96.19 374 ALA A O 1
ATOM 2876 N N . LEU A 1 375 ? -4.726 -8.947 6.284 1.00 97.56 375 LEU A N 1
ATOM 2877 C CA . LEU A 1 375 ? -5.657 -8.262 7.184 1.00 97.56 375 LEU A CA 1
ATOM 2878 C C . LEU A 1 375 ? -6.600 -9.255 7.877 1.00 97.56 375 LEU A C 1
ATOM 2880 O O . LEU A 1 375 ? -6.815 -9.128 9.082 1.00 97.56 375 LEU A O 1
ATOM 2884 N N . TRP A 1 376 ? -7.095 -10.276 7.166 1.00 97.25 376 TRP A N 1
ATOM 2885 C CA . TRP A 1 376 ? -7.876 -11.362 7.772 1.00 97.25 376 TRP A CA 1
ATOM 2886 C C . TRP A 1 376 ? -7.085 -12.140 8.823 1.00 97.25 376 TRP A C 1
ATOM 2888 O O . TRP A 1 376 ? -7.605 -12.415 9.903 1.00 97.25 376 TRP A O 1
ATOM 2898 N N . GLU A 1 377 ? -5.831 -12.478 8.525 1.00 95.12 377 GLU A N 1
ATOM 2899 C CA . GLU A 1 377 ? -4.930 -13.143 9.471 1.00 95.12 377 GLU A CA 1
ATOM 2900 C C . GLU A 1 377 ? -4.648 -12.266 10.693 1.00 95.12 377 GLU A C 1
ATOM 2902 O O . GLU A 1 377 ? -4.673 -12.749 11.825 1.00 95.12 377 GLU A O 1
ATOM 2907 N N . THR A 1 378 ? -4.438 -10.964 10.478 1.00 95.50 378 THR A N 1
ATOM 2908 C CA . THR A 1 378 ? -4.214 -10.003 11.563 1.00 95.50 378 THR A CA 1
ATOM 2909 C C . THR A 1 378 ? -5.439 -9.902 12.471 1.00 95.50 378 THR A C 1
ATOM 2911 O O . THR A 1 378 ? -5.286 -9.974 13.689 1.00 95.50 378 THR A O 1
ATOM 2914 N N . ALA A 1 379 ? -6.644 -9.790 11.901 1.00 94.75 379 ALA A N 1
ATOM 2915 C CA . ALA A 1 379 ? -7.891 -9.770 12.666 1.00 94.75 379 ALA A CA 1
ATOM 2916 C C . ALA A 1 379 ? -8.058 -11.056 13.492 1.00 94.75 379 ALA A C 1
ATOM 2918 O O . ALA A 1 379 ? -8.255 -10.990 14.700 1.00 94.75 379 ALA A O 1
ATOM 2919 N N . ALA A 1 380 ? -7.858 -12.225 12.873 1.00 94.62 380 ALA A N 1
ATOM 2920 C CA . ALA A 1 380 ? -7.950 -13.510 13.564 1.00 94.62 380 ALA A CA 1
ATOM 2921 C C . ALA A 1 380 ? -6.912 -13.670 14.694 1.00 94.62 380 ALA A C 1
ATOM 2923 O O . ALA A 1 380 ? -7.213 -14.262 15.730 1.00 94.62 380 ALA A O 1
ATOM 2924 N N . SER A 1 381 ? -5.688 -13.155 14.510 1.00 94.19 381 SER A N 1
ATOM 2925 C CA . SER A 1 381 ? -4.657 -13.169 15.559 1.00 94.19 381 SER A CA 1
ATOM 2926 C C . SER A 1 381 ? -5.061 -12.296 16.740 1.00 94.19 381 SER A C 1
ATOM 2928 O O . SER A 1 381 ? -4.936 -12.724 17.883 1.00 94.19 381 SER A O 1
ATOM 2930 N N . ILE A 1 382 ? -5.587 -11.100 16.469 1.00 93.94 382 ILE A N 1
ATOM 2931 C CA . ILE A 1 382 ? -6.036 -10.163 17.501 1.00 93.94 382 ILE A CA 1
ATOM 2932 C C . ILE A 1 382 ? -7.215 -10.741 18.285 1.00 93.94 382 ILE A C 1
ATOM 2934 O O . ILE A 1 382 ? -7.151 -10.745 19.510 1.00 93.94 382 ILE A O 1
ATOM 2938 N N . ASP A 1 383 ? -8.226 -11.299 17.614 1.00 92.19 383 ASP A N 1
ATOM 2939 C CA . ASP A 1 383 ? -9.370 -11.942 18.279 1.00 92.19 383 ASP A CA 1
ATOM 2940 C C . ASP A 1 383 ? -8.914 -13.108 19.173 1.00 92.19 383 ASP A C 1
ATOM 2942 O O . ASP A 1 383 ? -9.445 -13.331 20.259 1.00 92.19 383 ASP A O 1
ATOM 2946 N N . LYS A 1 384 ? -7.882 -13.848 18.749 1.00 93.38 384 LYS A N 1
ATOM 2947 C CA . LYS A 1 384 ? -7.295 -14.937 19.538 1.00 93.38 384 LYS A CA 1
ATOM 2948 C C . LYS A 1 384 ? -6.477 -14.436 20.733 1.00 93.38 384 LYS A C 1
ATOM 2950 O O . LYS A 1 384 ? -6.502 -15.067 21.788 1.00 93.38 384 LYS A O 1
ATOM 2955 N N . GLU A 1 385 ? -5.712 -13.360 20.565 1.00 94.25 385 GLU A N 1
ATOM 2956 C CA . GLU A 1 385 ? -4.901 -12.742 21.625 1.00 94.25 385 GLU A CA 1
ATOM 2957 C C . GLU A 1 385 ? -5.767 -11.983 22.644 1.00 94.25 385 GLU A C 1
ATOM 2959 O O . GLU A 1 385 ? -5.406 -11.892 23.821 1.00 94.25 385 GLU A O 1
ATOM 2964 N N . HIS A 1 386 ? -6.920 -11.472 22.206 1.00 93.44 386 HIS A N 1
ATOM 2965 C CA . HIS A 1 386 ? -7.811 -10.602 22.968 1.00 93.44 386 HIS A CA 1
ATOM 2966 C C . HIS A 1 386 ? -9.293 -11.028 22.853 1.00 93.44 386 HIS A C 1
ATOM 2968 O O . HIS A 1 386 ? -10.127 -10.225 22.441 1.00 93.44 386 HIS A O 1
ATOM 2974 N N . PRO A 1 387 ? -9.661 -12.258 23.264 1.00 91.81 387 PRO A N 1
ATOM 2975 C CA . PRO A 1 387 ? -10.995 -12.828 23.020 1.00 91.81 387 PRO A CA 1
ATOM 2976 C C . PRO A 1 387 ? -12.146 -12.107 23.736 1.00 91.81 387 PRO A C 1
ATOM 2978 O O . PRO A 1 387 ? -13.295 -12.238 23.333 1.00 91.81 387 PRO A O 1
ATOM 2981 N N . GLU A 1 388 ? -11.845 -11.348 24.791 1.00 93.12 388 GLU A N 1
ATOM 2982 C CA . GLU A 1 388 ? -12.827 -10.579 25.570 1.00 93.12 388 GLU A CA 1
ATOM 2983 C C . GLU A 1 388 ? -12.946 -9.116 25.090 1.00 93.12 388 GLU A C 1
ATOM 2985 O O . GLU A 1 388 ? -13.635 -8.307 25.712 1.00 93.12 388 GLU A O 1
ATOM 2990 N N . GLU A 1 389 ? -12.225 -8.728 24.030 1.00 92.50 389 GLU A N 1
ATOM 2991 C CA . GLU A 1 389 ? -12.199 -7.351 23.531 1.00 92.50 389 GLU A CA 1
ATOM 2992 C C . GLU A 1 389 ? -13.014 -7.180 22.254 1.00 92.50 389 GLU A C 1
ATOM 2994 O O . GLU A 1 389 ? -12.533 -7.411 21.150 1.00 92.50 389 GLU A O 1
ATOM 2999 N N . GLU A 1 390 ? -14.229 -6.658 22.400 1.00 90.00 390 GLU A N 1
ATOM 3000 C CA . GLU A 1 390 ? -15.139 -6.411 21.272 1.00 90.00 390 GLU A CA 1
ATOM 3001 C C . GLU A 1 390 ? -14.742 -5.206 20.398 1.00 90.00 390 GLU A C 1
ATOM 3003 O O . GLU A 1 390 ? -15.330 -4.978 19.343 1.00 90.00 390 GLU A O 1
ATOM 3008 N N . ASN A 1 391 ? -13.768 -4.403 20.835 1.00 93.25 391 ASN A N 1
ATOM 3009 C CA . ASN A 1 391 ? -13.391 -3.139 20.200 1.00 93.25 391 ASN A CA 1
ATOM 3010 C C . ASN A 1 391 ? -11.899 -3.044 19.844 1.00 93.25 391 ASN A C 1
ATOM 3012 O O . ASN A 1 391 ? -11.349 -1.941 19.745 1.00 93.25 391 ASN A O 1
ATOM 3016 N N . SER A 1 392 ? -11.230 -4.182 19.662 1.00 95.75 392 SER A N 1
ATOM 3017 C CA . SER A 1 392 ? -9.862 -4.199 19.141 1.00 95.75 392 SER A CA 1
ATOM 3018 C C . SER A 1 392 ? -9.806 -3.613 17.727 1.00 95.75 392 SER A C 1
ATOM 3020 O O . SER A 1 392 ? -10.657 -3.895 16.888 1.00 95.75 392 SER A O 1
ATOM 3022 N N . ALA A 1 393 ? -8.791 -2.797 17.448 1.00 95.50 393 ALA A N 1
ATOM 3023 C CA . ALA A 1 393 ? -8.654 -2.094 16.177 1.00 95.50 393 ALA A CA 1
ATOM 3024 C C . ALA A 1 393 ? -7.231 -2.162 15.615 1.00 95.50 393 ALA A C 1
ATOM 3026 O O . ALA A 1 393 ? -6.242 -2.129 16.349 1.00 95.50 393 ALA A O 1
ATOM 3027 N N . VAL A 1 394 ? -7.135 -2.186 14.287 1.00 97.06 394 VAL A N 1
ATOM 3028 C CA . VAL A 1 394 ? -5.890 -1.993 13.538 1.00 97.06 394 VAL A CA 1
ATOM 3029 C C . VAL A 1 394 ? -6.001 -0.678 12.783 1.00 97.06 394 VAL A C 1
ATOM 3031 O O . VAL A 1 394 ? -6.961 -0.468 12.046 1.00 97.06 394 VAL A O 1
ATOM 3034 N N . VAL A 1 395 ? -5.020 0.204 12.951 1.00 98.00 395 VAL A N 1
ATOM 3035 C CA . VAL A 1 395 ? -4.922 1.437 12.164 1.00 98.00 395 VAL A CA 1
ATOM 3036 C C . VAL A 1 395 ? -4.050 1.161 10.948 1.00 98.00 395 VAL A C 1
ATOM 3038 O O . VAL A 1 395 ? -2.936 0.663 11.086 1.00 98.00 395 VAL A O 1
ATOM 3041 N N . VAL A 1 396 ? -4.546 1.497 9.761 1.00 98.56 396 VAL A N 1
ATOM 3042 C CA . VAL A 1 396 ? -3.813 1.364 8.498 1.00 98.56 396 VAL A CA 1
ATOM 3043 C C . VAL A 1 396 ? -3.672 2.740 7.856 1.00 98.56 396 VAL A C 1
ATOM 3045 O O . VAL A 1 396 ? -4.670 3.427 7.657 1.00 98.56 396 VAL A O 1
ATOM 3048 N N . VAL A 1 397 ? -2.448 3.127 7.496 1.00 98.56 397 VAL A N 1
ATOM 3049 C CA . VAL A 1 397 ? -2.150 4.373 6.773 1.00 98.56 397 VAL A CA 1
ATOM 3050 C C . VAL A 1 397 ? -1.614 4.022 5.381 1.00 98.56 397 VAL A C 1
ATOM 3052 O O . VAL A 1 397 ? -0.499 3.515 5.236 1.00 98.56 397 VAL A O 1
ATOM 3055 N N . SER A 1 398 ? -2.431 4.252 4.349 1.00 97.94 398 SER A N 1
ATOM 3056 C CA . SER A 1 398 ? -2.156 3.875 2.952 1.00 97.94 398 SER A CA 1
ATOM 3057 C C . SER A 1 398 ? -2.791 4.885 1.977 1.00 97.94 398 SER A C 1
ATOM 3059 O O . SER A 1 398 ? -2.994 6.042 2.339 1.00 97.94 398 SER A O 1
ATOM 3061 N N . HIS A 1 399 ? -3.060 4.482 0.734 1.00 96.00 399 HIS A N 1
ATOM 3062 C CA . HIS A 1 399 ? -3.399 5.369 -0.381 1.00 96.00 399 HIS A CA 1
ATOM 3063 C C . HIS A 1 399 ? -4.731 4.990 -1.028 1.00 96.00 399 HIS A C 1
ATOM 3065 O O . HIS A 1 399 ? -5.121 3.827 -0.994 1.00 96.00 399 HIS A O 1
ATOM 3071 N N . GLY A 1 400 ? -5.420 5.961 -1.629 1.00 92.94 400 GLY A N 1
ATOM 3072 C CA . GLY A 1 400 ? -6.798 5.788 -2.098 1.00 92.94 400 GLY A CA 1
ATOM 3073 C C . GLY A 1 400 ? -6.977 4.720 -3.181 1.00 92.94 400 GLY A C 1
ATOM 3074 O O . GLY A 1 400 ? -7.847 3.866 -3.034 1.00 92.94 400 GLY A O 1
ATOM 3075 N N . LEU A 1 401 ? -6.160 4.723 -4.245 1.00 91.81 401 LEU A N 1
ATOM 3076 C CA . LEU A 1 401 ? -6.320 3.752 -5.344 1.00 91.81 401 LEU A CA 1
ATOM 3077 C C . LEU A 1 401 ? -5.975 2.330 -4.890 1.00 91.81 401 LEU A C 1
ATOM 3079 O O . LEU A 1 401 ? -6.680 1.370 -5.214 1.00 91.81 401 LEU A O 1
ATOM 3083 N N . PHE A 1 402 ? -4.919 2.186 -4.090 1.00 95.81 402 PHE A N 1
ATOM 3084 C CA . PHE A 1 402 ? -4.580 0.887 -3.534 1.00 95.81 402 PHE A CA 1
ATOM 3085 C C . PHE A 1 402 ? -5.633 0.377 -2.537 1.00 95.81 402 PHE A C 1
ATOM 3087 O O . PHE A 1 402 ? -6.028 -0.788 -2.614 1.00 95.81 402 PHE A O 1
ATOM 3094 N N . LEU A 1 403 ? -6.133 1.231 -1.635 1.00 96.38 403 LEU A N 1
ATOM 3095 C CA . LEU A 1 403 ? -7.180 0.855 -0.681 1.00 96.38 403 LEU A CA 1
ATOM 3096 C C . LEU A 1 403 ? -8.482 0.466 -1.381 1.00 96.38 403 LEU A C 1
ATOM 3098 O O . LEU A 1 403 ? -9.088 -0.520 -0.984 1.00 96.38 403 LEU A O 1
ATOM 3102 N N . ASP A 1 404 ? -8.869 1.151 -2.456 1.00 94.81 404 ASP A N 1
ATOM 3103 C CA . ASP A 1 404 ? -10.005 0.757 -3.294 1.00 94.81 404 ASP A CA 1
ATOM 3104 C C . ASP A 1 404 ? -9.871 -0.689 -3.810 1.00 94.81 404 ASP A C 1
ATOM 3106 O O . ASP A 1 404 ? -10.823 -1.473 -3.732 1.00 94.81 404 ASP A O 1
ATOM 3110 N N . SER A 1 405 ? -8.669 -1.088 -4.238 1.00 94.88 405 SER A N 1
ATOM 3111 C CA . SER A 1 405 ? -8.401 -2.472 -4.643 1.00 94.88 405 SER A CA 1
ATOM 3112 C C . SER A 1 405 ? -8.486 -3.455 -3.471 1.00 94.88 405 SER A C 1
ATOM 3114 O O . SER A 1 405 ? -9.051 -4.536 -3.627 1.00 94.88 405 SER A O 1
ATOM 3116 N N . VAL A 1 406 ? -7.980 -3.089 -2.289 1.00 97.50 406 VAL A N 1
ATOM 3117 C CA . VAL A 1 406 ? -8.071 -3.923 -1.074 1.00 97.50 406 VAL A CA 1
ATOM 3118 C C . VAL A 1 406 ? -9.521 -4.066 -0.602 1.00 97.50 406 VAL A C 1
ATOM 3120 O O . VAL A 1 406 ? -9.940 -5.159 -0.227 1.00 97.50 406 VAL A O 1
ATOM 3123 N N . TYR A 1 407 ? -10.316 -2.997 -0.650 1.00 97.12 407 TYR A N 1
ATOM 3124 C CA . TYR A 1 407 ? -11.731 -3.023 -0.281 1.00 97.12 407 TYR A CA 1
ATOM 3125 C C . TYR A 1 407 ? -12.540 -3.928 -1.200 1.00 97.12 407 TYR A C 1
ATOM 3127 O O . TYR A 1 407 ? -13.400 -4.662 -0.714 1.00 97.12 407 TYR A O 1
ATOM 3135 N N . CYS A 1 408 ? -12.237 -3.931 -2.500 1.00 95.06 408 CYS A N 1
ATOM 3136 C CA . CYS A 1 408 ? -12.859 -4.866 -3.428 1.00 95.06 408 CYS A CA 1
ATOM 3137 C C . CYS A 1 408 ? -12.610 -6.321 -3.015 1.00 95.06 408 CYS A C 1
ATOM 3139 O O . CYS A 1 408 ? -13.560 -7.093 -2.910 1.00 95.06 408 CYS A O 1
ATOM 3141 N N . GLU A 1 409 ? -11.365 -6.671 -2.686 1.00 96.12 409 GLU A N 1
ATOM 3142 C CA . GLU A 1 409 ? -11.012 -8.021 -2.232 1.00 96.12 409 GLU A CA 1
ATOM 3143 C C . GLU A 1 409 ? -11.694 -8.385 -0.902 1.00 96.12 409 GLU A C 1
ATOM 3145 O O . GLU A 1 409 ? -12.268 -9.466 -0.774 1.00 96.12 409 GLU A O 1
ATOM 3150 N N . LEU A 1 410 ? -11.706 -7.474 0.078 1.00 96.88 410 LEU A N 1
ATOM 3151 C CA . LEU A 1 410 ? -12.347 -7.702 1.380 1.00 96.88 410 LEU A CA 1
ATOM 3152 C C . LEU A 1 410 ? -13.869 -7.885 1.281 1.00 96.88 410 LEU A C 1
ATOM 3154 O O . LEU A 1 410 ? -14.449 -8.636 2.066 1.00 96.88 410 LEU A O 1
ATOM 3158 N N . LEU A 1 411 ? -14.513 -7.195 0.337 1.00 95.12 411 LEU A N 1
ATOM 3159 C CA . LEU A 1 411 ? -15.964 -7.224 0.134 1.00 95.12 411 LEU A CA 1
ATOM 3160 C C . LEU A 1 411 ? -16.409 -8.230 -0.938 1.00 95.12 411 LEU A C 1
ATOM 3162 O O . LEU A 1 411 ? -17.609 -8.363 -1.182 1.00 95.12 411 LEU A O 1
ATOM 3166 N N . GLY A 1 412 ? -15.473 -8.936 -1.579 1.00 92.44 412 GLY A N 1
ATOM 3167 C CA . GLY A 1 412 ? -15.770 -9.870 -2.667 1.00 92.44 412 GLY A CA 1
ATOM 3168 C C . GLY A 1 412 ? -16.325 -9.193 -3.926 1.00 92.44 412 GLY A C 1
ATOM 3169 O O . GLY A 1 412 ? -17.083 -9.810 -4.673 1.00 92.44 412 GLY A O 1
ATOM 3170 N N . ILE A 1 413 ? -15.982 -7.923 -4.151 1.00 92.50 413 ILE A N 1
ATOM 3171 C CA . ILE A 1 413 ? -16.350 -7.169 -5.350 1.00 92.50 413 ILE A CA 1
ATOM 3172 C C . ILE A 1 413 ? -15.298 -7.460 -6.430 1.00 92.50 413 ILE A C 1
ATOM 3174 O O . ILE A 1 413 ? -14.113 -7.238 -6.180 1.00 92.50 413 ILE A O 1
ATOM 3178 N N . PRO A 1 414 ? -15.686 -7.921 -7.634 1.00 89.44 414 PRO A N 1
ATOM 3179 C CA . PRO A 1 414 ? -14.741 -8.119 -8.727 1.00 89.44 414 PRO A CA 1
ATOM 3180 C C . PRO A 1 414 ? -14.004 -6.821 -9.068 1.00 89.44 414 PRO A C 1
ATOM 3182 O O . PRO A 1 414 ? -14.623 -5.812 -9.406 1.00 89.44 414 PRO A O 1
ATOM 3185 N N . ASN A 1 415 ? -12.676 -6.852 -8.991 1.00 85.94 415 ASN A N 1
ATOM 3186 C CA . ASN A 1 415 ? -11.806 -5.767 -9.429 1.00 85.94 415 ASN A CA 1
ATOM 3187 C C . ASN A 1 415 ? -11.177 -6.163 -10.765 1.00 85.94 415 ASN A C 1
ATOM 3189 O O . ASN A 1 415 ? -10.026 -6.587 -10.816 1.00 85.94 415 ASN A O 1
ATOM 3193 N N . ASP A 1 416 ? -11.967 -6.094 -11.834 1.00 83.56 416 ASP A N 1
ATOM 3194 C CA . ASP A 1 416 ? -11.511 -6.290 -13.208 1.00 83.56 416 ASP A CA 1
ATOM 3195 C C . ASP A 1 416 ? -11.652 -4.992 -14.026 1.00 83.56 416 ASP A C 1
ATOM 3197 O O . ASP A 1 416 ? -12.125 -3.966 -13.533 1.00 83.56 416 ASP A O 1
ATOM 3201 N N . ASP A 1 417 ? -11.208 -5.010 -15.282 1.00 76.56 417 ASP A N 1
ATOM 3202 C CA . ASP A 1 417 ? -11.205 -3.816 -16.140 1.00 76.56 417 ASP A CA 1
ATOM 3203 C C . ASP A 1 417 ? -12.610 -3.389 -16.593 1.00 76.56 417 ASP A C 1
ATOM 3205 O O . ASP A 1 417 ? -12.778 -2.315 -17.166 1.00 76.56 417 ASP A O 1
ATOM 3209 N N . SER A 1 418 ? -13.632 -4.205 -16.317 1.00 78.50 418 SER A N 1
ATOM 3210 C CA . SER A 1 418 ? -15.035 -3.873 -16.564 1.00 78.50 418 SER A CA 1
ATOM 3211 C C . SER A 1 418 ? -15.700 -3.155 -15.384 1.00 78.50 418 SER A C 1
ATOM 3213 O O . SER A 1 418 ? -16.839 -2.696 -15.508 1.00 78.50 418 SER A O 1
ATOM 3215 N N . ARG A 1 419 ? -15.004 -3.024 -14.243 1.00 82.19 419 ARG A N 1
ATOM 3216 C CA . ARG A 1 419 ? -15.552 -2.410 -13.031 1.00 82.19 419 ARG A CA 1
ATOM 3217 C C . ARG A 1 419 ? -15.909 -0.939 -13.261 1.00 82.19 419 ARG A C 1
ATOM 3219 O O . ARG A 1 419 ? -15.079 -0.124 -13.654 1.00 82.19 419 ARG A O 1
ATOM 3226 N N . SER A 1 420 ? -17.150 -0.589 -12.927 1.00 79.56 420 SER A N 1
ATOM 3227 C CA . SER A 1 420 ? -17.694 0.771 -13.042 1.00 79.56 420 SER A CA 1
ATOM 3228 C C . SER A 1 420 ? -17.867 1.489 -11.695 1.00 79.56 420 SER A C 1
ATOM 3230 O O . SER A 1 420 ? -18.535 2.518 -11.629 1.00 79.56 420 SER A O 1
ATOM 3232 N N . THR A 1 421 ? -17.338 0.929 -10.607 1.00 84.25 421 THR A N 1
ATOM 3233 C CA . THR A 1 421 ? -17.519 1.416 -9.230 1.00 84.25 421 THR A CA 1
ATOM 3234 C C . THR A 1 421 ? -16.174 1.564 -8.535 1.00 84.25 421 THR A C 1
ATOM 3236 O O . THR A 1 421 ? -15.362 0.648 -8.623 1.00 84.25 421 THR A O 1
ATOM 3239 N N . PHE A 1 422 ? -15.973 2.653 -7.791 1.00 87.88 422 PHE A N 1
ATOM 3240 C CA . PHE A 1 422 ? -14.759 2.903 -7.009 1.00 87.88 422 PHE A CA 1
ATOM 3241 C C . PHE A 1 422 ? -15.113 3.424 -5.618 1.00 87.88 422 PHE A C 1
ATOM 3243 O O . PHE A 1 422 ? -16.087 4.163 -5.457 1.00 87.88 422 PHE A O 1
ATOM 3250 N N . PHE A 1 423 ? -14.291 3.075 -4.639 1.00 92.19 423 PHE A N 1
ATOM 3251 C CA . PHE A 1 423 ? -14.308 3.661 -3.307 1.00 92.19 423 PHE A CA 1
ATOM 3252 C C . PHE A 1 423 ? -13.541 4.982 -3.330 1.00 92.19 423 PHE A C 1
ATOM 3254 O O . PHE A 1 423 ? -12.366 5.025 -3.693 1.00 92.19 423 PHE A O 1
ATOM 3261 N N . MET A 1 424 ? -14.222 6.078 -2.996 1.00 90.00 424 MET A N 1
ATOM 3262 C CA . MET A 1 424 ? -13.599 7.397 -2.945 1.00 90.00 424 MET A CA 1
ATOM 3263 C C . MET A 1 424 ? -12.808 7.565 -1.647 1.00 90.00 424 MET A C 1
ATOM 3265 O O . MET A 1 424 ? -13.125 6.964 -0.630 1.00 90.00 424 MET A O 1
ATOM 3269 N N . THR A 1 425 ? -11.692 8.284 -1.682 1.00 91.81 425 THR A N 1
ATOM 3270 C CA . THR A 1 425 ? -10.843 8.445 -0.495 1.00 91.81 425 THR A CA 1
ATOM 3271 C C . THR A 1 425 ? -10.174 9.806 -0.546 1.00 91.81 425 THR A C 1
ATOM 3273 O O . THR A 1 425 ? -9.283 10.054 -1.365 1.00 91.81 425 THR A O 1
ATOM 3276 N N . ALA A 1 426 ? -10.616 10.696 0.334 1.00 92.06 426 ALA A N 1
ATOM 3277 C CA . ALA A 1 426 ? -10.037 12.004 0.558 1.00 92.06 426 ALA A CA 1
ATOM 3278 C C . ALA A 1 426 ? -8.758 11.900 1.398 1.00 92.06 426 ALA A C 1
ATOM 3280 O O . ALA A 1 426 ? -8.528 10.926 2.124 1.00 92.06 426 ALA A O 1
ATOM 3281 N N . ASN A 1 427 ? -7.937 12.949 1.338 1.00 93.38 427 ASN A N 1
ATOM 3282 C CA . ASN A 1 427 ? -6.734 13.063 2.159 1.00 93.38 427 ASN A CA 1
ATOM 3283 C C . ASN A 1 427 ? -7.089 13.007 3.649 1.00 93.38 427 ASN A C 1
ATOM 3285 O O . ASN A 1 427 ? -7.958 13.750 4.103 1.00 93.38 427 ASN A O 1
ATOM 3289 N N . CYS A 1 428 ? -6.398 12.144 4.400 1.00 95.75 428 CYS A N 1
ATOM 3290 C CA . CYS A 1 428 ? -6.643 11.905 5.827 1.00 95.75 428 CYS A CA 1
ATOM 3291 C C . CYS A 1 428 ? -8.113 11.599 6.180 1.00 95.75 428 CYS A C 1
ATOM 3293 O O . CYS A 1 428 ? -8.541 11.857 7.305 1.00 95.75 428 CYS A O 1
ATOM 3295 N N . SER A 1 429 ? -8.889 11.054 5.238 1.00 95.31 429 SER A N 1
ATOM 3296 C CA . SER A 1 429 ? -10.206 10.495 5.542 1.00 95.31 429 SER A CA 1
ATOM 3297 C C . SER A 1 429 ? -10.082 9.218 6.376 1.00 95.31 429 SER A C 1
ATOM 3299 O O . SER A 1 429 ? -9.063 8.523 6.355 1.00 95.31 429 SER A O 1
ATOM 3301 N N . LEU A 1 430 ? -11.142 8.897 7.111 1.00 96.19 430 LEU A N 1
ATOM 3302 C CA . LEU A 1 430 ? -11.263 7.674 7.888 1.00 96.19 430 LEU A CA 1
ATOM 3303 C C . LEU A 1 430 ? -12.299 6.752 7.254 1.00 96.19 430 LEU A C 1
ATOM 3305 O O . LEU A 1 430 ? -13.460 7.116 7.063 1.00 96.19 430 LEU A O 1
ATOM 3309 N N . SER A 1 431 ? -11.873 5.521 6.988 1.00 97.56 431 SER A N 1
ATOM 3310 C CA . SER A 1 431 ? -12.759 4.412 6.651 1.00 97.56 431 SER A CA 1
ATOM 3311 C C . SER A 1 431 ? -12.667 3.363 7.753 1.00 97.56 431 SER A C 1
ATOM 3313 O O . SER A 1 431 ? -11.588 2.850 8.040 1.00 97.56 431 SER A O 1
ATOM 3315 N N . ILE A 1 432 ? -13.800 3.061 8.382 1.00 97.06 432 ILE A N 1
ATOM 3316 C CA . ILE A 1 432 ? -13.915 2.121 9.497 1.00 97.06 432 ILE A CA 1
ATOM 3317 C C . ILE A 1 432 ? -14.624 0.877 8.980 1.00 97.06 432 ILE A C 1
ATOM 3319 O O . ILE A 1 432 ? -15.789 0.938 8.581 1.00 97.06 432 ILE A O 1
ATOM 3323 N N . MET A 1 433 ? -13.926 -0.253 9.013 1.00 97.06 433 MET A N 1
ATOM 3324 C CA . MET A 1 433 ? -14.470 -1.557 8.647 1.00 97.06 433 MET A CA 1
ATOM 3325 C C . MET A 1 433 ? -14.507 -2.468 9.868 1.00 97.06 433 MET A C 1
ATOM 3327 O O . MET A 1 433 ? -13.542 -2.532 10.624 1.00 97.06 433 MET A O 1
ATOM 3331 N N . MET A 1 434 ? -15.605 -3.197 10.035 1.00 95.69 434 MET A N 1
ATOM 3332 C CA . MET A 1 434 ? -15.686 -4.290 11.000 1.00 95.69 434 MET A CA 1
ATOM 3333 C C . MET A 1 434 ? -15.303 -5.596 10.331 1.00 95.69 434 MET A C 1
ATOM 3335 O O . MET A 1 434 ? -15.693 -5.839 9.191 1.00 95.69 434 MET A O 1
ATOM 3339 N N . PHE A 1 435 ? -14.571 -6.427 11.065 1.00 95.81 435 PHE A N 1
ATOM 3340 C CA . PHE A 1 435 ? -14.172 -7.769 10.670 1.00 95.81 435 PHE A CA 1
ATOM 3341 C C . PHE A 1 435 ? -14.818 -8.766 11.633 1.00 95.81 435 PHE A C 1
ATOM 3343 O O . PHE A 1 435 ? -14.988 -8.485 12.814 1.00 95.81 435 PHE A O 1
ATOM 3350 N N . SER A 1 436 ? -15.198 -9.928 11.118 1.00 91.88 436 SER A N 1
ATOM 3351 C CA . SER A 1 436 ? -15.670 -11.065 11.904 1.00 91.88 436 SER A CA 1
ATOM 3352 C C . SER A 1 436 ? -15.107 -12.339 11.286 1.00 91.88 436 SER A C 1
ATOM 3354 O O . SER A 1 436 ? -15.296 -12.590 10.088 1.00 91.88 436 SER A O 1
ATOM 3356 N N . VAL A 1 437 ? -14.389 -13.118 12.099 1.00 88.81 437 VAL A N 1
ATOM 3357 C CA . VAL A 1 437 ? -13.754 -14.379 11.704 1.00 88.81 437 VAL A CA 1
ATOM 3358 C C . VAL A 1 437 ? -14.280 -15.507 12.593 1.00 88.81 437 VAL A C 1
ATOM 3360 O O . VAL A 1 437 ? -13.862 -15.678 13.731 1.00 88.81 437 VAL A O 1
ATOM 3363 N N . GLU A 1 438 ? -15.202 -16.309 12.063 1.00 86.06 438 GLU A N 1
ATOM 3364 C CA . GLU A 1 438 ? -15.806 -17.448 12.765 1.00 86.06 438 GLU A CA 1
ATOM 3365 C C . GLU A 1 438 ? -15.458 -18.755 12.040 1.00 86.06 438 GLU A C 1
ATOM 3367 O O . GLU A 1 438 ? -16.126 -19.175 11.086 1.00 86.06 438 GLU A O 1
ATOM 3372 N N . GLY A 1 439 ? -14.380 -19.411 12.478 1.00 81.44 439 GLY A N 1
ATOM 3373 C CA . GLY A 1 439 ? -13.846 -20.594 11.800 1.00 81.44 439 GLY A CA 1
ATOM 3374 C C . GLY A 1 439 ? -13.454 -20.268 10.356 1.00 81.44 439 GLY A C 1
ATOM 3375 O O . GLY A 1 439 ? -12.577 -19.444 10.122 1.00 81.44 439 GLY A O 1
ATOM 3376 N N . ASN A 1 440 ? -14.134 -20.883 9.382 1.00 81.38 440 ASN A N 1
ATOM 3377 C CA . ASN A 1 440 ? -13.901 -20.627 7.952 1.00 81.38 440 ASN A CA 1
ATOM 3378 C C . ASN A 1 440 ? -14.771 -19.495 7.376 1.00 81.38 440 ASN A C 1
ATOM 3380 O O . ASN A 1 440 ? -14.708 -19.225 6.177 1.00 81.38 440 ASN A O 1
ATOM 3384 N N . LYS A 1 441 ? -15.629 -18.862 8.185 1.00 89.94 441 LYS A N 1
ATOM 3385 C CA . LYS A 1 441 ? -16.488 -17.761 7.738 1.00 89.94 441 LYS A CA 1
ATOM 3386 C C . LYS A 1 441 ? -15.813 -16.432 8.044 1.00 89.94 441 LYS A C 1
ATOM 3388 O O . LYS A 1 441 ? -15.498 -16.149 9.195 1.00 89.94 441 LYS A O 1
ATOM 3393 N N . ARG A 1 442 ? -15.646 -15.611 7.010 1.00 94.81 442 ARG A N 1
ATOM 3394 C CA . ARG A 1 442 ? -15.111 -14.250 7.094 1.00 94.81 442 ARG A CA 1
ATOM 3395 C C . ARG A 1 442 ? -16.186 -13.269 6.644 1.00 94.81 442 ARG A C 1
ATOM 3397 O O . ARG A 1 442 ? -16.824 -13.494 5.616 1.00 94.81 442 ARG A O 1
ATOM 3404 N N . LYS A 1 443 ? -16.421 -12.219 7.425 1.00 94.94 443 LYS A N 1
ATOM 3405 C CA . LYS A 1 443 ? -17.365 -11.144 7.097 1.00 94.94 443 LYS A CA 1
ATOM 3406 C C . LYS A 1 443 ? -16.717 -9.805 7.381 1.00 94.94 443 LYS A C 1
ATOM 3408 O O . LYS A 1 443 ? -16.178 -9.614 8.468 1.00 94.94 443 LYS A O 1
ATOM 3413 N N . ALA A 1 444 ? -16.764 -8.905 6.408 1.00 96.38 444 ALA A N 1
ATOM 3414 C CA . ALA A 1 444 ? -16.333 -7.529 6.576 1.00 96.38 444 ALA A CA 1
ATOM 3415 C C . ALA A 1 444 ? -17.411 -6.579 6.064 1.00 96.38 444 ALA A C 1
ATOM 3417 O O . ALA A 1 444 ? -18.187 -6.924 5.172 1.00 96.38 444 ALA A O 1
ATOM 3418 N N . GLY A 1 445 ? -17.457 -5.381 6.632 1.00 96.50 445 GLY A N 1
ATOM 3419 C CA . GLY A 1 445 ? -18.360 -4.332 6.181 1.00 96.50 445 GLY A CA 1
ATOM 3420 C C . GLY A 1 445 ? -17.917 -2.968 6.676 1.00 96.50 445 GLY A C 1
ATOM 3421 O O . GLY A 1 445 ? -17.331 -2.854 7.753 1.00 96.50 445 GLY A O 1
ATOM 3422 N N . PHE A 1 446 ? -18.201 -1.930 5.892 1.00 97.62 446 PHE A N 1
ATOM 3423 C CA . PHE A 1 446 ? -17.991 -0.557 6.328 1.00 97.62 446 PHE A CA 1
ATOM 3424 C C . PHE A 1 446 ? -19.014 -0.178 7.398 1.00 97.62 446 PHE A C 1
ATOM 3426 O O . PHE A 1 446 ? -20.220 -0.267 7.181 1.00 97.62 446 PHE A O 1
ATOM 3433 N N . VAL A 1 447 ? -18.515 0.303 8.531 1.00 95.69 447 VAL A N 1
ATOM 3434 C CA . VAL A 1 447 ? -19.284 1.136 9.463 1.00 95.69 447 VAL A CA 1
ATOM 3435 C C . VAL A 1 447 ? -19.346 2.557 8.919 1.00 95.69 447 VAL A C 1
ATOM 3437 O O . VAL A 1 447 ? -20.374 3.224 8.992 1.00 95.69 447 VAL A O 1
ATOM 3440 N N . CYS A 1 448 ? -18.229 3.013 8.354 1.00 95.25 448 CYS A N 1
ATOM 3441 C CA . CYS A 1 448 ? -18.093 4.322 7.747 1.00 95.25 448 CYS A CA 1
ATOM 3442 C C . CYS A 1 448 ? -17.019 4.267 6.656 1.00 95.25 448 CYS A C 1
ATOM 3444 O O . CYS A 1 448 ? -16.042 3.534 6.794 1.00 95.25 448 CYS A O 1
ATOM 3446 N N . HIS A 1 449 ? -17.184 5.038 5.588 1.00 95.88 449 HIS A N 1
ATOM 3447 C CA . HIS A 1 449 ? -16.211 5.144 4.507 1.00 95.88 449 HIS A CA 1
ATOM 3448 C C . HIS A 1 449 ? -16.022 6.613 4.136 1.00 95.88 449 HIS A C 1
ATOM 3450 O O . HIS A 1 449 ? -16.996 7.363 4.113 1.00 95.88 449 HIS A O 1
ATOM 3456 N N . ASP A 1 450 ? -14.773 6.987 3.859 1.00 93.81 450 ASP A N 1
ATOM 3457 C CA . ASP A 1 450 ? -14.370 8.323 3.407 1.00 93.81 450 ASP A CA 1
ATOM 3458 C C . ASP A 1 450 ? -14.840 9.475 4.320 1.00 93.81 450 ASP A C 1
ATOM 3460 O O . ASP A 1 450 ? -15.214 10.558 3.870 1.00 93.81 450 ASP A O 1
ATOM 3464 N N . SER A 1 451 ? -14.851 9.254 5.639 1.00 93.75 451 SER A N 1
ATOM 3465 C CA . SER A 1 451 ? -15.240 10.302 6.584 1.00 93.75 451 SER A CA 1
ATOM 3466 C C . SER A 1 451 ? -14.127 11.319 6.769 1.00 93.75 451 SER A C 1
ATOM 3468 O O . SER A 1 451 ? -13.010 10.978 7.152 1.00 93.75 451 SER A O 1
ATOM 3470 N N . ILE A 1 452 ? -14.464 12.588 6.571 1.00 93.62 452 ILE A N 1
ATOM 3471 C CA . ILE A 1 452 ? -13.605 13.746 6.856 1.00 93.62 452 ILE A CA 1
ATOM 3472 C C . ILE A 1 452 ? -14.154 14.598 8.007 1.00 93.62 452 ILE A C 1
ATOM 3474 O O . ILE A 1 452 ? -13.678 15.706 8.251 1.00 93.62 452 ILE A O 1
ATOM 3478 N N . ALA A 1 453 ? -15.172 14.101 8.715 1.00 92.94 453 ALA A N 1
ATOM 3479 C CA . ALA A 1 453 ? -15.889 14.863 9.735 1.00 92.94 453 ALA A CA 1
ATOM 3480 C C . ALA A 1 453 ? -15.000 15.244 10.931 1.00 92.94 453 ALA A C 1
ATOM 3482 O O . ALA A 1 453 ? -15.259 16.247 11.593 1.00 92.94 453 ALA A O 1
ATOM 3483 N N . HIS A 1 454 ? -13.944 14.468 11.196 1.00 95.12 454 HIS A N 1
ATOM 3484 C CA . HIS A 1 454 ? -12.955 14.763 12.236 1.00 95.12 454 HIS A CA 1
ATOM 3485 C C . HIS A 1 454 ? -12.001 15.898 11.859 1.00 95.12 454 HIS A C 1
ATOM 3487 O O . HIS A 1 454 ? -11.379 16.482 12.742 1.00 95.12 454 HIS A O 1
ATOM 3493 N N . LEU A 1 455 ? -11.877 16.219 10.569 1.00 95.44 455 LEU A N 1
ATOM 3494 C CA . LEU A 1 455 ? -11.054 17.331 10.117 1.00 95.44 455 LEU A CA 1
ATOM 3495 C C . LEU A 1 455 ? -11.811 18.653 10.322 1.00 95.44 455 LEU A C 1
ATOM 3497 O O . LEU A 1 455 ? -12.992 18.731 9.963 1.00 95.44 455 LEU A O 1
ATOM 3501 N N . PRO A 1 456 ? -11.146 19.708 10.830 1.00 92.88 456 PRO A N 1
ATOM 3502 C CA . PRO A 1 456 ? -11.649 21.077 10.762 1.00 92.88 456 PRO A CA 1
ATOM 3503 C C . PRO A 1 456 ? -12.045 21.462 9.333 1.00 92.88 456 PRO A C 1
ATOM 3505 O O . PRO A 1 456 ? -11.369 21.075 8.377 1.00 92.88 456 PRO A O 1
ATOM 3508 N N . SER A 1 457 ? -13.120 22.238 9.184 1.00 90.62 457 SER A N 1
ATOM 3509 C CA . SER A 1 457 ? -13.695 22.621 7.882 1.00 90.62 457 SER A CA 1
ATOM 3510 C C . SER A 1 457 ? -12.676 23.236 6.919 1.00 90.62 457 SER A C 1
ATOM 3512 O O . SER A 1 457 ? -12.649 22.911 5.738 1.00 90.62 457 SER A O 1
ATOM 3514 N N . GLU A 1 458 ? -11.783 24.069 7.442 1.00 91.06 458 GLU A N 1
ATOM 3515 C CA . GLU A 1 458 ? -10.724 24.770 6.722 1.00 91.06 458 GLU A CA 1
ATOM 3516 C C . GLU A 1 458 ? -9.603 23.846 6.230 1.00 91.06 458 GLU A C 1
ATOM 3518 O O . GLU A 1 458 ? -8.829 24.224 5.352 1.00 91.06 458 GLU A O 1
ATOM 3523 N N . LEU A 1 459 ? -9.504 22.636 6.786 1.00 92.81 459 LEU A N 1
ATOM 3524 C CA . LEU A 1 459 ? -8.545 21.625 6.358 1.00 92.81 459 LEU A CA 1
ATOM 3525 C C . LEU A 1 459 ? -9.149 20.640 5.359 1.00 92.81 459 LEU A C 1
ATOM 3527 O O . LEU A 1 459 ? -8.390 19.893 4.743 1.00 92.81 459 LEU A O 1
ATOM 3531 N N . ARG A 1 460 ? -10.472 20.616 5.166 1.00 91.56 460 ARG A N 1
ATOM 3532 C CA . ARG A 1 460 ? -11.130 19.684 4.243 1.00 91.56 460 ARG A CA 1
ATOM 3533 C C . ARG A 1 460 ? -10.774 20.036 2.802 1.00 91.56 460 ARG A C 1
ATOM 3535 O O . ARG A 1 460 ? -10.831 21.193 2.392 1.00 91.56 460 ARG A O 1
ATOM 3542 N N . SER A 1 461 ? -10.375 19.025 2.036 1.00 89.44 461 SER A N 1
ATOM 3543 C CA . SER A 1 461 ? -9.926 19.191 0.654 1.00 89.44 461 SER A CA 1
ATOM 3544 C C . SER A 1 461 ? -10.721 18.306 -0.293 1.00 89.44 461 SER A C 1
ATOM 3546 O O . SER A 1 461 ? -10.898 17.115 -0.026 1.00 89.44 461 SER A O 1
ATOM 3548 N N . GLY A 1 462 ? -11.153 18.871 -1.420 1.00 85.06 462 GLY A N 1
ATOM 3549 C CA . GLY A 1 462 ? -11.705 18.103 -2.528 1.00 85.06 462 GLY A CA 1
ATOM 3550 C C . GLY A 1 462 ? -10.668 17.110 -3.051 1.00 85.06 462 GLY A C 1
ATOM 3551 O O . GLY A 1 462 ? -9.462 17.277 -2.853 1.00 85.06 462 GLY A O 1
ATOM 3552 N N . HIS A 1 463 ? -11.124 16.057 -3.716 1.00 82.69 463 HIS A N 1
ATOM 3553 C CA . HIS A 1 463 ? -10.229 15.009 -4.193 1.00 82.69 463 HIS A CA 1
ATOM 3554 C C . HIS A 1 463 ? -10.746 14.372 -5.480 1.00 82.69 463 HIS A C 1
ATOM 3556 O O . HIS A 1 463 ? -11.905 14.534 -5.856 1.00 82.69 463 HIS A O 1
ATOM 3562 N N . SER A 1 464 ? -9.868 13.671 -6.193 1.00 79.62 464 SER A N 1
ATOM 3563 C CA . SER A 1 464 ? -10.215 12.994 -7.438 1.00 79.62 464 SER A CA 1
ATOM 3564 C C . SER A 1 464 ? -9.562 11.625 -7.501 1.00 79.62 464 SER A C 1
ATOM 3566 O O . SER A 1 464 ? -8.374 11.485 -7.218 1.00 79.62 464 SER A O 1
ATOM 3568 N N . ILE A 1 465 ? -10.352 10.631 -7.891 1.00 79.19 465 ILE A N 1
ATOM 3569 C CA . ILE A 1 465 ? -9.949 9.233 -8.006 1.00 79.19 465 ILE A CA 1
ATOM 3570 C C . ILE A 1 465 ? -10.722 8.589 -9.158 1.00 79.19 465 ILE A C 1
ATOM 3572 O O . ILE A 1 465 ? -11.892 8.902 -9.367 1.00 79.19 465 ILE A O 1
ATOM 3576 N N . GLY A 1 466 ? -10.066 7.748 -9.961 1.00 67.00 466 GLY A N 1
ATOM 3577 C CA . GLY A 1 466 ? -10.732 7.014 -11.048 1.00 67.00 466 GLY A CA 1
ATOM 3578 C C . GLY A 1 466 ? -11.456 7.887 -12.088 1.00 67.00 466 GLY A C 1
ATOM 3579 O O . GLY A 1 466 ? -12.419 7.441 -12.698 1.00 67.00 466 GLY A O 1
ATOM 3580 N N . GLY A 1 467 ? -11.047 9.151 -12.269 1.00 73.62 467 GLY A N 1
ATOM 3581 C CA . GLY A 1 467 ? -11.732 10.105 -13.156 1.00 73.62 467 GLY A CA 1
ATOM 3582 C C . GLY A 1 467 ? -12.977 10.771 -12.553 1.00 73.62 467 GLY A C 1
ATOM 3583 O O . GLY A 1 467 ? -13.571 11.633 -13.196 1.00 73.62 467 GLY A O 1
ATOM 3584 N N . MET A 1 468 ? -13.339 10.432 -11.315 1.00 78.44 468 MET A N 1
ATOM 3585 C CA . MET A 1 468 ? -14.354 11.123 -10.522 1.00 78.44 468 MET A CA 1
ATOM 3586 C C . MET A 1 468 ? -13.706 12.226 -9.686 1.00 78.44 468 MET A C 1
ATOM 3588 O O . MET A 1 468 ? -12.528 12.140 -9.335 1.00 78.44 468 MET A O 1
ATOM 3592 N N . SER A 1 469 ? -14.459 13.274 -9.358 1.00 84.31 469 SER A N 1
ATOM 3593 C CA . SER A 1 469 ? -13.975 14.381 -8.532 1.00 84.31 469 SER A CA 1
ATOM 3594 C C . SER A 1 469 ? -15.026 14.805 -7.519 1.00 84.31 469 SER A C 1
ATOM 3596 O O . SER A 1 469 ? -16.148 15.129 -7.910 1.00 84.31 469 SER A O 1
ATOM 3598 N N . LEU A 1 470 ? -14.636 14.872 -6.251 1.00 83.88 470 LEU A N 1
ATOM 3599 C CA . LEU A 1 470 ? -15.388 15.523 -5.192 1.00 83.88 470 LEU A CA 1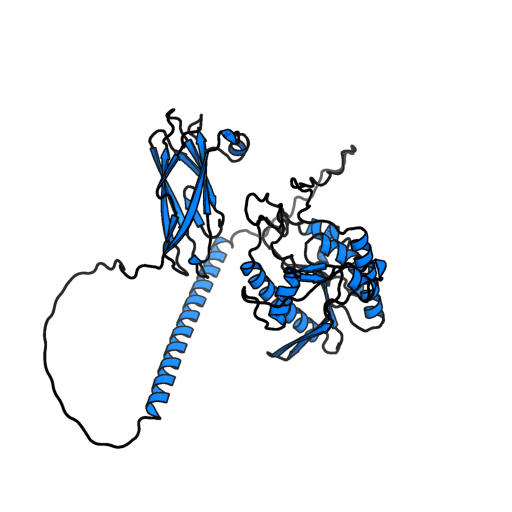
ATOM 3600 C C . LEU A 1 470 ? -14.945 16.996 -5.107 1.00 83.88 470 LEU A C 1
ATOM 3602 O O . LEU A 1 470 ? -13.784 17.256 -4.770 1.00 83.88 470 LEU A O 1
ATOM 3606 N N . PRO A 1 471 ? -15.813 17.969 -5.446 1.00 86.31 471 PRO A N 1
ATOM 3607 C CA . PRO A 1 471 ? -15.437 19.379 -5.480 1.00 86.31 471 PRO A CA 1
ATOM 3608 C C . PRO A 1 471 ? -15.123 19.938 -4.091 1.00 86.31 471 PRO A C 1
ATOM 3610 O O . PRO A 1 471 ? -15.786 19.598 -3.115 1.00 86.31 471 PRO A O 1
ATOM 3613 N N . GLN A 1 472 ? -14.185 20.887 -4.030 1.00 86.25 472 GLN A N 1
ATOM 3614 C CA . GLN A 1 472 ? -13.835 21.608 -2.800 1.00 86.25 472 GLN A CA 1
ATOM 3615 C C . GLN A 1 472 ? -15.066 22.228 -2.109 1.00 86.25 472 GLN A C 1
ATOM 3617 O O . GLN A 1 472 ? -15.229 22.108 -0.902 1.00 86.25 472 GLN A O 1
ATOM 3622 N N . SER A 1 473 ? -15.981 22.819 -2.881 1.00 85.25 473 SER A N 1
ATOM 3623 C CA . SER A 1 473 ? -17.181 23.475 -2.344 1.00 85.25 473 SER A CA 1
ATOM 3624 C C . SER A 1 473 ? -18.140 22.534 -1.613 1.00 85.25 473 SER A C 1
ATOM 3626 O O . SER A 1 473 ? -18.952 22.997 -0.817 1.00 85.25 473 SER A O 1
ATOM 3628 N N . TRP A 1 474 ? -18.082 21.228 -1.889 1.00 80.56 474 TRP A N 1
ATOM 3629 C CA . TRP A 1 474 ? -18.928 20.240 -1.219 1.00 80.56 474 TRP A CA 1
ATOM 3630 C C . TRP A 1 474 ? -18.358 19.868 0.146 1.00 80.56 474 TRP A C 1
ATOM 3632 O O . TRP A 1 474 ? -19.113 19.725 1.102 1.00 80.56 474 TRP A O 1
ATOM 3642 N N . VAL A 1 475 ? -17.031 19.761 0.242 1.00 81.94 475 VAL A N 1
ATOM 3643 C CA . VAL A 1 475 ? -16.351 19.335 1.470 1.00 81.94 475 VAL A CA 1
ATOM 3644 C C . VAL A 1 475 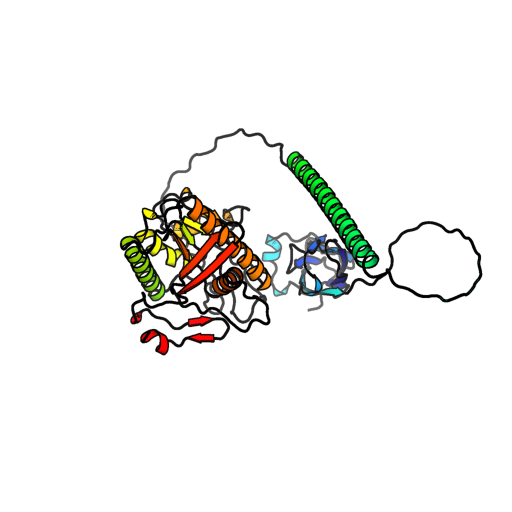? -16.164 20.450 2.497 1.00 81.94 475 VAL A C 1
ATOM 3646 O O . VAL A 1 475 ? -16.021 20.166 3.679 1.00 81.94 475 VAL A O 1
ATOM 3649 N N . GLU A 1 476 ? -16.213 21.718 2.089 1.00 74.75 476 GLU A N 1
ATOM 3650 C CA . GLU A 1 476 ? -16.158 22.860 3.018 1.00 74.75 476 GLU A CA 1
ATOM 3651 C C . GLU A 1 476 ? -17.369 22.926 3.966 1.00 74.75 476 GLU A C 1
ATOM 3653 O O . GLU A 1 476 ? -17.279 23.522 5.038 1.00 74.75 476 GLU A O 1
ATOM 3658 N N . GLN A 1 477 ? -18.501 22.324 3.579 1.00 68.38 477 GLN A N 1
ATOM 3659 C CA . GLN A 1 477 ? -19.776 22.395 4.309 1.00 68.38 477 GLN A CA 1
ATOM 3660 C C . GLN A 1 477 ? -20.188 21.074 4.979 1.00 68.38 477 GLN A C 1
ATOM 3662 O O . GLN A 1 477 ? -21.116 21.082 5.790 1.00 68.38 477 GLN A O 1
ATOM 3667 N N . SER A 1 478 ? -19.538 19.958 4.627 1.00 60.59 478 SER A N 1
ATOM 3668 C CA . SER A 1 478 ? -19.786 18.605 5.153 1.00 60.59 478 SER A CA 1
ATOM 3669 C C . SER A 1 478 ? -18.814 18.292 6.268 1.00 60.59 478 SER A C 1
ATOM 3671 O O . SER A 1 478 ? -19.214 18.127 7.440 1.00 60.59 478 SER A O 1
#

InterPro domains:
  IPR000535 Major sperm protein (MSP) domain [PF00635] (5-108)
  IPR000535 Major sperm protein (MSP) domain [PS50202] (4-121)
  IPR008962 PapD-like superfamily [SSF49354] (2-125)
  IPR013078 Histidine phosphatase superfamily, clade-1 [PF00300] (229-308)
  IPR013078 Histidine phosphatase superfamily, clade-1 [PF00300] (323-439)
  IPR013078 Histidine phosphatase superfamily, clade-1 [SM00855] (213-406)
  IPR013078 Histidine phosphatase superfamily, clade-1 [cd07067] (213-440)
  IPR013783 Immunoglobulin-like fold [G3DSA:2.60.40.10] (1-124)
  IPR016763 Vesicle-associated membrane-protein-associated protein [PTHR10809] (2-188)
  IPR029033 Histidine phosphatase superfamily [G3DSA:3.40.50.1240] (213-460)
  IPR029033 Histidine phosphatase superfamily [SSF53254] (229-456)

Foldseek 3Di:
DDFQWDKPPLAAEDAFDAQDKDKDKIKIFGPDPVQFKKKKAKDKPCCVQWDKVPRIWIAGGRGIDIIMIMGDHHPDGCQPDFMKMKMKMAGDPVRTHDDPVRVVVDDPVRIDIRMHTYHYDHPPPDDDPDDDDDDDDDDDDDDDDDDDDDDDDPPPVVVVVVVVVVVVVVVVVVVVVVVVVVVVVVVVVVVCVVVVDDDDDDDDDDDDDDDDDDDDDPPPDPQPQDPVRDGQQDADDPLLLQLLLLLLVVVLVCVVVVLAQEAAEEFELGLHRLSSCQNNLVSCPPSCFLRYEHAPLQADAFHTWDDDPPDAPPPIDWDAADFLVRSVVSSPNVDDSNSYHYHADPPDSVRHRGGGHTHDPVNLLVSLLVVLVVVLVVVVVCCVVCVPRPRYDYHYRHDQRSVQSNVCNLQVNDPDPPDPDTADAFRSFDWDKDWDDDPPDIDIDTPDGRHPPSPDLVSFDWDDDPNDTGHNVVSSVD

pLDDT: mean 77.73, std 21.88, range [22.66, 98.56]

Radius of gyration: 30.67 Å; chains: 1; bounding box: 78×82×69 Å

Secondary structure (DSSP, 8-state):
---SEEEESSSEEEEE-SSS-EEEEEEEEE--TT--EEEEEEEES-TTTEEEESSEEEE-TT-EEEEEEEEPPPSS-GGG---EEEEEEEEESSSSPPPHHHHTTS-GGG-EEEEEEEEEEEPPS----------------------------HHHHHHHHHHHHHHHHHHHHHHHHHHHHHHHHHHHHHHHHHH-------------------------------TT---SSPPPPHHHHHHHHHHHHHHHHHHHTTS-EEEEEEE-SSHHHHHHHHHHHHHHTTTTTT-EEEEGGGPPTT-S--S-TTSTTSSPPP-PPPPHHHHHHHHT-SS-GGGEEEES--S-GGG-S--SSPPPHHHHHHHHHHHHHHHHHHHHHHHHH-TT-TTEEEEEE--HHHHHHHHHHHHT---STT--------TT-EEEEEEEEETTEEEEEEEEEEE-TTS-GGG---EEETTEEE-HHHHTT-

Organism: Perkinsus chesapeaki (NCBI:txid330153)

Sequence (478 aa):
MPSLLSVKPGEIVFPNTLYQSVNTTLSLTNVDAEKKAVAFKIKTTAPRNYLVRPSSGVVAPDATVDVQIILQPQTSDPSLNTDRFLIQATTSATGQPLERDEWARVAKSEIHEQRLHVIFKPAEDGAAAAGQSKQGGKEGSSTSAAAPTAAPTSSANIAAGELRSKYDELVQYTLSIEKEKAKLEKELEASKEVYGGYDDSSSDVVNRLELDGESADRGGRRVAHTAEGREADPQLSEQGWKQAEATAEYLADMSNKGVWRIRKVIVSPMLRTLHTARPILEKLSPAVDGKVAIDCRFHEEGGLFQGARRRRGADEEFVFGLNRREAFDELHYGKSIDCVDWIGTKKDESEGWWTGGYEEASATRVRAKAVAEALWETAASIDKEHPEEENSAVVVVSHGLFLDSVYCELLGIPNDDSRSTFFMTANCSLSIMMFSVEGNKRKAGFVCHDSIAHLPSELRSGHSIGGMSLPQSWVEQS